Protein AF-A0A956D8N2-F1 (afdb_monomer)

Nearest PDB structures (foldseek):
  9d8p-assembly1_A  TM=5.958E-01  e=6.506E-07  Homo sapiens
  4m4v-assembly2_B  TM=3.404E-01  e=6.288E-04  Aspergillus fumigatus Af293
  4m4u-assembly2_B  TM=3.233E-01  e=6.288E-04  Aspergillus fumigatus Af293
  7p1f-assembly1_B  TM=3.398E-01  e=2.028E-03  Aspergillus terreus NIH2624
  7p1v-assembly1_A  TM=3.444E-01  e=6.542E-03  Trichophyton rubrum

Solvent-accessible surface area (backbone atoms only — not comparable to full-atom values): 22451 Å² total; per-residue (Å²): 132,82,58,98,85,55,99,57,75,76,80,72,50,89,75,73,80,66,63,46,52,45,42,78,38,75,40,90,88,65,32,30,42,35,42,36,3,29,55,50,75,45,84,42,83,51,52,95,84,40,58,32,82,46,22,29,42,30,37,33,29,29,56,26,30,36,34,36,74,93,77,49,39,74,28,66,30,64,89,19,43,85,59,43,21,17,31,40,40,63,48,67,34,78,87,48,35,31,43,38,37,30,1,14,42,29,28,38,37,27,36,25,77,40,54,68,95,48,94,43,52,45,79,47,77,44,45,29,46,97,87,68,44,78,37,40,28,36,33,26,37,48,36,35,58,79,35,70,90,73,85,83,64,81,83,79,76,78,75,75,84,48,53,19,33,48,35,41,88,85,78,68,45,72,52,75,31,61,44,97,54,35,20,24,34,33,18,51,30,53,34,65,86,46,42,54,26,33,43,39,36,21,1,68,72,31,23,38,35,40,44,32,37,23,66,77,34,90,95,52,56,35,50,59,85,51,91,80,48,48,47,86,54,52,14,34,25,21,27,38,40,41,26,38,52,78,96,54,26,31,35,41,37,34,25,11,35,72,76,57,73,41,76,58,58,36,31,34,34,37,35,77,41,97,90,41,81,76,38,46,64,42,38,44,58,40,79,88,71,53,40,38,72,71,74,77,78,94,83,63,102,62,91,58,24,75,58,33,13,51,20,26,17,49,28,48,37,82,88,14,47,28,38,43,41,35,33,50,37,66,60,76,65,62,95,88,56,78,87,65,56,90,57,59,62,99,61,80,59,74,81,89,81,65,69,84,59,57,35,38,37,38,33,62,82,23,44,88,36,51,75,45,79,62,99,62,85,74,50,26,31,69,24,46,38,42,61,42,99,86,72,30,32,46,36,40,49,29,41,43,92,67,36,74,90,62,77,45,76,74,42,75,45,124

Structure (mmCIF, N/CA/C/O backbone):
data_AF-A0A956D8N2-F1
#
_entry.id   AF-A0A956D8N2-F1
#
loop_
_atom_site.group_PDB
_atom_site.id
_atom_site.type_symbol
_atom_site.label_atom_id
_atom_site.label_alt_id
_atom_site.label_comp_id
_atom_site.label_asym_id
_atom_site.label_entity_id
_atom_site.label_seq_id
_atom_site.pdbx_PDB_ins_code
_atom_site.Cartn_x
_atom_site.Cartn_y
_atom_site.Cartn_z
_atom_site.occupancy
_atom_site.B_iso_or_equiv
_atom_site.auth_seq_id
_atom_site.auth_comp_id
_atom_site.auth_asym_id
_atom_site.auth_atom_id
_atom_site.pdbx_PDB_model_num
ATOM 1 N N . MET A 1 1 ? -14.072 -9.805 -5.131 1.00 55.97 1 MET A N 1
ATOM 2 C CA . MET A 1 1 ? -14.231 -10.577 -3.883 1.00 55.97 1 MET A CA 1
ATOM 3 C C . MET A 1 1 ? -14.311 -12.059 -4.215 1.00 55.97 1 MET A C 1
ATOM 5 O O . MET A 1 1 ? -15.005 -12.408 -5.163 1.00 55.97 1 MET A O 1
ATOM 9 N N . TYR A 1 2 ? -13.571 -12.895 -3.486 1.00 50.31 2 TYR A N 1
ATOM 10 C CA . TYR A 1 2 ? -13.580 -14.360 -3.587 1.00 50.31 2 TYR A CA 1
ATOM 11 C C . TYR A 1 2 ? -14.007 -14.926 -2.228 1.00 50.31 2 TYR A C 1
ATOM 13 O O . TYR A 1 2 ? -13.478 -14.490 -1.210 1.00 50.31 2 TYR A O 1
ATOM 21 N N . GLN A 1 3 ? -14.937 -15.882 -2.198 1.00 54.22 3 GLN A N 1
ATOM 22 C CA . GLN A 1 3 ? -15.299 -16.589 -0.969 1.00 54.22 3 GLN A CA 1
ATOM 23 C C . GLN A 1 3 ? -14.537 -17.916 -0.908 1.00 54.22 3 GLN A C 1
ATOM 25 O O . GLN A 1 3 ? -14.752 -18.805 -1.731 1.00 54.22 3 GLN A O 1
ATOM 30 N N . VAL A 1 4 ? -13.644 -18.061 0.074 1.00 52.09 4 VAL A N 1
ATOM 31 C CA . VAL A 1 4 ? -12.842 -19.278 0.281 1.00 52.09 4 VAL A CA 1
ATOM 32 C C . VAL A 1 4 ? -13.739 -20.376 0.869 1.00 52.09 4 VAL A C 1
ATOM 34 O O . VAL A 1 4 ? -13.854 -20.501 2.082 1.00 52.09 4 VAL A O 1
ATOM 37 N N . SER A 1 5 ? -14.474 -21.082 0.001 1.00 49.22 5 SER A N 1
ATOM 38 C CA . SER A 1 5 ? -15.268 -22.321 0.221 1.00 49.22 5 SER A CA 1
ATOM 39 C C . SER A 1 5 ? -16.447 -22.437 -0.755 1.00 49.22 5 SER A C 1
ATOM 41 O O . SER A 1 5 ? -17.006 -23.522 -0.904 1.00 49.22 5 SER A O 1
ATOM 43 N N . ALA A 1 6 ? -16.824 -21.350 -1.435 1.00 45.84 6 ALA A N 1
ATOM 44 C CA . ALA A 1 6 ? -17.881 -21.372 -2.436 1.00 45.84 6 ALA A CA 1
ATOM 45 C C . ALA A 1 6 ? -17.295 -21.726 -3.809 1.00 45.84 6 ALA A C 1
ATOM 47 O O . ALA A 1 6 ? -16.289 -21.160 -4.232 1.00 45.84 6 ALA A O 1
ATOM 48 N N . ALA A 1 7 ? -17.938 -22.655 -4.516 1.00 46.69 7 ALA A N 1
ATOM 49 C CA . ALA A 1 7 ? -17.607 -22.976 -5.905 1.00 46.69 7 ALA A CA 1
ATOM 50 C C . ALA A 1 7 ? -17.965 -21.838 -6.884 1.00 46.69 7 ALA A C 1
ATOM 52 O O . ALA A 1 7 ? -17.573 -21.902 -8.045 1.00 46.69 7 ALA A O 1
ATOM 53 N N . ASP A 1 8 ? -18.665 -20.802 -6.408 1.00 43.09 8 ASP A N 1
ATOM 54 C CA . ASP A 1 8 ? -19.197 -19.710 -7.215 1.00 43.09 8 ASP A CA 1
ATOM 55 C C . ASP A 1 8 ? -18.757 -18.333 -6.704 1.00 43.09 8 ASP A C 1
ATOM 57 O O . ASP A 1 8 ? -18.590 -18.080 -5.508 1.00 43.09 8 ASP A O 1
ATOM 61 N N . THR A 1 9 ? -18.603 -17.411 -7.651 1.00 52.66 9 THR A N 1
ATOM 62 C CA . THR A 1 9 ? -18.523 -15.973 -7.396 1.00 52.66 9 THR A CA 1
ATOM 63 C C . THR A 1 9 ? -19.858 -15.473 -6.843 1.00 52.66 9 THR A C 1
ATOM 65 O O . THR A 1 9 ? -20.887 -15.757 -7.451 1.00 52.66 9 THR A O 1
ATOM 68 N N . LEU A 1 10 ? -19.848 -14.701 -5.746 1.00 52.12 10 LEU A N 1
ATOM 69 C CA . LEU A 1 10 ? -21.051 -14.023 -5.240 1.00 52.12 10 LEU A CA 1
ATOM 70 C C . LEU A 1 10 ? -21.732 -13.226 -6.365 1.00 52.12 10 LEU A C 1
ATOM 72 O O . LEU A 1 10 ? -21.067 -12.450 -7.063 1.00 52.12 10 LEU A O 1
ATOM 76 N N . ASP A 1 11 ? -23.039 -13.446 -6.528 1.00 49.09 11 ASP A N 1
ATOM 77 C CA . ASP A 1 11 ? -23.886 -12.691 -7.448 1.00 49.09 11 ASP A CA 1
ATOM 78 C C . ASP A 1 11 ? -23.904 -11.225 -7.003 1.00 49.09 11 ASP A C 1
ATOM 80 O O . ASP A 1 11 ? -24.076 -10.913 -5.823 1.00 49.09 11 ASP A O 1
ATOM 84 N N . ARG A 1 12 ? -23.574 -10.332 -7.934 1.00 56.75 12 ARG A N 1
ATOM 85 C CA . ARG A 1 12 ? -23.118 -8.978 -7.620 1.00 56.75 12 ARG A CA 1
ATOM 86 C C . ARG A 1 12 ? -24.324 -8.049 -7.562 1.00 56.75 12 ARG A C 1
ATOM 88 O O . ARG A 1 12 ? -25.076 -7.961 -8.530 1.00 56.75 12 ARG A O 1
ATOM 95 N N . GLY A 1 13 ? -24.440 -7.271 -6.485 1.00 55.81 13 GLY A N 1
ATOM 96 C CA . GLY A 1 13 ? -25.137 -5.985 -6.549 1.00 55.81 13 GLY A CA 1
ATOM 97 C C . GLY A 1 13 ? -24.553 -5.086 -7.655 1.00 55.81 13 GLY A C 1
ATOM 98 O O . GLY A 1 13 ? -23.699 -5.501 -8.442 1.00 55.81 13 GLY A O 1
ATOM 99 N N . THR A 1 14 ? -24.994 -3.831 -7.740 1.00 58.59 14 THR A N 1
ATOM 100 C CA . THR A 1 14 ? -24.501 -2.880 -8.754 1.00 58.59 14 THR A CA 1
ATOM 101 C C . THR A 1 14 ? -22.963 -2.876 -8.826 1.00 58.59 14 THR A C 1
ATOM 103 O O . THR A 1 14 ? -22.315 -2.577 -7.821 1.00 58.59 14 THR A O 1
ATOM 106 N N . PRO A 1 15 ? -22.356 -3.242 -9.974 1.00 65.56 15 PRO A N 1
ATOM 107 C CA . PRO A 1 15 ? -20.908 -3.348 -10.091 1.00 65.56 15 PRO A CA 1
ATOM 108 C C . PRO A 1 15 ? -20.261 -1.970 -9.944 1.00 65.56 15 PRO A C 1
ATOM 110 O O . PRO A 1 15 ? -20.712 -1.004 -10.560 1.00 65.56 15 PRO A O 1
ATOM 113 N N . LEU A 1 16 ? -19.182 -1.892 -9.160 1.00 73.31 16 LEU A N 1
ATOM 114 C CA . LEU A 1 16 ? -18.352 -0.691 -9.092 1.00 73.31 16 LEU A CA 1
ATOM 115 C C . LEU A 1 16 ? -17.784 -0.346 -10.481 1.00 73.31 16 LEU A C 1
ATOM 117 O O . LEU A 1 16 ? -17.502 -1.262 -11.267 1.00 73.31 16 LEU A O 1
ATOM 121 N N . PRO A 1 17 ? -17.543 0.945 -10.776 1.00 73.06 17 PRO A N 1
ATOM 122 C CA . PRO A 1 17 ? -16.739 1.341 -11.925 1.00 73.06 17 PRO A CA 1
ATOM 123 C C . PRO A 1 17 ? -15.406 0.585 -11.932 1.00 73.06 17 PRO A C 1
ATOM 125 O O . PRO A 1 17 ? -14.784 0.397 -10.881 1.00 73.06 17 PRO A O 1
ATOM 128 N N . GLY A 1 18 ? -14.970 0.141 -13.114 1.00 79.50 18 GLY A N 1
ATOM 129 C CA . GLY A 1 18 ? -13.686 -0.540 -13.266 1.00 79.50 18 GLY A CA 1
ATOM 130 C C . GLY A 1 18 ? -12.550 0.352 -12.772 1.00 79.50 18 GLY A C 1
ATOM 131 O O . GLY A 1 18 ? -12.434 1.492 -13.212 1.00 79.50 18 GLY A O 1
ATOM 132 N N . ARG A 1 19 ? -11.729 -0.162 -11.851 1.00 87.62 19 ARG A N 1
ATOM 133 C CA . ARG A 1 19 ? -10.605 0.569 -11.257 1.00 87.62 19 ARG A CA 1
ATOM 134 C C . ARG A 1 19 ? -9.399 -0.323 -11.011 1.00 87.62 19 ARG A C 1
ATOM 136 O O . ARG A 1 19 ? -9.548 -1.510 -10.727 1.00 87.62 19 ARG A O 1
ATOM 143 N N . PHE A 1 20 ? -8.202 0.248 -11.063 1.00 84.75 20 PHE A N 1
ATOM 144 C CA . PHE A 1 20 ? -6.943 -0.433 -10.741 1.00 84.75 20 PHE A CA 1
ATOM 145 C C . PHE A 1 20 ? -6.050 0.469 -9.885 1.00 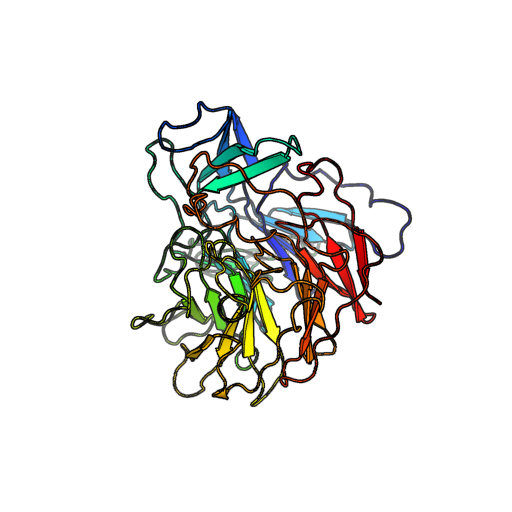84.75 20 PHE A C 1
ATOM 147 O O . PHE A 1 20 ? -6.257 1.679 -9.822 1.00 84.75 20 PHE A O 1
ATOM 154 N N . LEU A 1 21 ? -5.090 -0.140 -9.178 1.00 87.31 21 LEU A N 1
ATOM 155 C CA . LEU A 1 21 ? -4.265 0.536 -8.164 1.00 87.31 21 LEU A CA 1
ATOM 156 C C . LEU A 1 21 ? -5.100 1.292 -7.105 1.00 87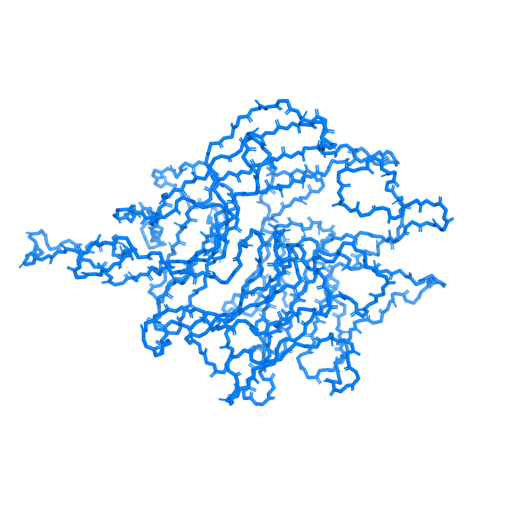.31 21 LEU A C 1
ATOM 158 O O . LEU A 1 21 ? -4.668 2.320 -6.587 1.00 87.31 21 LEU A O 1
ATOM 162 N N . HIS A 1 22 ? -6.297 0.779 -6.810 1.00 93.00 22 HIS A N 1
ATOM 163 C CA . HIS A 1 22 ? -7.079 1.123 -5.625 1.00 93.00 22 HIS A CA 1
ATOM 164 C C . HIS A 1 22 ? -6.580 0.299 -4.435 1.00 93.00 22 HIS A C 1
ATOM 166 O O . HIS A 1 22 ? -5.860 -0.690 -4.617 1.00 93.00 22 HIS A O 1
ATOM 172 N N . THR A 1 23 ? -7.006 0.663 -3.233 1.00 94.12 23 THR A N 1
ATOM 173 C CA . THR A 1 23 ? -6.786 -0.149 -2.033 1.00 94.12 23 THR A CA 1
ATOM 174 C C . THR A 1 23 ? -8.084 -0.801 -1.573 1.00 94.12 23 THR A C 1
ATOM 176 O O . THR A 1 23 ? -9.175 -0.306 -1.856 1.00 94.12 23 THR A O 1
ATOM 179 N N . ALA A 1 24 ? -7.958 -1.950 -0.910 1.00 92.81 24 ALA A N 1
ATOM 180 C CA . ALA A 1 24 ? -9.058 -2.661 -0.275 1.00 92.81 24 ALA A CA 1
ATOM 181 C C . ALA A 1 24 ? -8.612 -3.072 1.134 1.00 92.81 24 ALA A C 1
ATOM 183 O O . ALA A 1 24 ? -7.770 -3.960 1.277 1.00 92.81 24 ALA A O 1
ATOM 184 N N . THR A 1 25 ? -9.154 -2.418 2.157 1.00 94.12 25 THR A N 1
ATOM 185 C CA . THR A 1 25 ? -8.712 -2.552 3.549 1.00 94.12 25 THR A CA 1
ATOM 186 C C . THR A 1 25 ? -9.838 -3.127 4.393 1.00 94.12 25 THR A C 1
ATOM 188 O O . THR A 1 25 ? -10.928 -2.563 4.455 1.00 94.12 25 THR A O 1
ATOM 191 N N . ALA A 1 26 ? -9.591 -4.265 5.043 1.00 92.25 26 ALA A N 1
ATOM 192 C CA . ALA A 1 26 ? -10.542 -4.841 5.989 1.00 92.25 26 ALA A CA 1
ATOM 193 C C . ALA A 1 26 ? -10.725 -3.909 7.195 1.00 92.25 26 ALA A C 1
ATOM 195 O O . ALA A 1 26 ? -9.733 -3.401 7.717 1.00 92.25 26 ALA A O 1
ATOM 196 N N . LEU A 1 27 ? -11.968 -3.725 7.632 1.00 91.81 27 LEU A N 1
ATOM 197 C CA . LEU A 1 27 ? -12.359 -2.985 8.832 1.00 91.81 27 LEU A CA 1
ATOM 198 C C . LEU A 1 27 ? -12.622 -3.958 9.993 1.00 91.81 27 LEU A C 1
ATOM 200 O O . LEU A 1 27 ? -12.825 -5.157 9.777 1.00 91.81 27 LEU A O 1
ATOM 204 N N . ASP A 1 28 ? -12.629 -3.456 11.229 1.00 89.50 28 ASP A N 1
ATOM 205 C CA . ASP A 1 28 ? -12.755 -4.302 12.431 1.00 89.50 28 ASP A CA 1
ATOM 206 C C . ASP A 1 28 ? -14.122 -4.990 12.563 1.00 89.50 28 ASP A C 1
ATOM 208 O O . ASP A 1 28 ? -14.241 -6.042 13.190 1.00 89.50 28 ASP A O 1
ATOM 212 N N . ASP A 1 29 ? -15.153 -4.434 11.929 1.00 85.06 29 ASP A N 1
ATOM 213 C CA . ASP A 1 29 ? -16.500 -5.008 11.877 1.00 85.06 29 ASP A CA 1
ATOM 214 C C . ASP A 1 29 ? -16.686 -6.048 10.754 1.00 85.06 29 ASP A C 1
ATOM 216 O O . ASP A 1 29 ? -17.770 -6.609 10.593 1.00 85.06 29 ASP A O 1
ATOM 220 N N . GLY A 1 30 ? -15.627 -6.341 9.991 1.00 86.81 30 GLY A N 1
ATOM 221 C CA . GLY A 1 30 ? -15.639 -7.301 8.890 1.00 86.81 30 GLY A CA 1
ATOM 222 C C . GLY A 1 30 ? -16.050 -6.722 7.535 1.00 86.81 30 GLY A C 1
ATOM 223 O O . GLY A 1 30 ? -15.994 -7.454 6.544 1.00 86.81 30 GLY A O 1
ATOM 224 N N . ARG A 1 31 ? -16.412 -5.434 7.456 1.00 89.25 31 ARG A N 1
ATOM 225 C CA . ARG A 1 31 ? -16.583 -4.722 6.180 1.00 89.25 31 ARG A CA 1
ATOM 226 C C . ARG A 1 31 ? -15.224 -4.445 5.524 1.00 89.25 31 ARG A C 1
ATOM 228 O O . ARG A 1 31 ? -14.163 -4.677 6.107 1.00 89.25 31 ARG A O 1
ATOM 235 N N . VAL A 1 32 ? -15.238 -3.963 4.282 1.00 91.81 32 VAL A N 1
ATOM 236 C CA . VAL A 1 32 ? -14.020 -3.623 3.528 1.00 91.81 32 VAL A CA 1
ATOM 237 C C . VAL A 1 32 ? -14.138 -2.220 2.950 1.00 91.81 32 VAL A C 1
ATOM 239 O O . VAL A 1 32 ? -15.033 -1.963 2.151 1.00 91.81 32 VAL A O 1
ATOM 242 N N . LEU A 1 33 ? -13.209 -1.333 3.302 1.00 93.75 33 LEU A N 1
ATOM 243 C CA . LEU A 1 33 ? -13.049 -0.043 2.639 1.00 93.75 33 LEU A CA 1
ATOM 244 C C . LEU A 1 33 ? -12.360 -0.245 1.290 1.00 93.75 33 LEU A C 1
ATOM 246 O O . LEU A 1 33 ? -11.295 -0.852 1.222 1.00 93.75 33 LEU A O 1
ATOM 250 N N . ILE A 1 34 ? -12.940 0.301 0.230 1.00 94.38 34 ILE A N 1
ATOM 251 C CA . ILE A 1 34 ? -12.369 0.378 -1.111 1.00 94.38 34 ILE A CA 1
ATOM 252 C C . ILE A 1 34 ? -12.162 1.852 -1.420 1.00 94.38 34 ILE A C 1
ATOM 254 O O . ILE A 1 34 ? -13.141 2.588 -1.501 1.00 94.38 34 ILE A O 1
ATOM 258 N N . ALA A 1 35 ? -10.914 2.276 -1.604 1.00 94.75 35 ALA A N 1
ATOM 259 C CA . ALA A 1 35 ? -10.579 3.689 -1.750 1.00 94.75 35 ALA A CA 1
ATOM 260 C C . ALA A 1 35 ? -9.815 3.970 -3.051 1.00 94.75 35 ALA A C 1
ATOM 262 O O . ALA A 1 35 ? -8.857 3.268 -3.399 1.00 94.75 35 ALA A O 1
ATOM 263 N N . GLY A 1 36 ? -10.253 5.013 -3.762 1.00 95.69 36 GLY A N 1
ATOM 264 C CA . GLY A 1 36 ? -9.577 5.615 -4.906 1.00 95.69 36 GLY A CA 1
ATOM 265 C C . GLY A 1 36 ? -9.228 4.632 -6.025 1.00 95.69 36 GLY A C 1
ATOM 266 O O . GLY A 1 36 ? -9.992 3.724 -6.364 1.00 95.69 36 GLY A O 1
ATOM 267 N N . GLY A 1 37 ? -8.055 4.817 -6.624 1.00 94.12 37 GLY A N 1
ATOM 268 C CA . GLY A 1 37 ? -7.603 4.101 -7.815 1.00 94.12 37 GLY A CA 1
ATOM 269 C C . GLY A 1 37 ? -7.884 4.865 -9.106 1.00 94.12 37 GLY A C 1
ATOM 270 O O . GLY A 1 37 ? -8.532 5.907 -9.114 1.00 94.12 37 GLY A O 1
ATOM 271 N N . PHE A 1 38 ? -7.379 4.336 -10.214 1.00 91.19 38 PHE A N 1
ATOM 272 C CA . PHE A 1 38 ? -7.569 4.913 -11.542 1.00 91.19 38 PHE A CA 1
ATOM 273 C C . PHE A 1 38 ? -8.785 4.285 -12.227 1.00 91.19 38 PHE A C 1
ATOM 275 O O . PHE A 1 38 ? -8.849 3.059 -12.339 1.00 91.19 38 PHE A O 1
ATOM 282 N N . THR A 1 39 ? -9.736 5.107 -12.676 1.00 88.56 39 THR A N 1
ATOM 283 C CA . THR A 1 39 ? -11.028 4.658 -13.245 1.00 88.56 39 THR A CA 1
ATOM 284 C C . THR A 1 39 ? -11.190 5.001 -14.721 1.00 88.56 39 THR A C 1
ATOM 286 O O . THR A 1 39 ? -11.823 4.252 -15.465 1.00 88.56 39 THR A O 1
ATOM 289 N N . ALA A 1 40 ? -10.611 6.114 -15.168 1.00 87.25 40 ALA A N 1
ATOM 290 C CA . ALA A 1 40 ? -10.637 6.534 -16.560 1.00 87.25 40 ALA A CA 1
ATOM 291 C C . ALA A 1 40 ? -9.277 6.258 -17.194 1.00 87.25 40 ALA A C 1
ATOM 293 O O . ALA A 1 40 ? -8.255 6.694 -16.671 1.00 87.25 40 ALA A O 1
ATOM 294 N N . VAL A 1 41 ? -9.270 5.531 -18.312 1.00 87.75 41 VAL A N 1
ATOM 295 C CA . VAL A 1 41 ? -8.059 5.229 -19.083 1.00 87.75 41 VAL A CA 1
ATOM 296 C C . VAL A 1 41 ? -8.305 5.594 -20.537 1.00 87.75 41 VAL A C 1
ATOM 298 O O . VAL A 1 41 ? -9.294 5.155 -21.127 1.00 87.75 41 VAL A O 1
ATOM 301 N N . SER A 1 42 ? -7.406 6.376 -21.127 1.00 90.31 42 SER A N 1
ATOM 302 C CA . SER A 1 42 ? -7.483 6.773 -22.531 1.00 90.31 42 SER A CA 1
ATOM 303 C C . SER A 1 42 ? -6.155 6.520 -23.241 1.00 90.31 42 SER A C 1
ATOM 305 O O . SER A 1 42 ? -5.092 6.607 -22.636 1.00 90.31 42 SER A O 1
ATOM 307 N N . ALA A 1 43 ? -6.201 6.137 -24.518 1.00 91.38 43 ALA A N 1
ATOM 308 C CA . ALA A 1 43 ? -4.985 5.945 -25.303 1.00 91.38 43 ALA A CA 1
ATOM 309 C C . ALA A 1 43 ? -4.361 7.305 -25.642 1.00 91.38 43 ALA A C 1
ATOM 311 O O . ALA A 1 43 ? -5.062 8.211 -26.091 1.00 91.38 43 ALA A O 1
ATOM 312 N N . THR A 1 44 ? -3.046 7.417 -25.486 1.00 89.38 44 THR A N 1
ATOM 313 C CA . THR A 1 44 ? -2.285 8.643 -25.745 1.00 89.38 44 THR A CA 1
ATOM 314 C C . THR A 1 44 ? -0.978 8.304 -26.471 1.00 89.38 44 THR A C 1
ATOM 316 O O . THR A 1 44 ? -0.465 7.189 -26.312 1.00 89.38 44 THR A O 1
ATOM 319 N N . PRO A 1 45 ? -0.423 9.197 -27.312 1.00 89.44 45 PRO A N 1
ATOM 320 C CA . PRO A 1 45 ? 0.911 8.999 -27.863 1.00 89.44 45 PRO A CA 1
ATOM 321 C C . PRO A 1 45 ? 1.938 8.793 -26.748 1.00 89.44 45 PRO A C 1
ATOM 323 O O . PRO A 1 45 ? 1.885 9.460 -25.715 1.00 89.44 45 PRO A O 1
ATOM 326 N N . CYS A 1 46 ? 2.885 7.882 -26.964 1.00 84.75 46 CYS A N 1
ATOM 327 C CA . CYS A 1 46 ? 4.000 7.762 -26.041 1.00 84.75 46 CYS A CA 1
ATOM 328 C C . CYS A 1 46 ? 4.879 9.018 -26.121 1.00 84.75 46 CYS A C 1
ATOM 330 O O . CYS A 1 46 ? 5.251 9.417 -27.225 1.00 84.75 46 CYS A O 1
ATOM 332 N N . PRO A 1 47 ? 5.185 9.644 -24.979 1.00 83.00 47 PRO A N 1
ATOM 333 C CA . PRO A 1 47 ? 6.129 10.755 -24.892 1.00 83.00 47 PRO A CA 1
ATOM 334 C C . PRO A 1 47 ? 7.514 10.385 -25.407 1.00 83.00 47 PRO A C 1
ATOM 336 O O . PRO A 1 47 ? 7.935 9.238 -25.276 1.00 83.00 47 PRO A O 1
ATOM 339 N N . ASP A 1 48 ? 8.254 11.371 -25.909 1.00 80.44 48 ASP A N 1
ATOM 340 C CA . ASP A 1 48 ? 9.603 11.159 -26.450 1.00 80.44 48 ASP A CA 1
ATOM 341 C C . ASP A 1 48 ? 10.603 10.639 -25.397 1.00 80.44 48 ASP A C 1
ATOM 343 O O . ASP A 1 48 ? 11.571 9.961 -25.739 1.00 80.44 48 ASP A O 1
ATOM 347 N N . ASP A 1 49 ? 10.370 10.937 -24.116 1.00 75.31 49 ASP A N 1
ATOM 348 C CA . ASP A 1 49 ? 11.163 10.490 -22.965 1.00 75.31 49 ASP A CA 1
ATOM 349 C C . ASP A 1 49 ? 10.699 9.140 -22.383 1.00 75.31 49 ASP A C 1
ATOM 351 O O . ASP A 1 49 ? 11.312 8.618 -21.451 1.00 75.31 49 ASP A O 1
ATOM 355 N N . VAL A 1 50 ? 9.644 8.541 -22.946 1.00 71.69 50 VAL A N 1
ATOM 356 C CA . VAL A 1 50 ? 9.053 7.278 -22.494 1.00 71.69 50 VAL A CA 1
ATOM 357 C C . VAL A 1 50 ? 9.094 6.245 -23.617 1.00 71.69 50 VAL A C 1
ATOM 359 O O . VAL A 1 50 ? 8.352 6.309 -24.594 1.00 71.69 50 VAL A O 1
ATOM 362 N N . MET A 1 51 ? 9.910 5.206 -23.445 1.00 66.25 51 MET A N 1
ATOM 363 C CA . MET A 1 51 ? 10.017 4.094 -24.394 1.00 66.25 51 MET A CA 1
ATOM 364 C C . MET A 1 51 ? 8.853 3.097 -24.324 1.00 66.25 51 MET A C 1
ATOM 366 O O . MET A 1 51 ? 9.047 1.921 -24.028 1.00 66.25 51 MET A O 1
ATOM 370 N N . GLY A 1 52 ? 7.640 3.555 -24.628 1.00 66.94 52 GLY A N 1
ATOM 371 C CA . GLY A 1 52 ? 6.471 2.702 -24.842 1.00 66.94 52 GLY A CA 1
ATOM 372 C C . GLY A 1 52 ? 6.168 2.492 -26.327 1.00 66.94 52 GLY A C 1
ATOM 373 O O . GLY A 1 52 ? 6.385 3.379 -27.150 1.00 66.94 52 GLY A O 1
ATOM 374 N N . THR A 1 53 ? 5.622 1.329 -26.685 1.00 73.62 53 THR A N 1
ATOM 375 C CA . THR A 1 53 ? 5.004 1.114 -28.006 1.00 73.62 53 THR A CA 1
ATOM 376 C C . THR A 1 53 ? 3.525 1.486 -28.012 1.00 73.62 53 THR A C 1
ATOM 378 O O . THR A 1 53 ? 2.986 1.828 -29.062 1.00 73.62 53 THR A O 1
ATOM 381 N N . HIS A 1 54 ? 2.876 1.454 -26.844 1.00 84.19 54 HIS A N 1
ATOM 382 C CA . HIS A 1 54 ? 1.523 1.958 -26.618 1.00 84.19 54 HIS A CA 1
ATOM 383 C C . HIS A 1 54 ? 1.464 2.630 -25.255 1.00 84.19 54 HIS A C 1
ATOM 385 O O . HIS A 1 54 ? 1.932 2.050 -24.275 1.00 84.19 54 HIS A O 1
ATOM 391 N N . CYS A 1 55 ? 0.866 3.814 -25.188 1.00 84.75 55 CYS A N 1
ATOM 392 C CA . CYS A 1 55 ? 0.722 4.541 -23.941 1.00 84.75 55 CYS A CA 1
ATOM 393 C C . CYS A 1 55 ? -0.739 4.867 -23.657 1.00 84.75 55 CYS A C 1
ATOM 395 O O . CYS A 1 55 ? -1.560 5.043 -24.561 1.00 84.75 55 CYS A O 1
ATOM 397 N N . PHE A 1 56 ? -1.054 4.916 -22.372 1.00 88.25 56 PHE A N 1
ATOM 398 C CA . PHE A 1 56 ? -2.366 5.255 -21.866 1.00 88.25 56 PHE A CA 1
ATOM 399 C C . PHE A 1 56 ? -2.219 6.266 -20.746 1.00 88.25 56 PHE A C 1
ATOM 401 O O . PHE A 1 56 ? -1.335 6.137 -19.903 1.00 88.25 56 PHE A O 1
ATOM 408 N N . GLU A 1 57 ? -3.095 7.252 -20.730 1.00 90.50 57 GLU A N 1
ATOM 409 C CA . GLU A 1 57 ? -3.246 8.145 -19.598 1.00 90.50 57 GLU A CA 1
ATOM 410 C C . GLU A 1 57 ? -4.353 7.604 -18.696 1.00 90.50 57 GLU A C 1
ATOM 412 O O . GLU A 1 57 ? -5.402 7.168 -19.182 1.00 90.50 57 GLU A O 1
ATOM 417 N N . ALA A 1 58 ? -4.103 7.606 -17.393 1.00 91.25 58 ALA A N 1
ATOM 418 C CA . ALA A 1 58 ? -5.027 7.157 -16.376 1.00 91.25 58 ALA A CA 1
ATOM 419 C C . ALA A 1 58 ? -5.331 8.286 -15.389 1.00 91.25 58 ALA A C 1
ATOM 421 O O . ALA A 1 58 ? -4.411 8.884 -14.833 1.00 91.25 58 ALA A O 1
ATOM 422 N N . THR A 1 59 ? -6.613 8.537 -15.129 1.00 93.81 59 THR A N 1
ATOM 423 C CA . THR A 1 59 ? -7.075 9.557 -14.176 1.00 93.81 59 THR A CA 1
ATOM 424 C C . THR A 1 59 ? -7.574 8.898 -12.898 1.00 93.81 59 THR A C 1
ATOM 426 O O . THR A 1 59 ? -8.322 7.912 -12.939 1.00 93.81 59 THR A O 1
ATOM 429 N N . ALA A 1 60 ? -7.117 9.414 -11.759 1.00 95.50 60 ALA A N 1
ATOM 430 C CA . ALA A 1 60 ? -7.517 8.931 -10.451 1.00 95.50 60 ALA A CA 1
ATOM 431 C C . ALA A 1 60 ? -8.953 9.345 -10.113 1.00 95.50 60 ALA A C 1
ATOM 433 O O . ALA A 1 60 ? -9.464 10.352 -10.596 1.00 95.50 60 ALA A O 1
ATOM 434 N N . SER A 1 61 ? -9.574 8.559 -9.246 1.00 94.62 61 SER A N 1
ATOM 435 C CA . SER A 1 61 ? -10.891 8.792 -8.666 1.00 94.62 61 SER A CA 1
ATOM 436 C C . SER A 1 61 ? -10.744 9.071 -7.169 1.00 94.62 61 SER A C 1
ATOM 438 O O . SER A 1 61 ? -9.835 8.551 -6.515 1.00 94.62 61 SER A O 1
ATOM 440 N N . ASP A 1 62 ? -11.628 9.914 -6.655 1.00 94.19 62 ASP A N 1
ATOM 441 C CA . ASP A 1 62 ? -11.886 10.201 -5.242 1.00 94.19 62 ASP A CA 1
ATOM 442 C C . ASP A 1 62 ? -13.034 9.348 -4.678 1.00 94.19 62 ASP A C 1
ATOM 444 O O . ASP A 1 62 ? -13.400 9.488 -3.516 1.00 94.19 62 ASP A O 1
ATOM 448 N N . ASP A 1 63 ? -13.588 8.414 -5.454 1.00 91.69 63 ASP A N 1
ATOM 449 C CA . ASP A 1 63 ? -14.636 7.536 -4.947 1.00 91.69 63 ASP A CA 1
ATOM 450 C C . ASP A 1 63 ? -14.087 6.633 -3.834 1.00 91.69 63 ASP A C 1
ATOM 452 O O . ASP A 1 63 ? -13.033 5.994 -3.976 1.00 91.69 63 ASP A O 1
ATOM 456 N N . ALA A 1 64 ? -14.884 6.475 -2.782 1.00 91.25 64 ALA A N 1
ATOM 457 C CA . ALA A 1 64 ? -14.710 5.437 -1.782 1.00 91.25 64 ALA A CA 1
ATOM 458 C C . ALA A 1 64 ? -16.013 4.668 -1.561 1.00 91.25 64 ALA A C 1
ATOM 460 O O . ALA A 1 64 ? -17.115 5.205 -1.683 1.00 91.25 64 ALA A O 1
ATOM 461 N N . TYR A 1 65 ? -15.873 3.389 -1.224 1.00 90.44 65 TYR A N 1
ATOM 462 C CA . TYR A 1 65 ? -16.992 2.503 -0.943 1.00 90.44 65 TYR A CA 1
ATOM 463 C C . TYR A 1 65 ? -16.685 1.621 0.256 1.00 90.44 65 TYR A C 1
ATOM 465 O O . TYR A 1 65 ? -15.572 1.119 0.392 1.00 90.44 65 TYR A O 1
ATOM 473 N N . VAL A 1 66 ? -17.697 1.342 1.065 1.00 88.75 66 VAL A N 1
ATOM 474 C CA . VAL A 1 66 ? -17.665 0.263 2.043 1.00 88.75 66 VAL A CA 1
ATOM 475 C C . VAL A 1 66 ? -18.405 -0.933 1.463 1.00 88.75 66 VAL A C 1
ATOM 477 O O . VAL A 1 66 ? -19.590 -0.865 1.145 1.00 88.75 66 VAL A O 1
ATOM 480 N N . PHE A 1 67 ? -17.698 -2.041 1.295 1.00 86.56 67 PHE A N 1
ATOM 481 C CA . PHE A 1 67 ? -18.296 -3.318 0.942 1.00 86.56 67 PHE A CA 1
ATOM 482 C C . PHE A 1 67 ? -18.713 -4.061 2.209 1.00 86.56 67 PHE A C 1
ATOM 484 O O . PHE A 1 67 ? -17.877 -4.304 3.082 1.00 86.56 67 PHE A O 1
ATOM 491 N N . ASP A 1 68 ? -19.980 -4.461 2.275 1.00 82.44 68 ASP A N 1
ATOM 492 C CA . ASP A 1 68 ? -20.513 -5.334 3.317 1.00 82.44 68 ASP A CA 1
ATOM 493 C C . ASP A 1 68 ? -20.605 -6.782 2.797 1.00 82.44 68 ASP A C 1
ATOM 495 O O . ASP A 1 68 ? -21.453 -7.093 1.951 1.00 82.44 68 ASP A O 1
ATOM 499 N N . PRO A 1 69 ? -19.761 -7.708 3.294 1.00 80.19 69 PRO A N 1
ATOM 500 C CA . PRO A 1 69 ? -19.818 -9.108 2.894 1.00 80.19 69 PRO A CA 1
ATOM 501 C C . PRO A 1 69 ? -21.115 -9.828 3.282 1.00 80.19 69 PRO A C 1
ATOM 503 O O . PRO A 1 69 ? -21.437 -10.832 2.647 1.00 80.19 69 PRO A O 1
ATOM 506 N N . ALA A 1 70 ? -21.841 -9.368 4.308 1.00 81.75 70 ALA A N 1
ATOM 507 C CA . ALA A 1 70 ? -23.069 -10.015 4.771 1.00 81.75 70 ALA A CA 1
ATOM 508 C C . ALA A 1 70 ? -24.225 -9.818 3.782 1.00 81.75 70 ALA A C 1
ATOM 510 O O . ALA A 1 70 ? -25.029 -10.729 3.574 1.00 81.75 70 ALA A O 1
ATOM 511 N N . THR A 1 71 ? -24.283 -8.646 3.151 1.00 78.06 71 THR A N 1
ATOM 512 C CA . THR A 1 71 ? -25.297 -8.292 2.147 1.00 78.06 71 THR A CA 1
ATOM 513 C C . THR A 1 71 ? -24.777 -8.379 0.712 1.00 78.06 71 THR A C 1
ATOM 515 O O . THR A 1 71 ? -25.572 -8.377 -0.225 1.00 78.06 71 THR A O 1
ATOM 518 N N . ALA A 1 72 ? -23.458 -8.500 0.533 1.00 79.75 72 ALA A N 1
ATOM 519 C CA . ALA A 1 72 ? -22.767 -8.453 -0.755 1.00 79.75 72 ALA A CA 1
ATOM 520 C C . ALA A 1 72 ? -22.989 -7.135 -1.523 1.00 79.75 72 ALA A C 1
ATOM 522 O O . ALA A 1 72 ? -22.973 -7.112 -2.760 1.00 79.75 72 ALA A O 1
ATOM 523 N N . LEU A 1 73 ? -23.178 -6.035 -0.791 1.00 80.00 73 LEU A N 1
ATOM 524 C CA . LEU A 1 73 ? -23.435 -4.708 -1.339 1.00 80.00 73 LEU A CA 1
ATOM 525 C C . LEU A 1 73 ? -22.241 -3.771 -1.145 1.00 80.00 73 LEU A C 1
ATOM 527 O O . LEU A 1 73 ? -21.452 -3.907 -0.211 1.00 80.00 73 LEU A O 1
ATOM 531 N N . PHE A 1 74 ? -22.122 -2.813 -2.063 1.00 83.88 74 PHE A N 1
ATOM 532 C CA . PHE A 1 74 ? -21.204 -1.685 -1.953 1.00 83.88 74 PHE A CA 1
ATOM 533 C C . PHE A 1 74 ? -22.003 -0.444 -1.575 1.00 83.88 74 PHE A C 1
ATOM 535 O O . PHE A 1 74 ? -22.960 -0.092 -2.265 1.00 83.88 74 PHE A O 1
ATOM 542 N N . HIS A 1 75 ? -21.570 0.230 -0.522 1.00 83.88 75 HIS A N 1
ATOM 543 C CA . HIS A 1 75 ? -22.149 1.470 -0.034 1.00 83.88 75 HIS A CA 1
ATOM 544 C C . HIS A 1 75 ? -21.176 2.609 -0.340 1.00 83.88 75 HIS A C 1
ATOM 546 O O . HIS A 1 75 ? -20.015 2.510 0.058 1.00 83.88 75 HIS A O 1
ATOM 552 N N . PRO A 1 76 ? -21.574 3.650 -1.088 1.00 84.12 76 PRO A N 1
ATOM 553 C CA . PRO A 1 76 ? -20.704 4.798 -1.310 1.00 84.12 76 PRO A CA 1
ATOM 554 C C . PRO A 1 76 ? -20.433 5.507 0.019 1.00 84.12 76 PRO A C 1
ATOM 556 O O . PRO A 1 76 ? -21.354 5.730 0.799 1.00 84.12 76 PRO A O 1
ATOM 559 N N . VAL A 1 77 ? -19.176 5.871 0.258 1.00 84.69 77 VAL A N 1
ATOM 560 C CA . VAL A 1 77 ? -18.806 6.756 1.368 1.00 84.69 77 VAL A CA 1
ATOM 561 C C . VAL A 1 77 ? -19.182 8.176 0.962 1.00 84.69 77 VAL A C 1
ATOM 563 O O . VAL A 1 77 ? -18.786 8.637 -0.110 1.00 84.69 77 VAL A O 1
ATOM 566 N N . ALA A 1 78 ? -19.964 8.868 1.789 1.00 78.69 78 ALA A N 1
ATOM 567 C CA . ALA A 1 78 ? -20.346 10.250 1.519 1.00 78.69 78 ALA A CA 1
ATOM 568 C C . ALA A 1 78 ? -19.099 11.148 1.425 1.00 78.69 78 ALA A C 1
ATOM 570 O O . ALA A 1 78 ? -18.171 11.011 2.217 1.00 78.69 78 ALA A O 1
ATOM 571 N N . GLY A 1 79 ? -19.063 12.040 0.432 1.00 79.44 79 GLY A N 1
ATOM 572 C CA . GLY A 1 79 ? -17.911 12.912 0.158 1.00 79.44 79 GLY A CA 1
ATOM 573 C C . GLY A 1 79 ? -16.752 12.226 -0.573 1.00 79.44 79 GLY A C 1
ATOM 574 O O . GLY A 1 79 ? -16.113 12.865 -1.398 1.00 79.44 79 GLY A O 1
ATOM 575 N N . GLY A 1 80 ? -16.544 10.923 -0.362 1.00 87.06 80 GLY A N 1
ATOM 576 C CA . GLY A 1 80 ? -15.393 10.210 -0.916 1.00 87.06 80 GLY A CA 1
ATOM 577 C C . GLY A 1 80 ? -14.087 10.611 -0.227 1.00 87.06 80 GLY A C 1
ATOM 578 O O . GLY A 1 80 ? -14.097 11.089 0.904 1.00 87.06 80 GLY A O 1
ATOM 579 N N . LEU A 1 81 ? -12.962 10.370 -0.894 1.00 92.06 81 LEU A N 1
ATOM 580 C CA . LEU A 1 81 ? -11.660 10.883 -0.480 1.00 92.06 81 LEU A CA 1
ATOM 581 C C . LEU A 1 81 ? -11.607 12.399 -0.713 1.00 92.06 81 LEU A C 1
ATOM 583 O O . LEU A 1 81 ? -12.072 12.879 -1.742 1.00 92.06 81 LEU A O 1
ATOM 587 N N . ALA A 1 82 ? -10.920 13.133 0.158 1.00 90.06 82 ALA A N 1
ATOM 588 C CA . ALA A 1 82 ? -10.607 14.550 -0.047 1.00 90.06 82 ALA A CA 1
ATOM 589 C C . ALA A 1 82 ? -9.730 14.782 -1.292 1.00 90.06 82 ALA A C 1
ATOM 591 O O . ALA A 1 82 ? -9.673 15.864 -1.874 1.00 90.06 82 ALA A O 1
ATOM 592 N N . GLY A 1 83 ? -8.976 13.762 -1.706 1.00 89.81 83 GLY A N 1
ATOM 593 C CA . GLY A 1 83 ? -8.111 13.841 -2.867 1.00 89.81 83 GLY A CA 1
ATOM 594 C C . GLY A 1 83 ? -8.188 12.606 -3.743 1.00 89.81 83 GLY A C 1
ATOM 595 O O . GLY A 1 83 ? -7.770 11.530 -3.329 1.00 89.81 83 GLY A O 1
ATOM 596 N N . ALA A 1 84 ? -8.578 12.781 -5.009 1.00 94.75 84 ALA A N 1
ATOM 597 C CA . ALA A 1 84 ? -8.454 11.722 -6.007 1.00 94.75 84 ALA A CA 1
ATOM 598 C C . ALA A 1 84 ? -7.008 11.202 -6.075 1.00 94.75 84 ALA A C 1
ATOM 600 O O . ALA A 1 84 ? -6.064 11.976 -6.293 1.00 94.75 84 ALA A O 1
ATOM 601 N N . ARG A 1 85 ? -6.835 9.889 -5.887 1.00 96.94 85 ARG A N 1
ATOM 602 C CA . ARG A 1 85 ? -5.518 9.238 -5.846 1.00 96.94 85 ARG A CA 1
ATOM 603 C C . ARG A 1 85 ? -5.573 7.784 -6.308 1.00 96.94 85 ARG A C 1
ATOM 605 O O . ARG A 1 85 ? -6.418 7.004 -5.878 1.00 96.94 85 ARG A O 1
ATOM 612 N N . GLY A 1 86 ? -4.610 7.374 -7.125 1.00 95.19 86 GLY A N 1
ATOM 613 C CA . GLY A 1 86 ? -4.327 5.973 -7.448 1.00 95.19 86 GLY A CA 1
ATOM 614 C C . GLY A 1 86 ? -2.892 5.596 -7.081 1.00 95.19 86 GLY A C 1
ATOM 615 O O . GLY A 1 86 ? -2.021 6.457 -6.999 1.00 95.19 86 GLY A O 1
ATOM 616 N N . GLY A 1 87 ? -2.633 4.313 -6.818 1.00 92.38 87 GLY A N 1
ATOM 617 C CA . GLY A 1 87 ? -1.299 3.826 -6.429 1.00 92.38 87 GLY A CA 1
ATOM 618 C C . GLY A 1 87 ? -0.840 4.267 -5.035 1.00 92.38 87 GLY A C 1
ATOM 619 O O . GLY A 1 87 ? 0.357 4.213 -4.752 1.00 92.38 87 GLY A O 1
ATOM 620 N N . HIS A 1 88 ? -1.781 4.703 -4.199 1.00 96.94 88 HIS A N 1
ATOM 621 C CA . HIS A 1 88 ? -1.599 5.023 -2.786 1.00 96.94 88 HIS A CA 1
ATOM 622 C C . HIS A 1 88 ? -1.516 3.744 -1.932 1.00 96.94 88 HIS A C 1
ATOM 624 O O . HIS A 1 88 ? -1.747 2.632 -2.424 1.00 96.94 88 HIS A O 1
ATOM 630 N N . THR A 1 89 ? -1.202 3.905 -0.649 1.00 97.50 89 THR A N 1
ATOM 631 C CA . THR A 1 89 ? -1.321 2.848 0.367 1.00 97.50 89 THR A CA 1
ATOM 632 C C . THR A 1 89 ? -2.494 3.146 1.297 1.00 97.50 89 THR A C 1
ATOM 634 O O . THR A 1 89 ? -2.906 4.298 1.419 1.00 97.50 89 THR A O 1
ATOM 637 N N . ALA A 1 90 ? -3.068 2.108 1.910 1.00 97.50 90 ALA A N 1
ATOM 638 C CA . ALA A 1 90 ? -4.118 2.251 2.911 1.00 97.50 90 ALA A CA 1
ATOM 639 C C . ALA A 1 90 ? -3.871 1.265 4.052 1.00 97.50 90 ALA A C 1
ATOM 641 O O . ALA A 1 90 ? -3.937 0.051 3.848 1.00 97.50 90 ALA A O 1
ATOM 642 N N . THR A 1 91 ? -3.595 1.789 5.242 1.00 97.38 91 THR A N 1
ATOM 643 C CA . THR A 1 91 ? -3.198 0.999 6.412 1.00 97.38 91 THR A CA 1
ATOM 644 C C . THR A 1 91 ? -4.188 1.239 7.542 1.00 97.38 91 THR A C 1
ATOM 646 O O . THR A 1 91 ? -4.435 2.385 7.913 1.00 97.38 91 THR A O 1
ATOM 649 N N . ARG A 1 92 ? -4.770 0.163 8.087 1.00 97.06 92 ARG A N 1
ATOM 650 C CA . ARG A 1 92 ? -5.646 0.245 9.264 1.00 97.06 92 ARG A CA 1
ATOM 651 C C . ARG A 1 92 ? -4.802 0.382 10.533 1.00 97.06 92 ARG A C 1
ATOM 653 O O . ARG A 1 92 ? -3.904 -0.429 10.745 1.00 97.06 92 ARG A O 1
ATOM 660 N N . LEU A 1 93 ? -5.106 1.386 11.348 1.00 96.88 93 LEU A N 1
ATOM 661 C CA . LEU A 1 93 ? -4.538 1.615 12.675 1.00 96.88 93 LEU A CA 1
ATOM 662 C C . LEU A 1 93 ? -5.234 0.736 13.726 1.00 96.88 93 LEU A C 1
ATOM 664 O O . LEU A 1 93 ? -6.311 0.191 13.481 1.00 96.88 93 LEU A O 1
ATOM 668 N N . ALA A 1 94 ? -4.644 0.607 14.917 1.00 94.44 94 ALA A N 1
ATOM 669 C CA . ALA A 1 94 ? -5.214 -0.218 15.994 1.00 94.44 94 ALA A CA 1
ATOM 670 C C . ALA A 1 94 ? -6.581 0.247 16.516 1.00 94.44 94 ALA A C 1
ATOM 672 O O . ALA A 1 94 ? -7.309 -0.553 17.098 1.00 94.44 94 ALA A O 1
ATOM 673 N N . ASP A 1 95 ? -6.924 1.519 16.341 1.00 93.56 95 ASP A N 1
ATOM 674 C CA . ASP A 1 95 ? -8.223 2.072 16.732 1.00 93.56 95 ASP A CA 1
ATOM 675 C C . ASP A 1 95 ? -9.302 1.933 15.642 1.00 93.56 95 ASP A C 1
ATOM 677 O O . ASP A 1 95 ? -10.427 2.406 15.814 1.00 93.56 95 ASP A O 1
ATOM 681 N N . GLY A 1 96 ? -8.967 1.276 14.529 1.00 93.75 96 GLY A N 1
ATOM 682 C CA . GLY A 1 96 ? -9.866 0.996 13.416 1.00 93.75 96 GLY A CA 1
ATOM 683 C C . GLY A 1 96 ? -9.855 2.052 12.313 1.00 93.75 96 GLY A C 1
ATOM 684 O O . GLY A 1 96 ? -10.359 1.776 11.220 1.00 93.75 96 GLY A O 1
ATOM 685 N N . ARG A 1 97 ? -9.247 3.224 12.540 1.00 94.75 97 ARG A N 1
ATOM 686 C CA . ARG A 1 97 ? -9.059 4.244 11.498 1.00 94.75 97 ARG A CA 1
ATOM 687 C C . ARG A 1 97 ? -8.203 3.706 10.360 1.00 94.75 97 ARG A C 1
ATOM 689 O O . ARG A 1 97 ? -7.343 2.852 10.571 1.00 94.75 97 ARG A O 1
ATOM 696 N N . VAL A 1 98 ? -8.400 4.210 9.144 1.00 97.12 98 VAL A N 1
ATOM 697 C CA . VAL A 1 98 ? -7.569 3.831 7.989 1.00 97.12 98 VAL A CA 1
ATOM 698 C C . VAL A 1 98 ? -6.851 5.053 7.443 1.00 97.12 98 VAL A C 1
ATOM 700 O O . VAL A 1 98 ? -7.486 5.985 6.966 1.00 97.12 98 VAL A O 1
ATOM 703 N N . VAL A 1 99 ? -5.521 5.029 7.475 1.00 97.38 99 VAL A N 1
ATOM 704 C CA . VAL A 1 99 ? -4.681 6.066 6.867 1.00 97.38 99 VAL A CA 1
ATOM 705 C C . VAL A 1 99 ? -4.495 5.729 5.401 1.00 97.38 99 VAL A C 1
ATOM 707 O O . VAL A 1 99 ? -3.964 4.667 5.076 1.00 97.38 99 VAL A O 1
ATOM 710 N N . VAL A 1 100 ? -4.901 6.638 4.523 1.00 98.12 100 VAL A N 1
ATOM 711 C CA . VAL A 1 100 ? -4.702 6.555 3.080 1.00 98.12 100 VAL A CA 1
ATOM 712 C C . VAL A 1 100 ? -3.620 7.558 2.695 1.00 98.12 100 VAL A C 1
ATOM 714 O O . VAL A 1 100 ? -3.831 8.760 2.804 1.00 98.12 100 VAL A O 1
ATOM 717 N N . ALA A 1 101 ? -2.451 7.082 2.267 1.00 97.62 101 ALA A N 1
ATOM 718 C CA . ALA A 1 101 ? -1.270 7.923 2.073 1.00 97.62 101 ALA A CA 1
ATOM 719 C C . ALA A 1 101 ? -0.760 7.903 0.629 1.00 97.62 101 ALA A C 1
ATOM 721 O O . ALA A 1 101 ? -0.720 6.852 -0.019 1.00 97.62 101 ALA A O 1
ATOM 722 N N . GLY A 1 102 ? -0.326 9.067 0.138 1.00 97.56 102 GLY A N 1
ATOM 723 C CA . GLY A 1 102 ? 0.341 9.239 -1.151 1.00 97.56 102 GLY A CA 1
ATOM 724 C C . GLY A 1 102 ? -0.530 8.874 -2.357 1.00 97.56 102 GLY A C 1
ATOM 725 O O . GLY A 1 102 ? -1.730 9.139 -2.395 1.00 97.56 102 GLY A O 1
ATOM 726 N N . GLY A 1 103 ? 0.079 8.275 -3.375 1.00 96.56 103 GLY A N 1
ATOM 727 C CA . GLY A 1 103 ? -0.528 8.021 -4.680 1.00 96.56 103 GLY A CA 1
ATOM 728 C C . GLY A 1 103 ? -0.306 9.172 -5.657 1.00 96.56 103 GLY A C 1
ATOM 729 O O . GLY A 1 103 ? 0.570 10.004 -5.456 1.00 96.56 103 GLY A O 1
ATOM 730 N N . ALA A 1 104 ? -1.077 9.196 -6.737 1.00 95.69 104 ALA A N 1
ATOM 731 C CA . ALA A 1 104 ? -1.011 10.228 -7.766 1.00 95.69 104 ALA A CA 1
ATOM 732 C C . ALA A 1 104 ? -2.397 10.504 -8.359 1.00 95.69 104 ALA A C 1
ATOM 734 O O . ALA A 1 104 ? -3.253 9.614 -8.375 1.00 95.69 104 ALA A O 1
ATOM 735 N N . THR A 1 105 ? -2.617 11.725 -8.850 1.00 94.94 105 THR A N 1
ATOM 736 C CA . THR A 1 105 ? -3.875 12.131 -9.510 1.00 94.94 105 THR A CA 1
ATOM 737 C C . THR A 1 105 ? -3.966 11.638 -10.952 1.00 94.94 105 THR A C 1
ATOM 739 O O . THR A 1 105 ? -5.058 11.368 -11.451 1.00 94.94 105 THR A O 1
ATOM 742 N N . GLN A 1 106 ? -2.822 11.489 -11.616 1.00 93.81 106 GLN A N 1
ATOM 743 C CA . GLN A 1 106 ? -2.698 10.946 -12.964 1.00 93.81 106 GLN A CA 1
ATOM 744 C C . GLN A 1 106 ? -1.554 9.936 -13.013 1.00 93.81 106 GLN A C 1
ATOM 746 O O . GLN A 1 106 ? -0.623 9.973 -12.205 1.00 93.81 106 GLN A O 1
ATOM 751 N N . ALA A 1 107 ? -1.621 9.028 -13.978 1.00 89.88 107 ALA A N 1
ATOM 752 C CA . ALA A 1 107 ? -0.503 8.171 -14.318 1.00 89.88 107 ALA A CA 1
ATOM 753 C C . ALA A 1 107 ? -0.431 7.937 -15.825 1.00 89.88 107 ALA A C 1
ATOM 755 O O . ALA A 1 107 ? -1.449 7.724 -16.482 1.00 89.88 107 ALA A O 1
ATOM 756 N N . LEU A 1 108 ? 0.787 7.894 -16.361 1.00 86.31 108 LEU A N 1
ATOM 757 C CA . LEU A 1 108 ? 1.035 7.324 -17.676 1.00 86.31 108 LEU A CA 1
ATOM 758 C C . LEU A 1 108 ? 1.346 5.839 -17.517 1.00 86.31 108 LEU A C 1
ATOM 760 O O . LEU A 1 108 ? 2.235 5.453 -16.758 1.00 86.31 108 LEU A O 1
ATOM 764 N N . ILE A 1 109 ? 0.642 5.023 -18.288 1.00 84.31 109 ILE A N 1
ATOM 765 C CA . ILE A 1 109 ? 0.881 3.596 -18.435 1.00 84.31 109 ILE A CA 1
ATOM 766 C C . ILE A 1 109 ? 1.518 3.374 -19.798 1.00 84.31 109 ILE A C 1
ATOM 768 O O . ILE A 1 109 ? 0.879 3.605 -20.821 1.00 84.31 109 ILE A O 1
ATOM 772 N N . ALA A 1 110 ? 2.756 2.903 -19.826 1.00 78.44 110 ALA A N 1
ATOM 773 C CA . ALA A 1 110 ? 3.458 2.556 -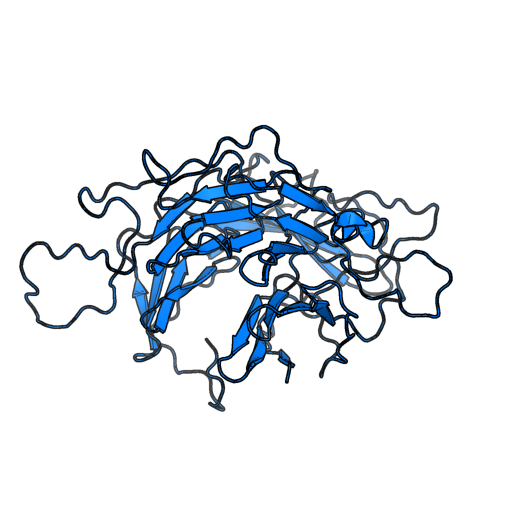21.050 1.00 78.44 110 ALA A CA 1
ATOM 774 C C . ALA A 1 110 ? 3.587 1.038 -21.169 1.00 78.44 110 ALA A C 1
ATOM 776 O O . ALA A 1 110 ? 4.053 0.369 -20.247 1.00 78.44 110 ALA A O 1
ATOM 777 N N . VAL A 1 111 ? 3.197 0.497 -22.320 1.00 74.94 111 VAL A N 1
ATOM 778 C CA . VAL A 1 111 ? 3.503 -0.877 -22.714 1.00 74.94 111 VAL A CA 1
ATOM 779 C C . VAL A 1 111 ? 4.852 -0.864 -23.410 1.00 74.94 111 VAL A C 1
ATOM 781 O O . VAL A 1 111 ? 4.999 -0.255 -24.469 1.00 74.94 111 VAL A O 1
ATOM 784 N N . VAL A 1 112 ? 5.826 -1.541 -22.822 1.00 69.19 112 VAL A N 1
ATOM 785 C CA . VAL A 1 112 ? 7.185 -1.656 -23.344 1.00 69.19 112 VAL A CA 1
ATOM 786 C C . VAL A 1 112 ? 7.340 -3.046 -23.944 1.00 69.19 112 VAL A C 1
ATOM 788 O O . VAL A 1 112 ? 7.140 -4.052 -23.262 1.00 69.19 112 VAL A O 1
ATOM 791 N N . ASP A 1 113 ? 7.666 -3.119 -25.234 1.00 64.44 113 ASP A N 1
ATOM 792 C CA . ASP A 1 113 ? 8.017 -4.392 -25.862 1.00 64.44 113 ASP A CA 1
ATOM 793 C C . ASP A 1 113 ? 9.455 -4.746 -25.472 1.00 64.44 113 ASP A C 1
ATOM 795 O O . ASP A 1 113 ? 10.422 -4.086 -25.859 1.00 64.44 113 ASP A O 1
ATOM 799 N N . VAL A 1 114 ? 9.585 -5.815 -24.698 1.00 54.59 114 VAL A N 1
ATOM 800 C CA . VAL A 1 114 ? 10.859 -6.368 -24.274 1.00 54.59 114 VAL A CA 1
ATOM 801 C C . VAL A 1 114 ? 11.236 -7.442 -25.293 1.00 54.59 114 VAL A C 1
ATOM 803 O O . VAL A 1 114 ? 10.550 -8.453 -25.426 1.00 54.59 114 VAL A O 1
ATOM 806 N N . GLY A 1 115 ? 12.271 -7.192 -26.094 1.00 45.47 115 GLY A N 1
ATOM 807 C CA . GLY A 1 115 ? 12.634 -8.039 -27.236 1.00 45.47 115 GLY A CA 1
ATOM 808 C C . GLY A 1 115 ? 12.878 -9.535 -26.935 1.00 45.47 115 GLY A C 1
ATOM 809 O O . GLY A 1 115 ? 13.056 -9.957 -25.799 1.00 45.47 115 GLY A O 1
ATOM 810 N N . SER A 1 116 ? 12.916 -10.317 -28.025 1.00 46.41 116 SER A N 1
ATOM 811 C CA . SER A 1 116 ? 13.191 -11.768 -28.143 1.00 46.41 116 SER A CA 1
ATOM 812 C C . SER A 1 116 ? 14.299 -12.309 -27.217 1.00 46.41 116 SER A C 1
ATOM 814 O O . SER A 1 116 ? 15.318 -11.635 -27.063 1.00 46.41 116 SER A O 1
ATOM 816 N N . PRO A 1 117 ? 14.196 -13.567 -26.721 1.00 39.94 117 PRO A N 1
ATOM 817 C CA . PRO A 1 117 ? 13.460 -14.713 -27.302 1.00 39.94 117 PRO A CA 1
ATOM 818 C C . PRO A 1 117 ? 12.026 -14.936 -26.820 1.00 39.94 117 PRO A C 1
ATOM 820 O O . PRO A 1 117 ? 11.344 -15.819 -27.336 1.00 39.94 117 PRO A O 1
ATOM 823 N N . VAL A 1 118 ? 11.520 -14.109 -25.914 1.00 45.12 118 VAL A N 1
ATOM 824 C CA . VAL A 1 118 ? 10.092 -14.056 -25.592 1.00 45.12 118 VAL A CA 1
ATOM 825 C C . VAL A 1 118 ? 9.546 -12.717 -26.061 1.00 45.12 118 VAL A C 1
ATOM 827 O O . VAL A 1 118 ? 10.154 -11.689 -25.805 1.00 45.12 118 VAL A O 1
ATOM 830 N N . SER A 1 119 ? 8.410 -12.710 -26.763 1.00 50.62 119 SER A N 1
ATOM 831 C CA . SER A 1 119 ? 7.637 -11.491 -27.052 1.00 50.62 119 SER A CA 1
ATOM 832 C C . SER A 1 119 ? 6.998 -10.962 -25.760 1.00 50.62 119 SER A C 1
ATOM 834 O O . SER A 1 119 ? 5.776 -10.939 -25.625 1.00 50.62 119 SER A O 1
ATOM 836 N N . ALA A 1 120 ? 7.824 -10.658 -24.761 1.00 51.03 120 ALA A N 1
ATOM 837 C CA . ALA A 1 120 ? 7.385 -10.214 -23.456 1.00 51.03 120 ALA A CA 1
ATOM 838 C C . ALA A 1 120 ? 7.036 -8.727 -23.525 1.00 51.03 120 ALA A C 1
ATOM 840 O O . ALA A 1 120 ? 7.727 -7.930 -24.154 1.00 51.03 120 ALA A O 1
ATOM 841 N N . ARG A 1 121 ? 5.933 -8.364 -22.878 1.00 54.38 121 ARG A N 1
ATOM 842 C CA . ARG A 1 121 ? 5.514 -6.977 -22.709 1.00 54.38 121 ARG A CA 1
ATOM 843 C C . ARG A 1 121 ? 5.584 -6.633 -21.242 1.00 54.38 121 ARG A C 1
ATOM 845 O O . ARG A 1 121 ? 5.062 -7.381 -20.414 1.00 54.38 121 ARG A O 1
ATOM 852 N N . GLU A 1 122 ? 6.218 -5.514 -20.948 1.00 63.00 122 GLU A N 1
ATOM 853 C CA . GLU A 1 122 ? 6.241 -4.922 -19.622 1.00 63.00 122 GLU A CA 1
ATOM 854 C C . GLU A 1 122 ? 5.300 -3.726 -19.577 1.00 63.00 122 GLU A C 1
ATOM 856 O O . GLU A 1 122 ? 5.037 -3.078 -20.591 1.00 63.00 122 GLU A O 1
ATOM 861 N N . ILE A 1 123 ? 4.760 -3.463 -18.392 1.00 67.50 123 ILE A N 1
ATOM 862 C CA . ILE A 1 123 ? 3.925 -2.300 -18.146 1.00 67.50 123 ILE A CA 1
ATOM 863 C C . ILE A 1 123 ? 4.619 -1.437 -17.125 1.00 67.50 123 ILE A C 1
ATOM 865 O O . ILE A 1 123 ? 4.869 -1.865 -16.000 1.00 67.50 123 ILE A O 1
ATOM 869 N N . VAL A 1 124 ? 4.888 -0.209 -17.537 1.00 71.44 124 VAL A N 1
ATOM 870 C CA . VAL A 1 124 ? 5.477 0.809 -16.689 1.00 71.44 124 VAL A CA 1
ATOM 871 C C . VAL A 1 124 ? 4.394 1.810 -16.342 1.00 71.44 124 VAL A C 1
ATOM 873 O O . VAL A 1 124 ? 3.662 2.262 -17.220 1.00 71.44 124 VAL A O 1
ATOM 876 N N . VAL A 1 125 ? 4.285 2.139 -15.060 1.00 79.44 125 VAL A N 1
ATOM 877 C CA . VAL A 1 125 ? 3.333 3.128 -14.560 1.00 79.44 125 VAL A CA 1
ATOM 878 C C . VAL A 1 125 ? 4.126 4.243 -13.904 1.00 79.44 125 VAL A C 1
ATOM 880 O O . VAL A 1 125 ? 4.853 3.989 -12.945 1.00 79.44 125 VAL A O 1
ATOM 883 N N . VAL A 1 126 ? 3.987 5.464 -14.411 1.00 83.31 126 VAL A N 1
ATOM 884 C CA . VAL A 1 126 ? 4.654 6.648 -13.858 1.00 83.31 126 VAL A CA 1
ATOM 885 C C . VAL A 1 126 ? 3.646 7.727 -13.488 1.00 83.31 126 VAL A C 1
ATOM 887 O O . VAL A 1 126 ? 2.702 7.954 -14.249 1.00 83.31 126 VAL A O 1
ATOM 890 N N . PRO A 1 127 ? 3.831 8.396 -12.340 1.00 87.25 127 PRO A N 1
ATOM 891 C CA . PRO A 1 127 ? 2.924 9.426 -11.858 1.00 87.25 127 PRO A CA 1
ATOM 892 C C . PRO A 1 127 ? 3.228 10.731 -12.585 1.00 87.25 127 PRO A C 1
ATOM 894 O O . PRO A 1 127 ? 4.014 11.542 -12.110 1.00 87.25 127 PRO A O 1
ATOM 897 N N . ARG A 1 128 ? 2.651 10.931 -13.769 1.00 84.00 128 ARG A N 1
ATOM 898 C CA . ARG A 1 128 ? 2.918 12.141 -14.548 1.00 84.00 128 ARG A CA 1
ATOM 899 C C . 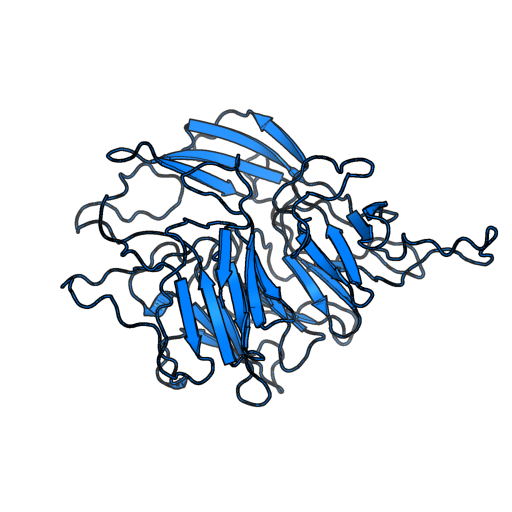ARG A 1 128 ? 1.665 12.775 -15.129 1.00 84.00 128 ARG A C 1
ATOM 901 O O . ARG A 1 128 ? 0.734 12.059 -15.500 1.00 84.00 128 ARG A O 1
ATOM 908 N N . SER A 1 129 ? 1.691 14.099 -15.244 1.00 80.62 129 SER A N 1
ATOM 909 C CA . SER A 1 129 ? 0.696 14.874 -15.985 1.00 80.62 129 SER A CA 1
ATOM 910 C C . SER A 1 129 ? 0.955 14.840 -17.495 1.00 80.62 129 SER A C 1
ATOM 912 O O . SER A 1 129 ? 2.009 14.396 -17.966 1.00 80.62 129 SER A O 1
ATOM 914 N N . ASP A 1 130 ? 0.023 15.396 -18.269 1.00 72.25 130 ASP A N 1
ATOM 915 C CA . ASP A 1 130 ? 0.195 15.638 -19.709 1.00 72.25 130 ASP A CA 1
ATOM 916 C C . ASP A 1 130 ? 1.371 16.567 -20.033 1.00 72.25 130 ASP A C 1
ATOM 918 O O . ASP A 1 130 ? 1.961 16.474 -21.109 1.00 72.25 130 ASP A O 1
ATOM 922 N N . ALA A 1 131 ? 1.739 17.439 -19.090 1.00 74.00 131 ALA A N 1
ATOM 923 C CA . ALA A 1 131 ? 2.902 18.314 -19.196 1.00 74.00 131 ALA A CA 1
ATOM 924 C C . ALA A 1 131 ? 4.225 17.599 -18.854 1.00 74.00 131 ALA A C 1
ATOM 926 O O . ALA A 1 131 ? 5.290 18.200 -18.983 1.00 74.00 131 ALA A O 1
ATOM 927 N N . GLY A 1 132 ? 4.172 16.326 -18.441 1.00 75.44 132 GLY A N 1
ATOM 928 C CA . GLY A 1 132 ? 5.340 15.540 -18.0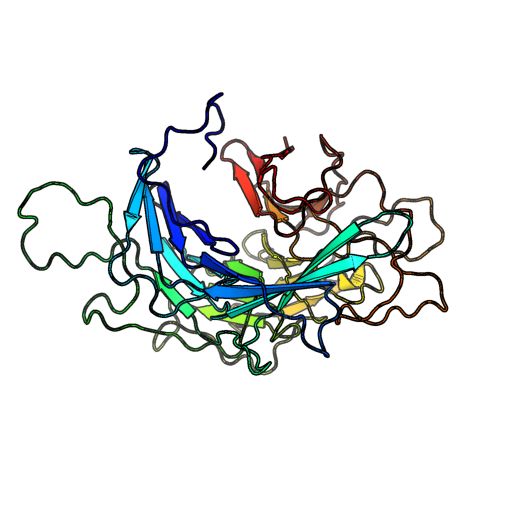38 1.00 75.44 132 GLY A CA 1
ATOM 929 C C . GLY A 1 132 ? 5.833 15.831 -16.618 1.00 75.44 132 GLY A C 1
ATOM 930 O O . GLY A 1 132 ? 6.940 15.432 -16.272 1.00 75.44 132 GLY A O 1
ATOM 931 N N . GLU A 1 133 ? 5.037 16.520 -15.800 1.00 82.81 133 GLU A N 1
ATOM 932 C CA . GLU A 1 133 ? 5.374 16.841 -14.408 1.00 82.81 133 GLU A CA 1
ATOM 933 C C . GLU A 1 133 ? 5.024 15.673 -13.481 1.00 82.81 133 GLU A C 1
ATOM 935 O O . GLU A 1 133 ? 4.026 14.994 -13.721 1.00 82.81 133 GLU A O 1
ATOM 940 N N . ASP A 1 134 ? 5.802 15.460 -12.416 1.00 83.88 134 ASP A N 1
ATOM 941 C CA . ASP A 1 134 ? 5.459 14.496 -11.363 1.00 83.88 134 ASP A CA 1
ATOM 942 C C . ASP A 1 134 ? 4.205 14.963 -10.609 1.00 83.88 134 ASP A C 1
ATOM 944 O O . ASP A 1 134 ? 4.161 16.076 -10.085 1.00 83.88 134 ASP A O 1
ATOM 948 N N . VAL A 1 135 ? 3.184 14.109 -10.565 1.00 89.25 135 VAL A N 1
ATOM 949 C CA . VAL A 1 135 ? 1.889 14.378 -9.911 1.00 89.25 135 VAL A CA 1
ATOM 950 C C . VAL A 1 135 ? 1.669 13.521 -8.665 1.00 89.25 135 VAL A C 1
ATOM 952 O O . VAL A 1 135 ? 0.532 13.240 -8.266 1.00 89.25 135 VAL A O 1
ATOM 955 N N . SER A 1 136 ? 2.757 13.064 -8.054 1.00 92.50 136 SER A N 1
ATOM 956 C CA . SER A 1 136 ? 2.702 12.316 -6.806 1.00 92.50 136 SER A CA 1
ATOM 957 C C . SER A 1 136 ? 2.226 13.184 -5.650 1.00 92.50 136 SER A C 1
ATOM 959 O O . SER A 1 136 ? 2.665 14.314 -5.449 1.00 92.50 136 SER A O 1
ATOM 961 N N . ARG A 1 137 ? 1.320 12.617 -4.859 1.00 95.44 137 ARG A N 1
ATOM 962 C CA . ARG A 1 137 ? 0.734 13.231 -3.672 1.00 95.44 137 ARG A CA 1
ATOM 963 C C . ARG A 1 137 ? 1.724 13.161 -2.515 1.00 95.44 137 ARG A C 1
ATOM 965 O O . ARG A 1 137 ? 2.217 12.078 -2.191 1.00 95.44 137 ARG A O 1
ATOM 972 N N . ALA A 1 138 ? 1.957 14.307 -1.885 1.00 95.56 138 ALA A N 1
ATOM 973 C CA . ALA A 1 138 ? 2.695 14.457 -0.630 1.00 95.56 138 ALA A CA 1
ATOM 974 C C . ALA A 1 138 ? 1.714 14.713 0.523 1.00 95.56 138 ALA A C 1
ATOM 976 O O . ALA A 1 138 ? 1.889 15.619 1.333 1.00 95.56 138 ALA A O 1
ATOM 977 N N . ASP A 1 139 ? 0.623 13.954 0.540 1.00 96.31 139 ASP A N 1
ATOM 978 C CA . ASP A 1 139 ? -0.445 14.081 1.519 1.00 96.31 139 ASP A CA 1
ATOM 979 C C . ASP A 1 139 ? -1.059 12.710 1.833 1.00 96.31 139 ASP A C 1
ATOM 981 O O . ASP A 1 139 ? -0.971 11.757 1.047 1.00 96.31 139 ASP A O 1
ATOM 985 N N . ALA A 1 140 ? -1.663 12.629 3.009 1.00 96.12 140 ALA A N 1
ATOM 986 C CA . ALA A 1 140 ? -2.472 11.527 3.484 1.00 96.12 140 ALA A CA 1
ATOM 987 C C . ALA A 1 140 ? -3.826 12.040 3.981 1.00 96.12 140 ALA A C 1
ATOM 989 O O . ALA A 1 140 ? -4.023 13.231 4.200 1.00 96.12 140 ALA A O 1
ATOM 990 N N . GLU A 1 141 ? -4.755 11.126 4.185 1.00 94.94 141 GLU A N 1
ATOM 991 C CA . GLU A 1 141 ? -6.061 11.384 4.781 1.00 94.94 141 GLU A CA 1
ATOM 992 C C . GLU A 1 141 ? -6.477 10.183 5.628 1.00 94.94 141 GLU A C 1
ATOM 994 O O . GLU A 1 141 ? -5.973 9.072 5.438 1.00 94.94 141 GLU A O 1
ATOM 999 N N . ILE A 1 142 ? -7.372 10.403 6.588 1.00 94.06 142 ILE A N 1
ATOM 1000 C CA . ILE A 1 142 ? -7.842 9.357 7.495 1.00 94.06 142 ILE A CA 1
ATOM 1001 C C . ILE A 1 142 ? -9.315 9.084 7.221 1.00 94.06 142 ILE A C 1
ATOM 1003 O O . ILE A 1 142 ? -10.136 9.998 7.218 1.00 94.06 142 ILE A O 1
ATOM 1007 N N . PHE A 1 143 ? -9.632 7.811 7.018 1.00 93.06 143 PHE A N 1
ATOM 1008 C CA . PHE A 1 143 ? -10.990 7.302 7.059 1.00 93.06 143 PHE A CA 1
ATOM 1009 C C . PHE A 1 143 ? -11.350 6.906 8.489 1.00 93.06 143 PHE A C 1
ATOM 1011 O O . PHE A 1 143 ? -10.702 6.047 9.097 1.00 93.06 143 PHE A O 1
ATOM 1018 N N . GLU A 1 144 ? -12.426 7.494 8.987 1.00 90.19 144 GLU A N 1
ATOM 1019 C CA . GLU A 1 144 ? -13.036 7.183 10.270 1.00 90.19 144 GLU A CA 1
ATOM 1020 C C . GLU A 1 144 ? -14.191 6.199 10.033 1.00 90.19 144 GLU A C 1
ATOM 1022 O O . GLU A 1 144 ? -15.242 6.623 9.555 1.00 90.19 144 GLU A O 1
ATOM 1027 N N . PRO A 1 145 ? -14.075 4.898 10.360 1.00 86.62 145 PRO A N 1
ATOM 1028 C CA . PRO A 1 145 ? -15.094 3.890 10.018 1.00 86.62 145 PRO A CA 1
ATOM 1029 C C . PRO A 1 145 ? -16.433 4.077 10.742 1.00 86.62 145 PRO A C 1
ATOM 1031 O O . PRO A 1 145 ? -17.447 3.499 10.341 1.00 86.62 145 PRO A O 1
ATOM 1034 N N . ASN A 1 146 ? -16.423 4.864 11.819 1.00 78.81 146 ASN A N 1
ATOM 1035 C CA . ASN A 1 146 ? -17.580 5.156 12.657 1.00 78.81 146 ASN A CA 1
ATOM 1036 C C . ASN A 1 146 ? -18.093 6.592 12.493 1.00 78.81 146 ASN A C 1
ATOM 1038 O O . ASN A 1 146 ? -19.048 6.958 13.177 1.00 78.81 146 ASN A O 1
ATOM 1042 N N . ALA A 1 147 ? -17.484 7.406 11.624 1.00 76.19 147 ALA A N 1
ATOM 1043 C CA . ALA A 1 147 ? -18.046 8.712 11.307 1.00 76.19 147 ALA A CA 1
ATOM 1044 C C . ALA A 1 147 ? -19.407 8.517 10.619 1.00 76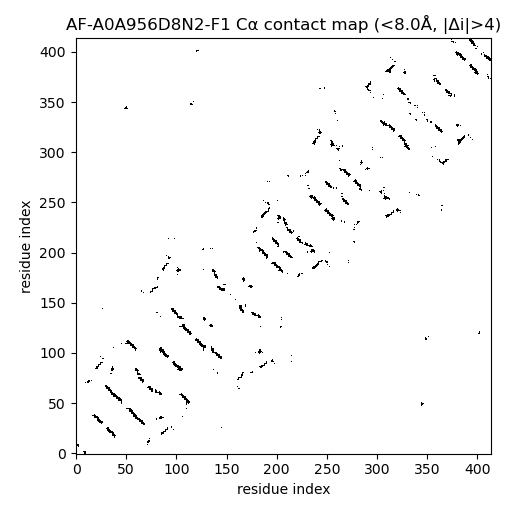.19 147 ALA A C 1
ATOM 1046 O O . ALA A 1 147 ? -19.509 7.776 9.644 1.00 76.19 147 ALA A O 1
ATOM 1047 N N . ASN A 1 148 ? -20.463 9.139 11.149 1.00 62.97 148 ASN A N 1
ATOM 1048 C CA . ASN A 1 148 ? -21.758 9.205 10.475 1.00 62.97 148 ASN A CA 1
ATOM 1049 C C . ASN A 1 148 ? -22.457 10.550 10.781 1.00 62.97 148 ASN A C 1
ATOM 1051 O O . ASN A 1 148 ? -22.594 10.881 11.961 1.00 62.97 148 ASN A O 1
ATOM 1055 N N . PRO A 1 149 ? -22.912 11.304 9.758 1.00 50.75 149 PRO A N 1
ATOM 1056 C CA . PRO A 1 149 ? -23.461 12.662 9.853 1.00 50.75 149 PRO A CA 1
ATOM 1057 C C . PRO A 1 149 ? -24.966 12.727 10.177 1.00 50.75 149 PRO A C 1
ATOM 1059 O O . PRO A 1 149 ? -25.628 13.714 9.852 1.00 50.75 149 PRO A O 1
ATOM 1062 N N . GLU A 1 150 ? -25.537 11.708 10.821 1.00 52.28 150 GLU A N 1
ATOM 1063 C CA . GLU A 1 150 ? -26.919 11.795 11.301 1.00 52.28 150 GLU A CA 1
ATOM 1064 C C . GLU A 1 150 ? -26.982 12.617 12.593 1.00 52.28 150 GLU A C 1
ATOM 1066 O O . GLU A 1 150 ? -27.123 12.097 13.703 1.00 52.28 150 GLU A O 1
ATOM 1071 N N . GLU A 1 151 ? -26.858 13.939 12.464 1.00 47.72 151 GLU A N 1
ATOM 1072 C CA . GLU A 1 151 ? -27.234 14.853 13.535 1.00 47.72 151 GLU A CA 1
ATOM 1073 C C . GLU A 1 151 ? -28.749 14.752 13.788 1.00 47.72 151 GLU A C 1
ATOM 1075 O O . GLU A 1 151 ? -29.562 15.449 13.184 1.00 47.72 151 GLU A O 1
ATOM 1080 N N . GLY A 1 152 ? -29.138 13.905 14.740 1.00 47.03 152 GLY A N 1
ATOM 1081 C CA . GLY A 1 152 ? -30.314 14.154 15.571 1.00 47.03 152 GLY A CA 1
ATOM 1082 C C . GLY A 1 152 ? -31.458 13.148 15.507 1.00 47.03 152 GLY A C 1
ATOM 1083 O O . GLY A 1 152 ? -32.083 12.958 16.546 1.00 47.03 152 GLY A O 1
ATOM 1084 N N . GLU A 1 153 ? -31.732 12.466 14.397 1.00 45.72 153 GLU A N 1
ATOM 1085 C CA . GLU A 1 153 ? -32.753 11.410 14.361 1.00 45.72 153 GLU A CA 1
ATOM 1086 C C . GLU A 1 153 ? -32.428 10.363 13.284 1.00 45.72 153 GLU A C 1
ATOM 1088 O O . GLU A 1 153 ? -32.445 10.669 12.098 1.00 45.72 153 GLU A O 1
ATOM 1093 N N . ASP A 1 154 ? -32.222 9.121 13.724 1.00 52.81 154 ASP A N 1
ATOM 1094 C CA . ASP A 1 154 ? -32.355 7.896 12.921 1.00 52.81 154 ASP A CA 1
ATOM 1095 C C . ASP A 1 154 ? -33.851 7.735 12.568 1.00 52.81 154 ASP A C 1
ATOM 1097 O O . ASP A 1 154 ? -34.612 7.040 13.255 1.00 52.81 154 ASP A O 1
ATOM 1101 N N . ILE A 1 155 ? -34.320 8.542 11.605 1.00 42.41 155 ILE A N 1
ATOM 1102 C CA . ILE A 1 155 ? -35.749 8.753 11.298 1.00 42.41 155 ILE A CA 1
ATOM 1103 C C . ILE A 1 155 ? -36.409 7.480 10.749 1.00 42.41 155 ILE A C 1
ATOM 1105 O O . ILE A 1 155 ? -37.624 7.309 10.904 1.00 42.41 155 ILE A O 1
ATOM 1109 N N . ASP A 1 156 ? -35.651 6.568 10.146 1.00 47.94 156 ASP A N 1
ATOM 1110 C CA . ASP A 1 156 ? -36.181 5.339 9.555 1.00 47.94 156 ASP A CA 1
ATOM 1111 C C . ASP A 1 156 ? -35.784 4.045 10.285 1.00 47.94 156 ASP A C 1
ATOM 1113 O O . ASP A 1 156 ? -36.390 3.002 10.007 1.00 47.94 156 ASP A O 1
ATOM 1117 N N . ARG A 1 157 ? -34.910 4.108 11.306 1.00 44.84 157 ARG A N 1
ATOM 1118 C CA . ARG A 1 157 ? -34.494 2.957 12.127 1.00 44.84 157 ARG A CA 1
ATOM 1119 C C . ARG A 1 157 ? -33.829 1.842 11.314 1.00 44.84 157 ARG A C 1
ATOM 1121 O O . ARG A 1 157 ? -33.938 0.669 11.694 1.00 44.84 157 ARG A O 1
ATOM 1128 N N . ASP A 1 158 ? -33.178 2.168 10.200 1.00 52.50 158 ASP A N 1
ATOM 1129 C CA . ASP A 1 158 ? -32.681 1.167 9.254 1.00 52.50 158 ASP A CA 1
ATOM 1130 C C . ASP A 1 158 ? -31.252 0.662 9.533 1.00 52.50 158 ASP A C 1
ATOM 1132 O O . ASP A 1 158 ? -30.879 -0.412 9.054 1.00 52.50 158 ASP A O 1
ATOM 1136 N N . GLY A 1 159 ? -30.490 1.345 10.396 1.00 52.97 159 GLY A N 1
ATOM 1137 C CA . GLY A 1 159 ? -29.151 0.908 10.786 1.00 52.97 159 GLY A CA 1
ATOM 1138 C C . GLY A 1 159 ? -28.136 0.980 9.642 1.00 52.97 159 GLY A C 1
ATOM 1139 O O . GLY A 1 159 ? -27.432 -0.002 9.409 1.00 52.97 159 GLY A O 1
ATOM 1140 N N . ASP A 1 160 ? -28.058 2.136 8.978 1.00 54.41 160 ASP A N 1
ATOM 1141 C CA . ASP A 1 160 ? -27.237 2.416 7.795 1.00 54.41 160 ASP A CA 1
ATOM 1142 C C . ASP A 1 160 ? -25.869 1.676 7.749 1.00 54.41 160 ASP A C 1
ATOM 1144 O O . ASP A 1 160 ? -24.975 1.937 8.568 1.00 54.41 160 ASP A O 1
ATOM 1148 N N . PRO A 1 161 ? -25.670 0.741 6.799 1.00 52.03 161 PRO A N 1
ATOM 1149 C CA . PRO A 1 161 ? -24.397 0.056 6.552 1.00 52.03 161 PRO A CA 1
ATOM 1150 C C . PRO A 1 161 ? -23.316 0.944 5.897 1.00 52.03 161 PRO A C 1
ATOM 1152 O O . PRO A 1 161 ? -22.160 0.512 5.808 1.00 52.03 161 PRO A O 1
ATOM 1155 N N . ALA A 1 162 ? -23.642 2.175 5.479 1.00 55.59 162 ALA A N 1
ATOM 1156 C CA . ALA A 1 162 ? -22.732 3.147 4.862 1.00 55.59 162 ALA A CA 1
ATOM 1157 C C . ALA A 1 162 ? -21.917 3.992 5.864 1.00 55.59 162 ALA A C 1
ATOM 1159 O O . ALA A 1 162 ? -21.373 5.029 5.495 1.00 55.59 162 ALA A O 1
ATOM 1160 N N . ARG A 1 163 ? -21.785 3.544 7.122 1.00 71.44 163 ARG A N 1
ATOM 1161 C CA . ARG A 1 163 ? -20.964 4.229 8.136 1.00 71.44 163 ARG A CA 1
ATOM 1162 C C . ARG A 1 163 ? -19.524 4.414 7.678 1.00 71.44 163 ARG A C 1
ATOM 1164 O O . ARG A 1 163 ? -18.890 3.454 7.225 1.00 71.44 163 ARG A O 1
ATOM 1171 N N . GLY A 1 164 ? -19.024 5.609 7.941 1.00 79.88 164 GLY A N 1
ATOM 1172 C CA . GLY A 1 164 ? -17.645 6.025 7.819 1.00 79.88 164 GLY A CA 1
ATOM 1173 C C . GLY A 1 164 ? -17.489 7.245 6.920 1.00 79.88 164 GLY A C 1
ATOM 1174 O O . GLY A 1 164 ? -18.339 7.529 6.079 1.00 79.88 164 GLY A O 1
ATOM 1175 N N . GLY A 1 165 ? -16.395 7.976 7.089 1.00 86.44 165 GLY A N 1
ATOM 1176 C CA . GLY A 1 165 ? -16.153 9.207 6.343 1.00 86.44 165 GLY A CA 1
ATOM 1177 C C . GLY A 1 165 ? -14.689 9.617 6.348 1.00 86.44 165 GLY A C 1
ATOM 1178 O O . GLY A 1 165 ? -13.920 9.194 7.212 1.00 86.44 165 GLY A O 1
ATOM 1179 N N . PHE A 1 166 ? -14.323 10.430 5.362 1.00 87.19 166 PHE A N 1
ATOM 1180 C CA . PHE A 1 166 ? -13.056 11.154 5.327 1.00 87.19 166 PHE A CA 1
ATOM 1181 C C . PHE A 1 166 ? -13.298 12.602 5.769 1.00 87.19 166 PHE A C 1
ATOM 1183 O O . PHE A 1 166 ? -14.351 13.168 5.478 1.00 87.19 166 PHE A O 1
ATOM 1190 N N . GLY A 1 167 ? -12.321 13.200 6.448 1.00 77.00 167 GLY A N 1
ATOM 1191 C CA . GLY A 1 167 ? -12.392 14.589 6.912 1.00 77.00 167 GLY A CA 1
ATOM 1192 C C . GLY A 1 167 ? -12.739 14.739 8.392 1.00 77.00 167 GLY A C 1
ATOM 1193 O O . GLY A 1 167 ? -12.814 13.763 9.140 1.00 77.00 167 GLY A O 1
ATOM 1194 N N . ASP A 1 168 ? -12.891 15.989 8.827 1.00 65.44 168 ASP A N 1
ATOM 1195 C CA . ASP A 1 168 ? -13.225 16.303 10.215 1.00 65.44 168 ASP A CA 1
ATOM 1196 C C . ASP A 1 168 ? -14.681 15.884 10.507 1.00 65.44 168 ASP A C 1
ATOM 1198 O O . ASP A 1 168 ? -15.605 16.378 9.855 1.00 65.44 168 ASP A O 1
ATOM 1202 N N . PRO A 1 169 ? -14.930 14.995 11.484 1.00 54.34 169 PRO A N 1
ATOM 1203 C CA . PRO A 1 169 ? -16.273 14.487 11.758 1.00 54.34 169 PRO A CA 1
ATOM 1204 C C . PRO A 1 169 ? -17.213 15.532 12.384 1.00 54.34 169 PRO A C 1
ATOM 1206 O O . PRO A 1 169 ? -18.412 15.283 12.484 1.00 54.34 169 PRO A O 1
ATOM 1209 N N . VAL A 1 170 ? -16.688 16.674 12.836 1.00 55.59 170 VAL A N 1
ATOM 1210 C CA . VAL A 1 170 ? -17.432 17.782 13.450 1.00 55.59 170 VAL A CA 1
ATOM 1211 C C . VAL A 1 170 ? -17.710 18.891 12.436 1.00 55.59 170 VAL A C 1
ATOM 1213 O O . VAL A 1 170 ? -18.797 19.465 12.458 1.00 55.59 170 VAL A O 1
ATOM 1216 N N . THR A 1 171 ? -16.753 19.224 11.566 1.00 62.81 171 THR A N 1
ATOM 1217 C CA . THR A 1 171 ? -16.913 20.325 10.598 1.00 62.81 171 THR A CA 1
ATOM 1218 C C . THR A 1 171 ? -17.287 19.862 9.192 1.00 62.81 171 THR A C 1
ATOM 1220 O O . THR A 1 171 ? -17.852 20.650 8.435 1.00 62.81 171 THR A O 1
ATOM 1223 N N . GLY A 1 172 ? -17.014 18.600 8.847 1.00 60.56 172 GLY A N 1
ATOM 1224 C CA . GLY A 1 172 ? -17.172 18.060 7.495 1.00 60.56 172 GLY A CA 1
ATOM 1225 C C . GLY A 1 172 ? -16.125 18.573 6.501 1.00 60.56 172 GLY A C 1
ATOM 1226 O O . GLY A 1 172 ? -16.269 18.338 5.302 1.00 60.56 172 GLY A O 1
ATOM 1227 N N . ASP A 1 173 ? -15.098 19.288 6.973 1.00 71.56 173 ASP A N 1
ATOM 1228 C CA . ASP A 1 173 ? -14.033 19.803 6.118 1.00 71.56 173 ASP A CA 1
ATOM 1229 C C . ASP A 1 173 ? -13.081 18.677 5.693 1.00 71.56 173 ASP A C 1
ATOM 1231 O O . ASP A 1 173 ? -12.731 17.786 6.473 1.00 71.56 173 ASP A O 1
ATOM 1235 N N . GLU A 1 174 ? -12.607 18.756 4.452 1.00 73.75 174 GLU A N 1
ATOM 1236 C CA . GLU A 1 174 ? -11.544 17.896 3.938 1.00 73.75 174 GLU A CA 1
ATOM 1237 C C . GLU A 1 174 ? -10.230 18.157 4.692 1.00 73.75 174 GLU A C 1
ATOM 1239 O O . GLU A 1 174 ? -9.695 19.270 4.679 1.00 73.75 174 GLU A O 1
ATOM 1244 N N . VAL A 1 175 ? -9.674 17.120 5.327 1.00 83.44 175 VAL A N 1
ATOM 1245 C CA . VAL A 1 175 ? -8.408 17.209 6.071 1.00 83.44 175 VAL A CA 1
ATOM 1246 C C . VAL A 1 175 ? -7.336 16.397 5.353 1.00 83.44 175 VAL A C 1
ATOM 1248 O O . VAL A 1 175 ? -7.190 15.194 5.567 1.00 83.44 175 VAL A O 1
ATOM 1251 N N . LEU A 1 176 ? -6.564 17.078 4.504 1.00 92.25 176 LEU A N 1
ATOM 1252 C CA . LEU A 1 176 ? -5.323 16.536 3.956 1.00 92.25 176 LEU A CA 1
ATOM 1253 C C . LEU A 1 176 ? -4.176 16.784 4.936 1.00 92.25 176 LEU A C 1
ATOM 1255 O O . LEU A 1 176 ? -3.898 17.916 5.336 1.00 92.25 176 LEU A O 1
ATOM 1259 N N . ILE A 1 177 ? -3.495 15.708 5.299 1.00 94.19 177 ILE A N 1
ATOM 1260 C CA . ILE A 1 177 ? -2.371 15.688 6.224 1.00 94.19 177 ILE A CA 1
ATOM 1261 C C . ILE A 1 177 ? -1.081 15.674 5.400 1.00 94.19 177 ILE A C 1
ATOM 1263 O O . ILE A 1 177 ? -0.849 14.705 4.677 1.00 94.19 177 ILE A O 1
ATOM 1267 N N . PRO A 1 178 ? -0.228 16.709 5.477 1.00 95.06 178 PRO A N 1
ATOM 1268 C CA . PRO A 1 178 ? 1.005 16.752 4.699 1.00 95.06 178 PRO A CA 1
ATOM 1269 C C . PRO A 1 178 ? 1.952 15.594 5.035 1.00 95.06 178 PRO A C 1
ATOM 1271 O O . PRO A 1 178 ? 2.153 15.265 6.206 1.00 95.06 178 PRO A O 1
ATOM 1274 N N . LEU A 1 179 ? 2.565 15.029 3.999 1.00 94.94 179 LEU A N 1
ATOM 1275 C CA . LEU A 1 179 ? 3.738 14.160 4.075 1.00 94.94 179 LEU A CA 1
ATOM 1276 C C . LEU A 1 179 ? 4.993 14.984 3.759 1.00 94.94 179 LEU A C 1
ATOM 1278 O O . LEU A 1 179 ? 4.906 16.056 3.156 1.00 94.94 179 LEU A O 1
ATOM 1282 N N . ASN A 1 180 ? 6.167 14.485 4.140 1.00 93.69 180 ASN A N 1
ATOM 1283 C CA . ASN A 1 180 ? 7.430 15.138 3.793 1.00 93.69 180 ASN A CA 1
ATOM 1284 C C . ASN A 1 180 ? 7.733 15.014 2.294 1.00 93.69 180 ASN A C 1
ATOM 1286 O O . ASN A 1 180 ? 8.326 15.916 1.705 1.00 93.69 180 ASN A O 1
ATOM 1290 N N . ASP A 1 181 ? 7.320 13.897 1.694 1.00 91.62 181 ASP A N 1
ATOM 1291 C CA . ASP A 1 181 ? 7.655 13.509 0.331 1.00 91.62 181 ASP A CA 1
ATOM 1292 C C . ASP A 1 181 ? 6.414 13.097 -0.474 1.00 91.62 181 ASP A C 1
ATOM 1294 O O . ASP A 1 181 ? 5.474 12.487 0.041 1.00 91.62 181 ASP A O 1
ATOM 1298 N N . GLY A 1 182 ? 6.442 13.368 -1.782 1.00 92.81 182 GLY A N 1
ATOM 1299 C CA . GLY A 1 182 ? 5.472 12.816 -2.724 1.00 92.81 182 GLY A CA 1
ATOM 1300 C C . GLY A 1 182 ? 5.725 11.327 -2.949 1.00 92.81 182 GLY A C 1
ATOM 1301 O O . GLY A 1 182 ? 6.829 10.936 -3.323 1.00 92.81 182 GLY A O 1
ATOM 1302 N N . ARG A 1 183 ? 4.721 10.466 -2.743 1.00 92.94 183 ARG A N 1
ATOM 1303 C CA . ARG A 1 183 ? 4.930 9.008 -2.790 1.00 92.94 183 ARG A CA 1
ATOM 1304 C C . ARG A 1 183 ? 3.908 8.269 -3.638 1.00 92.94 183 ARG A C 1
ATOM 1306 O O . ARG A 1 183 ? 2.825 7.936 -3.170 1.00 92.94 183 ARG A O 1
ATOM 1313 N N . PHE A 1 184 ? 4.293 7.859 -4.840 1.00 93.06 184 PHE A N 1
ATOM 1314 C CA . PHE A 1 184 ? 3.499 6.967 -5.689 1.00 93.06 184 PHE A CA 1
ATOM 1315 C C . PHE A 1 184 ? 4.065 5.542 -5.710 1.00 93.06 184 PHE A C 1
ATOM 1317 O O . PHE A 1 184 ? 5.272 5.361 -5.874 1.00 93.06 184 PHE A O 1
ATOM 1324 N N . LEU A 1 185 ? 3.200 4.528 -5.559 1.00 90.81 185 LEU A N 1
ATOM 1325 C CA . LEU A 1 185 ? 3.594 3.114 -5.451 1.00 90.81 185 LEU A CA 1
ATOM 1326 C C . LEU A 1 185 ? 4.678 2.902 -4.381 1.00 90.81 185 LEU A C 1
ATOM 1328 O O . LEU A 1 185 ? 5.683 2.253 -4.630 1.00 90.81 185 LEU A O 1
ATOM 1332 N N . HIS A 1 186 ? 4.514 3.493 -3.204 1.00 94.88 186 HIS A N 1
ATOM 1333 C CA . HIS A 1 186 ? 5.382 3.226 -2.058 1.00 94.88 186 HIS A CA 1
ATOM 1334 C C . HIS A 1 186 ? 4.864 2.021 -1.263 1.00 94.88 186 HIS A C 1
ATOM 1336 O O . HIS A 1 186 ? 3.740 1.558 -1.479 1.00 94.88 186 HIS A O 1
ATOM 1342 N N . ALA A 1 187 ? 5.681 1.515 -0.342 1.00 95.75 187 ALA A N 1
ATOM 1343 C CA . ALA A 1 187 ? 5.260 0.508 0.621 1.00 95.75 187 ALA A CA 1
ATOM 1344 C C . ALA A 1 187 ? 4.760 1.168 1.906 1.00 95.75 187 ALA A C 1
ATOM 1346 O O . ALA A 1 187 ? 5.272 2.215 2.301 1.00 95.75 187 ALA A O 1
ATOM 1347 N N . ALA A 1 188 ? 3.812 0.517 2.577 1.00 97.44 188 ALA A N 1
ATOM 1348 C CA . ALA A 1 188 ? 3.412 0.885 3.923 1.00 97.44 188 ALA A CA 1
ATOM 1349 C C . ALA A 1 188 ? 3.250 -0.353 4.803 1.00 97.44 188 ALA A C 1
ATOM 1351 O O . ALA A 1 188 ? 2.815 -1.398 4.319 1.00 97.44 188 ALA A O 1
ATOM 1352 N N . ALA A 1 189 ? 3.591 -0.227 6.081 1.00 97.19 189 ALA A N 1
ATOM 1353 C CA . ALA A 1 189 ? 3.318 -1.242 7.090 1.00 97.19 189 ALA A CA 1
ATOM 1354 C C . ALA A 1 189 ? 3.093 -0.580 8.452 1.00 97.19 189 ALA A C 1
ATOM 1356 O O . ALA A 1 189 ? 3.702 0.445 8.760 1.00 97.19 189 ALA A O 1
ATOM 1357 N N . ILE A 1 190 ? 2.195 -1.167 9.241 1.00 95.94 190 ILE A N 1
ATOM 1358 C CA . ILE A 1 190 ? 1.936 -0.739 10.615 1.00 95.94 190 ILE A CA 1
ATOM 1359 C C . ILE A 1 190 ? 3.188 -0.970 11.466 1.00 95.94 190 ILE A C 1
ATOM 1361 O O . ILE A 1 190 ? 3.859 -1.988 11.298 1.00 95.94 190 ILE A O 1
ATOM 1365 N N . ASP A 1 191 ? 3.504 -0.044 12.363 1.00 94.94 191 ASP A N 1
ATOM 1366 C CA . ASP A 1 191 ? 4.554 -0.246 13.355 1.00 94.94 191 ASP A CA 1
ATOM 1367 C C . ASP A 1 191 ? 4.098 -1.308 14.381 1.00 94.94 191 ASP A C 1
ATOM 1369 O O . ASP A 1 191 ? 3.094 -1.107 15.075 1.00 94.94 191 ASP A O 1
ATOM 1373 N N . PRO A 1 192 ? 4.802 -2.453 14.482 1.00 91.69 192 PRO A N 1
ATOM 1374 C CA . PRO A 1 192 ? 4.434 -3.526 15.401 1.00 91.69 192 PRO A CA 1
ATOM 1375 C C . PRO A 1 192 ? 4.578 -3.170 16.891 1.00 91.69 192 PRO A C 1
ATOM 1377 O O . PRO A 1 192 ? 4.029 -3.896 17.723 1.00 91.69 192 PRO A O 1
ATOM 1380 N N . THR A 1 193 ? 5.293 -2.100 17.264 1.00 93.25 193 THR A N 1
ATOM 1381 C CA . THR A 1 193 ? 5.409 -1.663 18.672 1.00 93.25 193 THR A CA 1
ATOM 1382 C C . THR A 1 193 ? 4.456 -0.526 19.021 1.00 93.25 193 THR A C 1
ATOM 1384 O O . THR A 1 193 ? 4.036 -0.418 20.175 1.00 93.25 193 THR A O 1
ATOM 1387 N N . ASN A 1 194 ? 4.060 0.281 18.036 1.00 93.88 194 ASN A N 1
ATOM 1388 C CA . ASN A 1 194 ? 3.079 1.344 18.199 1.00 93.88 194 ASN A CA 1
ATOM 1389 C C . ASN A 1 194 ? 2.092 1.372 17.018 1.00 93.88 194 ASN A C 1
ATOM 1391 O O . ASN A 1 194 ? 2.325 2.062 16.030 1.00 93.88 194 ASN A O 1
ATOM 1395 N N . PRO A 1 195 ? 0.932 0.709 17.125 1.00 93.25 195 PRO A N 1
ATOM 1396 C CA . PRO A 1 195 ? 0.003 0.571 16.009 1.00 93.25 195 PRO A CA 1
ATOM 1397 C C . PRO A 1 195 ? -0.859 1.822 15.734 1.00 93.25 195 PRO A C 1
ATOM 1399 O O . PRO A 1 195 ? -1.854 1.738 15.014 1.00 93.25 195 PRO A O 1
ATOM 1402 N N . ALA A 1 196 ? -0.501 2.982 16.294 1.00 95.25 196 ALA A N 1
ATOM 1403 C CA . ALA A 1 196 ? -0.927 4.285 15.778 1.00 95.25 196 ALA A CA 1
ATOM 1404 C C . ALA A 1 196 ? -0.006 4.783 14.645 1.00 95.25 196 ALA A C 1
ATOM 1406 O O . ALA A 1 196 ? -0.345 5.738 13.940 1.00 95.25 196 ALA A O 1
ATOM 1407 N N . ARG A 1 197 ? 1.156 4.141 14.460 1.00 96.19 197 ARG A N 1
ATOM 1408 C CA . ARG A 1 197 ? 2.187 4.534 13.502 1.00 96.19 197 ARG A CA 1
ATOM 1409 C C . ARG A 1 197 ? 2.235 3.636 12.279 1.00 96.19 197 ARG A C 1
ATOM 1411 O O . ARG A 1 197 ? 2.035 2.426 12.354 1.00 96.19 197 ARG A O 1
ATOM 1418 N N . VAL A 1 198 ? 2.559 4.244 11.145 1.00 97.69 198 VAL A N 1
ATOM 1419 C CA . VAL A 1 198 ? 2.721 3.581 9.852 1.00 97.69 198 VAL A CA 1
ATOM 1420 C C . VAL A 1 198 ? 4.030 4.043 9.231 1.00 97.69 198 VAL A C 1
ATOM 1422 O O . VAL A 1 198 ? 4.234 5.237 9.010 1.00 97.69 198 VAL A O 1
ATOM 1425 N N . LEU A 1 199 ? 4.899 3.093 8.896 1.00 97.62 199 LEU A N 1
ATOM 1426 C CA . LEU A 1 199 ? 6.056 3.363 8.053 1.00 97.62 199 LEU A CA 1
ATOM 1427 C C . LEU A 1 199 ? 5.590 3.533 6.608 1.00 97.62 199 LEU A C 1
ATOM 1429 O O . LEU A 1 199 ? 4.905 2.656 6.087 1.00 97.62 199 LEU A O 1
ATOM 1433 N N . LEU A 1 200 ? 6.012 4.607 5.948 1.00 97.38 200 LEU A N 1
ATOM 1434 C CA . LEU A 1 200 ? 5.845 4.845 4.515 1.00 97.38 200 LEU A CA 1
ATOM 1435 C C . LEU A 1 200 ? 7.232 4.843 3.868 1.00 97.38 200 LEU A C 1
ATOM 1437 O O . LEU A 1 200 ? 8.077 5.653 4.238 1.00 97.38 200 LEU A O 1
ATOM 1441 N N . ALA A 1 201 ? 7.499 3.942 2.921 1.00 95.94 201 ALA A N 1
ATOM 1442 C CA . ALA A 1 201 ? 8.856 3.716 2.418 1.00 95.94 201 ALA A CA 1
ATOM 1443 C C . ALA A 1 201 ? 8.944 3.628 0.891 1.00 95.94 201 ALA A C 1
ATOM 1445 O O . ALA A 1 201 ? 8.207 2.878 0.241 1.00 95.94 201 ALA A O 1
ATOM 1446 N N . GLY A 1 202 ? 9.912 4.354 0.331 1.00 93.06 202 GLY A N 1
ATOM 1447 C CA . GLY A 1 202 ? 10.218 4.361 -1.093 1.00 93.06 202 GLY A CA 1
ATOM 1448 C C . GLY A 1 202 ? 9.093 4.951 -1.941 1.00 93.06 202 GLY A C 1
ATOM 1449 O O . GLY A 1 202 ? 8.325 5.809 -1.497 1.00 93.06 202 GLY A O 1
ATOM 1450 N N . GLY A 1 203 ? 8.998 4.457 -3.173 1.00 88.75 203 GLY A N 1
ATOM 1451 C CA . GLY A 1 203 ? 8.061 4.922 -4.193 1.00 88.75 203 GLY A CA 1
ATOM 1452 C C . GLY A 1 203 ? 8.785 5.409 -5.443 1.00 88.75 203 GLY A C 1
ATOM 1453 O O . GLY A 1 203 ? 9.996 5.596 -5.437 1.00 88.75 203 GLY A O 1
ATOM 1454 N N . VAL A 1 204 ? 8.046 5.597 -6.535 1.00 83.44 204 VAL A N 1
ATOM 1455 C CA . VAL A 1 204 ? 8.614 6.076 -7.810 1.00 83.44 204 VAL A CA 1
ATOM 1456 C C . VAL A 1 204 ? 9.259 7.457 -7.642 1.00 83.44 204 VAL A C 1
ATOM 1458 O O . VAL A 1 204 ? 10.347 7.685 -8.160 1.00 83.44 204 VAL A O 1
ATOM 1461 N N . SER A 1 205 ? 8.609 8.345 -6.890 1.00 83.62 205 SER A N 1
ATOM 1462 C CA . SER A 1 205 ? 9.014 9.751 -6.747 1.00 83.62 205 SER A CA 1
ATOM 1463 C C . SER A 1 205 ? 10.008 10.012 -5.621 1.00 83.62 205 SER A C 1
ATOM 1465 O O . SER A 1 205 ? 10.874 10.870 -5.762 1.00 83.62 205 SER A O 1
ATOM 1467 N N . SER A 1 206 ? 9.954 9.214 -4.551 1.00 89.56 206 SER A N 1
ATOM 1468 C CA . SER A 1 206 ? 10.885 9.302 -3.418 1.00 89.56 206 SER A CA 1
ATOM 1469 C C . SER A 1 206 ? 11.464 7.927 -3.076 1.00 89.56 206 SER A C 1
ATOM 1471 O O . SER A 1 206 ? 11.206 7.384 -2.000 1.00 89.56 206 SER A O 1
ATOM 1473 N N . PRO A 1 207 ? 12.251 7.322 -3.988 1.00 89.00 207 PRO A N 1
ATOM 1474 C CA . PRO A 1 207 ? 12.694 5.939 -3.847 1.00 89.00 207 PRO A CA 1
ATOM 1475 C C . PRO A 1 207 ? 13.651 5.725 -2.678 1.00 89.00 207 PRO A C 1
ATOM 1477 O O . PRO A 1 207 ? 13.751 4.611 -2.183 1.00 89.00 207 PRO A O 1
ATOM 1480 N N . THR A 1 208 ? 14.383 6.747 -2.244 1.00 91.81 208 THR A N 1
ATOM 1481 C CA . THR A 1 208 ? 15.449 6.611 -1.238 1.00 91.81 208 THR A CA 1
ATOM 1482 C C . THR A 1 208 ? 15.022 7.007 0.165 1.00 91.81 208 THR A C 1
ATOM 1484 O O . THR A 1 208 ? 15.827 6.879 1.080 1.00 91.81 208 THR A O 1
ATOM 1487 N N . THR A 1 209 ? 13.811 7.524 0.358 1.00 94.25 209 THR A N 1
ATOM 1488 C CA . THR A 1 209 ? 13.367 8.029 1.662 1.00 94.25 209 THR A CA 1
ATOM 1489 C C . THR A 1 209 ? 12.299 7.128 2.256 1.00 94.25 209 THR A C 1
ATOM 1491 O O . THR A 1 209 ? 11.556 6.440 1.545 1.00 94.25 209 THR A O 1
ATOM 1494 N N . TYR A 1 210 ? 12.199 7.166 3.574 1.00 95.94 210 TYR A N 1
ATOM 1495 C CA . TYR A 1 210 ? 11.043 6.684 4.310 1.00 95.94 210 TYR A CA 1
ATOM 1496 C C . TYR A 1 210 ? 10.583 7.782 5.266 1.00 95.94 210 TYR A C 1
ATOM 1498 O O . TYR A 1 210 ? 11.312 8.739 5.489 1.00 95.94 210 TYR A O 1
ATOM 1506 N N . GLU A 1 211 ? 9.384 7.660 5.810 1.00 96.00 211 GLU A N 1
ATOM 1507 C CA . GLU A 1 211 ? 8.896 8.502 6.899 1.00 96.00 211 GLU A CA 1
ATOM 1508 C C . GLU A 1 211 ? 7.892 7.722 7.747 1.00 96.00 211 GLU A C 1
ATOM 1510 O O . GLU A 1 211 ? 7.337 6.716 7.297 1.00 96.00 211 GLU A O 1
ATOM 1515 N N . VAL A 1 212 ? 7.660 8.178 8.976 1.00 96.62 212 VAL A N 1
ATOM 1516 C CA . VAL A 1 212 ? 6.704 7.552 9.894 1.00 96.62 212 VAL A CA 1
ATOM 1517 C C . VAL A 1 212 ? 5.527 8.493 10.092 1.00 96.62 212 VAL A C 1
ATOM 1519 O O . VAL A 1 212 ? 5.680 9.599 10.616 1.00 96.62 212 VAL A O 1
ATOM 1522 N N . PHE A 1 213 ? 4.355 8.048 9.647 1.00 96.94 213 PHE A N 1
ATOM 1523 C CA . PHE A 1 213 ? 3.077 8.672 9.956 1.00 96.94 213 PHE A CA 1
ATOM 1524 C C . PHE A 1 213 ? 2.621 8.217 11.339 1.00 96.94 213 PHE A C 1
ATOM 1526 O O . PHE A 1 213 ? 2.698 7.029 11.634 1.00 96.94 213 PHE A O 1
ATOM 1533 N N . ASP A 1 214 ? 2.112 9.129 12.160 1.00 96.12 214 ASP A N 1
ATOM 1534 C CA . ASP A 1 214 ? 1.521 8.826 13.461 1.00 96.12 214 ASP A CA 1
ATOM 1535 C C . ASP A 1 214 ? 0.123 9.456 13.549 1.00 96.12 214 ASP A C 1
ATOM 1537 O O . ASP A 1 214 ? -0.043 10.678 13.455 1.00 96.12 214 ASP A O 1
ATOM 1541 N N . GLY A 1 215 ? -0.890 8.596 13.688 1.00 94.00 215 GLY A N 1
ATOM 1542 C CA . GLY A 1 215 ? -2.297 8.981 13.803 1.00 94.00 215 GLY A CA 1
ATOM 1543 C C . GLY A 1 215 ? -2.647 9.685 15.116 1.00 94.00 215 GLY A C 1
ATOM 1544 O O . GLY A 1 215 ? -3.676 10.356 15.179 1.00 94.00 215 GLY A O 1
ATOM 1545 N N . ASP A 1 216 ? -1.780 9.577 16.124 1.00 93.25 216 ASP A N 1
ATOM 1546 C CA . ASP A 1 216 ? -1.926 10.148 17.466 1.00 93.25 216 ASP A CA 1
ATOM 1547 C C . ASP A 1 216 ? -0.790 11.129 17.799 1.00 93.25 216 ASP A C 1
ATOM 1549 O O . ASP A 1 216 ? -0.548 11.477 18.963 1.00 93.25 216 ASP A O 1
ATOM 1553 N N . LYS A 1 217 ? -0.087 11.614 16.769 1.00 93.75 217 LYS A N 1
ATOM 1554 C CA . LYS A 1 217 ? 1.016 12.558 16.924 1.00 93.75 217 LYS A CA 1
ATOM 1555 C C . LYS A 1 217 ? 0.575 13.787 17.745 1.00 93.75 217 LYS A C 1
ATOM 1557 O O . LYS A 1 217 ? -0.458 14.399 17.451 1.00 93.75 217 LYS A O 1
ATOM 1562 N N . PRO A 1 218 ? 1.364 14.228 18.748 1.00 89.38 218 PRO A N 1
ATOM 1563 C CA . PRO A 1 218 ? 1.063 15.449 19.488 1.00 89.38 218 PRO A CA 1
ATOM 1564 C C . PRO A 1 218 ? 0.944 16.663 18.559 1.00 89.38 218 PRO A C 1
ATOM 1566 O O . PRO A 1 218 ? 1.871 16.977 17.813 1.00 89.38 218 PRO A O 1
ATOM 1569 N N . GLY A 1 219 ? -0.188 17.366 18.635 1.00 89.19 219 GLY A N 1
ATOM 1570 C CA . GLY A 1 219 ? -0.511 18.480 17.734 1.00 89.19 219 GLY A CA 1
ATOM 1571 C C . GLY A 1 219 ? -1.376 18.096 16.529 1.00 89.19 219 GLY A C 1
ATOM 1572 O O . GLY A 1 219 ? -1.743 18.985 15.767 1.00 89.19 219 GLY A O 1
ATOM 1573 N N . GLY A 1 220 ? -1.744 16.820 16.402 1.00 90.44 220 GLY A N 1
ATOM 1574 C CA . GLY A 1 220 ? -2.627 16.294 15.364 1.00 90.44 220 GLY A CA 1
ATOM 1575 C C . GLY A 1 220 ? -1.919 15.261 14.483 1.00 90.44 220 GLY A C 1
ATOM 1576 O O . GLY A 1 220 ? -0.687 15.296 14.401 1.00 90.44 220 GLY A O 1
ATOM 1577 N N . PRO A 1 221 ? -2.678 14.365 13.822 1.00 93.81 221 PRO A N 1
ATOM 1578 C CA . PRO A 1 221 ? -2.122 13.320 12.971 1.00 93.81 221 PRO A CA 1
ATOM 1579 C C . PRO A 1 221 ? -1.141 13.867 11.932 1.00 93.81 221 PRO A C 1
ATOM 1581 O O . PRO A 1 221 ? -1.367 14.929 11.347 1.00 93.81 221 PRO A O 1
ATOM 1584 N N . GLY A 1 222 ? -0.067 13.128 11.669 1.00 94.88 222 GLY A N 1
ATOM 1585 C CA . GLY A 1 222 ? 0.882 13.487 10.621 1.00 94.88 222 GLY A CA 1
ATOM 1586 C C . GLY A 1 222 ? 2.225 12.804 10.748 1.00 94.88 222 GLY A C 1
ATOM 1587 O O . GLY A 1 222 ? 2.423 11.913 11.567 1.00 94.88 222 GLY A O 1
ATOM 1588 N N . VAL A 1 223 ? 3.166 13.237 9.918 1.00 94.69 223 VAL A N 1
ATOM 1589 C CA . VAL A 1 223 ? 4.507 12.650 9.849 1.00 94.69 223 VAL A CA 1
ATOM 1590 C C . VAL A 1 223 ? 5.499 13.408 10.712 1.00 94.69 223 VAL A C 1
ATOM 1592 O O . VAL A 1 223 ? 5.370 14.620 10.915 1.00 94.69 223 VAL A O 1
ATOM 1595 N N . TYR A 1 224 ? 6.494 12.714 11.250 1.00 90.19 224 TYR A N 1
ATOM 1596 C CA . TYR A 1 224 ? 7.647 13.360 11.880 1.00 90.19 224 TYR A CA 1
ATOM 1597 C C . TYR A 1 224 ? 8.545 14.022 10.823 1.00 90.19 224 TYR A C 1
ATOM 1599 O O . TYR A 1 224 ? 8.500 13.639 9.655 1.00 90.19 224 TYR A O 1
ATOM 1607 N N . ASP A 1 225 ? 9.331 15.032 11.216 1.00 82.19 225 ASP A N 1
ATOM 1608 C CA . ASP A 1 225 ? 10.387 15.561 10.339 1.00 82.19 225 ASP A CA 1
ATOM 1609 C C . ASP A 1 225 ? 11.318 14.405 9.993 1.00 82.19 225 ASP A C 1
ATOM 1611 O O . ASP A 1 225 ? 11.801 13.725 10.893 1.00 82.19 225 ASP A O 1
ATOM 1615 N N . ASN A 1 226 ? 11.533 14.167 8.705 1.00 78.44 226 ASN A N 1
ATOM 1616 C CA . ASN A 1 226 ? 12.318 13.037 8.251 1.00 78.44 226 ASN A CA 1
ATOM 1617 C C . ASN A 1 226 ? 13.811 13.173 8.620 1.00 78.44 226 ASN A C 1
ATOM 1619 O O . ASN A 1 226 ? 14.524 12.180 8.657 1.00 78.44 226 ASN A O 1
ATOM 1623 N N . GLY A 1 227 ? 14.341 14.381 8.871 1.00 72.00 227 GLY A N 1
ATOM 1624 C CA . GLY A 1 227 ? 15.721 14.562 9.361 1.00 72.00 227 GLY A CA 1
ATOM 1625 C C . GLY A 1 227 ? 16.833 13.988 8.459 1.00 72.00 227 GLY A C 1
ATOM 1626 O O . GLY A 1 227 ? 17.980 13.871 8.891 1.00 72.00 227 GLY A O 1
ATOM 1627 N N . GLY A 1 228 ? 16.513 13.630 7.209 1.00 79.31 228 GLY A N 1
ATOM 1628 C CA . GLY A 1 228 ? 17.405 12.922 6.287 1.00 79.31 228 GLY A CA 1
ATOM 1629 C C . GLY A 1 228 ? 17.360 11.391 6.383 1.00 79.31 228 GLY A C 1
ATOM 1630 O O . GLY A 1 228 ? 18.288 10.744 5.893 1.00 79.31 228 GLY A O 1
ATOM 1631 N N . ALA A 1 229 ? 16.327 10.800 6.992 1.00 87.12 229 ALA A N 1
ATOM 1632 C CA . ALA A 1 229 ? 16.195 9.354 7.068 1.00 87.12 229 ALA A CA 1
ATOM 1633 C C . ALA A 1 229 ? 16.003 8.743 5.673 1.00 87.12 229 ALA A C 1
ATOM 1635 O O . ALA A 1 229 ? 15.204 9.187 4.838 1.00 87.12 229 ALA A O 1
ATOM 1636 N N . THR A 1 230 ? 16.819 7.730 5.399 1.00 93.62 230 THR A N 1
ATOM 1637 C CA . THR A 1 230 ? 16.959 7.131 4.075 1.00 93.62 230 THR A CA 1
ATOM 1638 C C . THR A 1 230 ? 16.964 5.617 4.160 1.00 93.62 230 THR A C 1
ATOM 1640 O O . THR A 1 230 ? 17.379 5.018 5.150 1.00 93.62 230 THR A O 1
ATOM 1643 N N . LEU A 1 231 ? 16.476 5.001 3.092 1.00 92.62 231 LEU A N 1
ATOM 1644 C CA . LEU A 1 231 ? 16.641 3.582 2.826 1.00 92.62 231 LEU A CA 1
ATOM 1645 C C . LEU A 1 231 ? 18.099 3.301 2.442 1.00 92.62 231 LEU A C 1
ATOM 1647 O O . LEU A 1 231 ? 18.794 4.189 1.942 1.00 92.62 231 LEU A O 1
ATOM 1651 N N . SER A 1 232 ? 18.564 2.060 2.619 1.00 89.38 232 SER A N 1
ATOM 1652 C CA . SER A 1 232 ? 19.952 1.712 2.262 1.00 89.38 232 SER A CA 1
ATOM 1653 C C . SER A 1 232 ? 20.200 1.793 0.749 1.00 89.38 232 SER A C 1
ATOM 1655 O O . SER A 1 232 ? 21.332 1.965 0.292 1.00 89.38 232 SER A O 1
ATOM 1657 N N . VAL A 1 233 ? 19.121 1.694 -0.031 1.00 85.50 233 VAL A N 1
ATOM 1658 C CA . VAL A 1 233 ? 19.091 1.775 -1.488 1.00 85.50 233 VAL A CA 1
ATOM 1659 C C . VAL A 1 233 ? 17.744 2.340 -1.942 1.00 85.50 233 VAL A C 1
ATOM 1661 O O . VAL A 1 233 ? 16.735 2.215 -1.251 1.00 85.50 233 VAL A O 1
ATOM 1664 N N . GLY A 1 234 ? 17.710 2.961 -3.122 1.00 85.81 234 GLY A N 1
ATOM 1665 C CA . GLY A 1 234 ? 16.462 3.417 -3.729 1.00 85.81 234 GLY A CA 1
ATOM 1666 C C . GLY A 1 234 ? 15.530 2.253 -4.083 1.00 85.81 234 GLY A C 1
ATOM 1667 O O . GLY A 1 234 ? 15.933 1.332 -4.796 1.00 85.81 234 GLY A O 1
ATOM 1668 N N . ARG A 1 235 ? 14.280 2.319 -3.615 1.00 87.62 235 ARG A N 1
ATOM 1669 C CA . ARG A 1 235 ? 13.226 1.327 -3.834 1.00 87.62 235 ARG A CA 1
ATOM 1670 C C . ARG A 1 235 ? 12.000 1.948 -4.509 1.00 87.62 235 ARG A C 1
ATOM 1672 O O . ARG A 1 235 ? 11.255 2.713 -3.900 1.00 87.62 235 ARG A O 1
ATOM 1679 N N . ILE A 1 236 ? 11.754 1.563 -5.755 1.00 83.25 236 ILE A N 1
ATOM 1680 C CA . ILE A 1 236 ? 10.565 1.892 -6.545 1.00 83.25 236 ILE A CA 1
ATOM 1681 C C . ILE A 1 236 ? 9.571 0.735 -6.485 1.00 83.25 236 ILE A C 1
ATOM 1683 O O . ILE A 1 236 ? 9.902 -0.381 -6.869 1.00 83.25 236 ILE A O 1
ATOM 1687 N N . ALA A 1 237 ? 8.336 0.993 -6.047 1.00 83.44 237 ALA A N 1
ATOM 1688 C CA . ALA A 1 237 ? 7.348 -0.063 -5.829 1.00 83.44 237 ALA A CA 1
ATOM 1689 C C . ALA A 1 237 ? 7.838 -1.203 -4.912 1.00 83.44 237 ALA A C 1
ATOM 1691 O O . ALA A 1 237 ? 7.704 -2.369 -5.283 1.00 83.44 237 ALA A O 1
ATOM 1692 N N . PRO A 1 238 ? 8.404 -0.912 -3.721 1.00 89.75 238 PRO A N 1
ATOM 1693 C CA . PRO A 1 238 ? 8.649 -1.949 -2.727 1.00 89.75 238 PRO A CA 1
ATOM 1694 C C . PRO A 1 238 ? 7.334 -2.478 -2.143 1.00 89.75 238 PRO A C 1
ATOM 1696 O O . PRO A 1 238 ? 6.262 -1.899 -2.337 1.00 89.75 238 PRO A O 1
ATOM 1699 N N . SER A 1 239 ? 7.441 -3.543 -1.354 1.00 90.94 239 SER A N 1
ATOM 1700 C CA . SER A 1 239 ? 6.380 -3.973 -0.440 1.00 90.94 239 SER A CA 1
ATOM 1701 C C . SER A 1 239 ? 6.936 -4.129 0.965 1.00 90.94 239 SER A C 1
ATOM 1703 O O . SER A 1 239 ? 8.087 -4.531 1.122 1.00 90.94 239 SER A O 1
ATOM 1705 N N . ALA A 1 240 ? 6.128 -3.826 1.978 1.00 94.31 240 ALA A N 1
ATOM 1706 C CA . ALA A 1 240 ? 6.546 -3.893 3.370 1.00 94.31 240 ALA A CA 1
ATOM 1707 C C . ALA A 1 240 ? 5.630 -4.793 4.198 1.00 94.31 240 ALA A C 1
ATOM 1709 O O . ALA A 1 240 ? 4.444 -4.926 3.899 1.00 94.31 240 ALA A O 1
ATOM 1710 N N . VAL A 1 241 ? 6.195 -5.412 5.232 1.00 93.75 241 VAL A N 1
ATOM 1711 C CA . VAL A 1 241 ? 5.467 -6.259 6.179 1.00 93.75 241 VAL A CA 1
ATOM 1712 C C . VAL A 1 241 ? 6.075 -6.131 7.574 1.00 93.75 241 VAL A C 1
ATOM 1714 O O . VAL A 1 241 ? 7.296 -6.151 7.728 1.00 93.75 241 VAL A O 1
ATOM 1717 N N . ALA A 1 242 ? 5.220 -5.981 8.582 1.00 94.06 242 ALA A N 1
ATOM 1718 C CA . ALA A 1 242 ? 5.617 -5.991 9.985 1.00 94.06 242 ALA A CA 1
ATOM 1719 C C . ALA A 1 242 ? 5.774 -7.435 10.476 1.00 94.06 242 ALA A C 1
ATOM 1721 O O . ALA A 1 242 ? 4.911 -8.268 10.206 1.00 94.06 242 ALA A O 1
ATOM 1722 N N . LEU A 1 243 ? 6.863 -7.717 11.188 1.00 90.69 243 LEU A N 1
ATOM 1723 C CA . LEU A 1 243 ? 7.190 -9.024 11.753 1.00 90.69 243 LEU A CA 1
ATOM 1724 C C . LEU A 1 243 ? 7.595 -8.896 13.226 1.00 90.69 243 LEU A C 1
ATOM 1726 O O . LEU A 1 243 ? 8.162 -7.887 13.655 1.00 90.69 243 LEU A O 1
ATOM 1730 N N . GLY A 1 244 ? 7.375 -9.975 13.975 1.00 86.94 244 GLY A N 1
ATOM 1731 C CA . GLY A 1 244 ? 7.749 -10.109 15.377 1.00 86.94 244 GLY A CA 1
ATOM 1732 C C . GLY A 1 244 ? 6.987 -9.219 16.349 1.00 86.94 244 GLY A C 1
ATOM 1733 O O . GLY A 1 244 ? 6.031 -8.525 16.018 1.00 86.94 244 GLY A O 1
ATOM 1734 N N . SER A 1 245 ? 7.451 -9.259 17.596 1.00 84.50 245 SER A N 1
ATOM 1735 C CA . SER A 1 245 ? 6.899 -8.506 18.718 1.00 84.50 245 SER A CA 1
ATOM 1736 C C . SER A 1 245 ? 7.992 -8.147 19.729 1.00 84.50 245 SER A C 1
ATOM 1738 O O . SER A 1 245 ? 9.096 -8.708 19.712 1.00 84.50 245 SER A O 1
ATOM 1740 N N . GLY A 1 246 ? 7.695 -7.187 20.611 1.00 83.31 246 GLY A N 1
ATOM 1741 C CA . GLY A 1 246 ? 8.630 -6.711 21.631 1.00 83.31 246 GLY A CA 1
ATOM 1742 C C . GLY A 1 246 ? 9.961 -6.254 21.027 1.00 83.31 246 GLY A C 1
ATOM 1743 O O . GLY A 1 246 ? 9.987 -5.533 20.039 1.00 83.31 246 GLY A O 1
ATOM 1744 N N . SER A 1 247 ? 11.082 -6.720 21.581 1.00 81.12 247 SER A N 1
ATOM 1745 C CA . SER A 1 247 ? 12.428 -6.339 21.123 1.00 81.12 247 SER A CA 1
ATOM 1746 C C . SER A 1 247 ? 12.828 -6.891 19.745 1.00 81.12 247 SER A C 1
ATOM 1748 O O . SER A 1 247 ? 13.889 -6.543 19.239 1.00 81.12 247 SER A O 1
ATOM 1750 N N . ASN A 1 248 ? 12.029 -7.789 19.158 1.00 81.31 248 ASN A N 1
ATOM 1751 C CA . ASN A 1 248 ? 12.253 -8.359 17.824 1.00 81.31 248 ASN A CA 1
ATOM 1752 C C . ASN A 1 248 ? 11.272 -7.806 16.781 1.00 81.31 248 ASN A C 1
ATOM 1754 O O . ASN A 1 248 ? 11.209 -8.329 15.668 1.00 81.31 248 ASN A O 1
ATOM 1758 N N . ALA A 1 249 ? 10.478 -6.806 17.155 1.00 89.44 249 ALA A N 1
ATOM 1759 C CA . ALA A 1 249 ? 9.530 -6.134 16.287 1.00 89.44 249 ALA A CA 1
ATOM 1760 C C . ALA A 1 249 ? 10.283 -5.329 15.215 1.00 89.44 249 ALA A C 1
ATOM 1762 O O . ALA A 1 249 ? 11.204 -4.579 15.532 1.00 89.44 249 ALA A O 1
ATOM 1763 N N . ARG A 1 250 ? 9.948 -5.535 13.940 1.00 91.88 250 ARG A N 1
ATOM 1764 C CA . ARG A 1 250 ? 10.604 -4.872 12.797 1.00 91.88 250 ARG A CA 1
ATOM 1765 C C . ARG A 1 250 ? 9.669 -4.823 11.601 1.00 91.88 250 ARG A C 1
ATOM 1767 O O . ARG A 1 250 ? 8.764 -5.644 11.475 1.00 91.88 250 ARG A O 1
ATOM 1774 N N . ILE A 1 251 ? 9.933 -3.901 10.685 1.00 94.88 251 ILE A N 1
ATOM 1775 C CA . ILE A 1 251 ? 9.287 -3.868 9.375 1.00 94.88 251 ILE A CA 1
ATOM 1776 C C . ILE A 1 251 ? 10.318 -4.232 8.316 1.00 94.88 251 ILE A C 1
ATOM 1778 O O . ILE A 1 251 ? 11.372 -3.611 8.210 1.00 94.88 251 ILE A O 1
ATOM 1782 N N . TRP A 1 252 ? 9.995 -5.225 7.501 1.00 93.00 252 TRP A N 1
ATOM 1783 C CA . TRP A 1 252 ? 10.804 -5.619 6.359 1.00 93.00 252 TRP A CA 1
ATOM 1784 C C . TRP A 1 252 ? 10.290 -4.954 5.095 1.00 93.00 252 TRP A C 1
ATOM 1786 O O . TRP A 1 252 ? 9.093 -5.001 4.827 1.00 93.00 252 TRP A O 1
ATOM 1796 N N . ILE A 1 253 ? 11.191 -4.378 4.304 1.00 93.12 253 ILE A N 1
ATOM 1797 C CA . ILE A 1 253 ? 10.895 -3.653 3.067 1.00 93.12 253 ILE A CA 1
ATOM 1798 C C . ILE A 1 253 ? 11.572 -4.398 1.920 1.00 93.12 253 ILE A C 1
ATOM 1800 O O . ILE A 1 253 ? 12.783 -4.304 1.734 1.00 93.12 253 ILE A O 1
ATOM 1804 N N . PHE A 1 254 ? 10.796 -5.152 1.151 1.00 87.62 254 PHE A N 1
ATOM 1805 C CA . PHE A 1 254 ? 11.289 -6.036 0.102 1.00 87.62 254 PHE A CA 1
ATOM 1806 C C . PHE A 1 254 ? 11.195 -5.405 -1.284 1.00 87.62 254 PHE A C 1
ATOM 1808 O O . PHE A 1 254 ? 10.185 -4.799 -1.655 1.00 87.62 254 PHE A O 1
ATOM 1815 N N . GLY A 1 255 ? 12.222 -5.657 -2.095 1.00 81.38 255 GLY A N 1
ATOM 1816 C CA . GLY A 1 255 ? 12.200 -5.357 -3.519 1.00 81.38 255 GLY A CA 1
ATOM 1817 C C . GLY A 1 255 ? 12.285 -3.869 -3.851 1.00 81.38 255 GLY A C 1
ATOM 1818 O O . GLY A 1 255 ? 12.782 -3.052 -3.075 1.00 81.38 255 GLY A O 1
ATOM 1819 N N . GLY A 1 256 ? 11.845 -3.551 -5.062 1.00 76.88 256 GLY A N 1
ATOM 1820 C CA . GLY A 1 256 ? 11.833 -2.223 -5.659 1.00 76.88 256 GLY A CA 1
ATOM 1821 C C . GLY A 1 256 ? 13.193 -1.693 -6.106 1.00 76.88 256 GLY A C 1
ATOM 1822 O O . GLY A 1 256 ? 13.294 -0.553 -6.543 1.00 76.88 256 GLY A O 1
ATOM 1823 N N . VAL A 1 257 ? 14.254 -2.487 -6.011 1.00 70.69 257 VAL A N 1
ATOM 1824 C CA . VAL A 1 257 ? 15.596 -2.036 -6.384 1.00 70.69 257 VAL A CA 1
ATOM 1825 C C . VAL A 1 257 ? 15.815 -2.216 -7.877 1.00 70.69 257 VAL A C 1
ATOM 1827 O O . VAL A 1 257 ? 15.616 -3.301 -8.422 1.00 70.69 257 VAL A O 1
ATOM 1830 N N . LEU A 1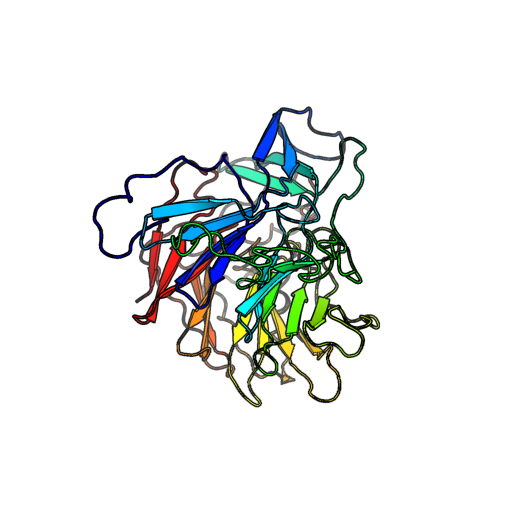 258 ? 16.230 -1.129 -8.521 1.00 55.72 258 LEU A N 1
ATOM 1831 C CA . LEU A 1 258 ? 16.404 -1.055 -9.969 1.00 55.72 258 LEU A CA 1
ATOM 1832 C C . LEU A 1 258 ? 17.658 -1.779 -10.465 1.00 55.72 258 LEU A C 1
ATOM 1834 O O . LEU A 1 258 ? 17.623 -2.429 -11.503 1.00 55.72 258 LEU A O 1
ATOM 1838 N N . ASP A 1 259 ? 18.737 -1.697 -9.688 1.00 54.59 259 ASP A N 1
ATOM 1839 C CA . ASP A 1 259 ? 20.029 -2.308 -9.985 1.00 54.59 259 ASP A CA 1
ATOM 1840 C C . ASP A 1 259 ? 20.405 -3.252 -8.847 1.00 54.59 259 ASP A C 1
ATOM 1842 O O . ASP A 1 259 ? 21.256 -2.949 -8.007 1.00 54.59 259 ASP A O 1
ATOM 1846 N N . VAL A 1 260 ? 19.744 -4.410 -8.778 1.00 53.69 260 VAL A N 1
ATOM 1847 C CA . VAL A 1 260 ? 20.144 -5.412 -7.790 1.00 53.69 260 VAL A CA 1
ATOM 1848 C C . VAL A 1 260 ? 21.514 -5.931 -8.208 1.00 53.69 260 VAL A C 1
ATOM 1850 O O . VAL A 1 260 ? 21.689 -6.571 -9.246 1.00 53.69 260 VAL A O 1
ATOM 1853 N N . ALA A 1 261 ? 22.523 -5.577 -7.421 1.00 48.47 261 ALA A N 1
ATOM 1854 C CA . ALA A 1 261 ? 23.898 -5.981 -7.658 1.00 48.47 261 ALA A CA 1
ATOM 1855 C C . ALA A 1 261 ? 24.255 -7.268 -6.906 1.00 48.47 261 ALA A C 1
ATOM 1857 O O . ALA A 1 261 ? 25.075 -8.054 -7.380 1.00 48.47 261 ALA A O 1
ATOM 1858 N N . SER A 1 262 ? 23.621 -7.468 -5.752 1.00 59.38 262 SER A N 1
ATOM 1859 C CA . SER A 1 262 ? 23.834 -8.582 -4.834 1.00 59.38 262 SER A CA 1
ATOM 1860 C C . SER A 1 262 ? 22.597 -8.801 -3.959 1.00 59.38 262 SER A C 1
ATOM 1862 O O . SER A 1 262 ? 21.692 -7.958 -3.905 1.00 59.38 262 SER A O 1
ATOM 1864 N N . ASN A 1 263 ? 22.596 -9.912 -3.216 1.00 58.84 263 ASN A N 1
ATOM 1865 C CA . ASN A 1 263 ? 21.565 -10.201 -2.218 1.00 58.84 263 ASN A CA 1
ATOM 1866 C C . ASN A 1 263 ? 21.457 -9.122 -1.118 1.00 58.84 263 ASN A C 1
ATOM 1868 O O . ASN A 1 263 ? 20.408 -9.006 -0.492 1.00 58.84 263 ASN A O 1
ATOM 1872 N N . ASP A 1 264 ? 22.482 -8.282 -0.942 1.00 62.00 264 ASP A N 1
ATOM 1873 C CA . ASP A 1 264 ? 22.530 -7.220 0.079 1.00 62.00 264 ASP A CA 1
ATOM 1874 C C . ASP A 1 264 ? 21.553 -6.070 -0.164 1.00 62.00 264 ASP A C 1
ATOM 1876 O O . ASP A 1 264 ? 21.284 -5.262 0.720 1.00 62.00 264 ASP A O 1
ATOM 1880 N N . THR A 1 265 ? 21.008 -5.987 -1.375 1.00 72.00 265 THR A N 1
ATOM 1881 C CA . THR A 1 265 ? 20.079 -4.921 -1.774 1.00 72.00 265 THR A CA 1
ATOM 1882 C C . THR A 1 265 ? 18.625 -5.400 -1.819 1.00 72.00 265 THR A C 1
ATOM 1884 O O . THR A 1 265 ? 17.717 -4.633 -2.125 1.00 72.00 265 THR A O 1
ATOM 1887 N N . LEU A 1 266 ? 18.357 -6.663 -1.470 1.00 73.56 266 LEU A N 1
ATOM 1888 C CA . LEU A 1 266 ? 17.0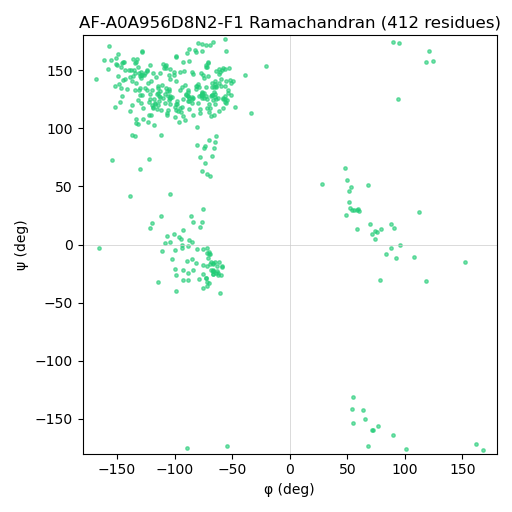33 -7.270 -1.643 1.00 73.56 266 LEU A CA 1
ATOM 1889 C C . LEU A 1 266 ? 15.981 -6.753 -0.670 1.00 73.56 266 LEU A C 1
ATOM 1891 O O . LEU A 1 266 ? 14.811 -6.647 -1.046 1.00 73.56 266 LEU A O 1
ATOM 1895 N N . ALA A 1 267 ? 16.389 -6.397 0.545 1.00 84.12 267 ALA A N 1
ATOM 1896 C CA . ALA A 1 267 ? 15.491 -5.818 1.524 1.00 84.12 267 ALA A CA 1
ATOM 1897 C C . ALA A 1 267 ? 16.208 -4.873 2.481 1.00 84.12 267 ALA A C 1
ATOM 1899 O O . ALA A 1 267 ? 17.410 -4.999 2.713 1.00 84.12 267 ALA A O 1
ATOM 1900 N N . ASP A 1 268 ? 15.426 -3.957 3.030 1.00 90.38 268 ASP A N 1
ATOM 1901 C CA . ASP A 1 268 ? 15.782 -3.165 4.196 1.00 90.38 268 ASP A CA 1
ATOM 1902 C C . ASP A 1 268 ? 14.955 -3.630 5.386 1.00 90.38 268 ASP A C 1
ATOM 1904 O O . ASP A 1 268 ? 13.842 -4.139 5.225 1.00 90.38 268 ASP A O 1
ATOM 1908 N N . VAL A 1 269 ? 15.498 -3.432 6.579 1.00 92.12 269 VAL A N 1
ATOM 1909 C CA . VAL A 1 269 ? 14.800 -3.662 7.838 1.00 92.12 269 VAL A CA 1
ATOM 1910 C C . VAL A 1 269 ? 14.732 -2.346 8.580 1.00 92.12 269 VAL A C 1
ATOM 1912 O O . VAL A 1 269 ? 15.757 -1.766 8.937 1.00 92.12 269 VAL A O 1
ATOM 1915 N N . TRP A 1 270 ? 13.508 -1.889 8.800 1.00 95.12 270 TRP A N 1
ATOM 1916 C CA . TRP A 1 270 ? 13.213 -0.796 9.700 1.00 95.12 270 TRP A CA 1
ATOM 1917 C C . TRP A 1 270 ? 12.998 -1.347 11.110 1.00 95.12 270 TRP A C 1
ATOM 1919 O O . TRP A 1 270 ? 12.217 -2.283 11.312 1.00 95.12 270 TRP A O 1
ATOM 1929 N N . THR A 1 271 ? 13.710 -0.778 12.074 1.00 93.06 271 THR A N 1
ATOM 1930 C CA . THR A 1 271 ? 13.641 -1.138 13.489 1.00 93.06 271 THR A CA 1
ATOM 1931 C C . THR A 1 271 ? 13.049 0.040 14.266 1.00 93.06 271 THR A C 1
ATOM 1933 O O . THR A 1 271 ? 13.607 1.139 14.173 1.00 93.06 271 THR A O 1
ATOM 1936 N N . PRO A 1 272 ? 11.949 -0.166 15.011 1.00 92.19 272 PRO A N 1
ATOM 1937 C CA . PRO A 1 272 ? 11.362 0.867 15.854 1.00 92.19 272 PRO A CA 1
ATOM 1938 C C . PRO A 1 272 ? 12.322 1.271 16.976 1.00 92.19 272 PRO A C 1
ATOM 1940 O O . PRO A 1 272 ? 13.102 0.453 17.469 1.00 92.19 272 PRO A O 1
ATOM 1943 N N . ASP A 1 273 ? 12.228 2.531 17.389 1.00 89.75 273 ASP A N 1
ATOM 1944 C CA . ASP A 1 273 ? 12.947 3.090 18.530 1.00 89.75 273 ASP A CA 1
ATOM 1945 C C . ASP A 1 273 ? 11.943 3.854 19.412 1.00 89.75 273 ASP A C 1
ATOM 1947 O O . ASP A 1 273 ? 11.096 4.606 18.920 1.00 89.75 273 ASP A O 1
ATOM 1951 N N . ASP A 1 274 ? 11.993 3.610 20.721 1.00 83.75 274 ASP A N 1
ATOM 1952 C CA . ASP A 1 274 ? 11.093 4.241 21.689 1.00 83.75 274 ASP A CA 1
ATOM 1953 C C . ASP A 1 274 ? 11.448 5.725 21.909 1.00 83.75 274 ASP A C 1
ATOM 1955 O O . ASP A 1 274 ? 10.564 6.533 22.211 1.00 83.75 274 ASP A O 1
ATOM 1959 N N . ASP A 1 275 ? 12.724 6.089 21.742 1.00 88.50 275 ASP A N 1
ATOM 1960 C CA . ASP A 1 275 ? 13.237 7.448 21.944 1.00 88.50 275 ASP A CA 1
ATOM 1961 C C . ASP A 1 275 ? 13.233 8.277 20.646 1.00 88.50 275 ASP A C 1
ATOM 1963 O O . ASP A 1 275 ? 13.204 9.512 20.701 1.00 88.50 275 ASP A O 1
ATOM 1967 N N . ASP A 1 276 ? 13.224 7.615 19.483 1.00 91.31 276 ASP A N 1
ATOM 1968 C CA . ASP A 1 276 ? 13.134 8.243 18.163 1.00 91.31 276 ASP A CA 1
ATOM 1969 C C . ASP A 1 276 ? 11.989 7.636 17.333 1.00 91.31 276 ASP A C 1
ATOM 1971 O O . ASP A 1 276 ? 12.102 6.518 16.826 1.00 91.31 276 ASP A O 1
ATOM 1975 N N . PRO A 1 277 ? 10.883 8.368 17.112 1.00 89.50 277 PRO A N 1
ATOM 1976 C CA . PRO A 1 277 ? 9.749 7.842 16.364 1.00 89.50 277 PRO A CA 1
ATOM 1977 C C . PRO A 1 277 ? 10.054 7.534 14.892 1.00 89.50 277 PRO A C 1
ATOM 1979 O O . PRO A 1 277 ? 9.255 6.846 14.258 1.00 89.50 277 PRO A O 1
ATOM 1982 N N . LEU A 1 278 ? 11.170 8.021 14.333 1.00 92.06 278 LEU A N 1
ATOM 1983 C CA . LEU A 1 278 ? 11.616 7.630 12.995 1.00 92.06 278 LEU A CA 1
ATOM 1984 C C . LEU A 1 278 ? 12.223 6.226 12.964 1.00 92.06 278 LEU A C 1
ATOM 1986 O O . LEU A 1 278 ? 12.349 5.661 11.877 1.00 92.06 278 LEU A O 1
ATOM 1990 N N . GLY A 1 279 ? 12.611 5.664 14.109 1.00 93.25 279 GLY A N 1
ATOM 1991 C CA . GLY A 1 279 ? 13.359 4.416 14.173 1.00 93.25 279 GLY A CA 1
ATOM 1992 C C . GLY A 1 279 ? 14.648 4.466 13.347 1.00 93.25 279 GLY A C 1
ATOM 1993 O O . GLY A 1 279 ? 15.220 5.523 13.080 1.00 93.25 279 GLY A O 1
ATOM 1994 N N . SER A 1 280 ? 15.106 3.303 12.894 1.00 92.94 280 SER A N 1
ATOM 1995 C CA . SER A 1 280 ? 16.309 3.192 12.063 1.00 92.94 280 SER A CA 1
ATOM 1996 C C . SER A 1 280 ? 16.134 2.181 10.941 1.00 92.94 280 SER A C 1
ATOM 1998 O O . SER A 1 280 ? 15.413 1.198 11.088 1.00 92.94 280 SER A O 1
ATOM 2000 N N . VAL A 1 281 ? 16.816 2.405 9.817 1.00 93.62 281 VAL A N 1
ATOM 2001 C CA . VAL A 1 281 ? 16.869 1.458 8.699 1.00 93.62 281 VAL A CA 1
ATOM 2002 C C . VAL A 1 281 ? 18.282 0.929 8.527 1.00 93.62 281 VAL A C 1
ATOM 2004 O O . VAL A 1 281 ? 19.246 1.692 8.514 1.00 93.62 281 VAL A O 1
ATOM 2007 N N . ALA A 1 282 ? 18.390 -0.378 8.316 1.00 90.25 282 ALA A N 1
ATOM 2008 C CA . ALA A 1 282 ? 19.610 -1.021 7.854 1.00 90.25 282 ALA A CA 1
ATOM 2009 C C . ALA A 1 282 ? 19.304 -1.999 6.715 1.00 90.25 282 ALA A C 1
ATOM 2011 O O . ALA A 1 282 ? 18.176 -2.479 6.568 1.00 90.25 282 ALA A O 1
ATOM 2012 N N . SER A 1 283 ? 20.320 -2.298 5.901 1.00 86.50 283 SER A N 1
ATOM 2013 C CA . SER A 1 283 ? 20.216 -3.384 4.924 1.00 86.50 283 SER A CA 1
ATOM 2014 C C . SER A 1 283 ? 19.941 -4.689 5.661 1.00 86.50 283 SER A C 1
ATOM 2016 O O . SER A 1 283 ? 20.495 -4.957 6.726 1.00 86.50 283 SER A O 1
ATOM 2018 N N . ALA A 1 284 ? 19.106 -5.536 5.078 1.00 80.12 284 ALA A N 1
ATOM 2019 C CA . ALA A 1 284 ? 18.753 -6.800 5.693 1.00 80.12 284 ALA A CA 1
ATOM 2020 C C . ALA A 1 284 ? 19.911 -7.826 5.714 1.00 80.12 284 ALA A C 1
ATOM 2022 O O . ALA A 1 284 ? 19.776 -8.878 6.335 1.00 80.12 284 ALA A O 1
ATOM 2023 N N . THR A 1 285 ? 21.052 -7.531 5.077 1.00 75.44 285 THR A N 1
ATOM 2024 C CA . THR A 1 285 ? 22.301 -8.299 5.228 1.00 75.44 285 THR A CA 1
ATOM 2025 C C . THR A 1 285 ? 23.312 -7.640 6.167 1.00 75.44 285 THR A C 1
ATOM 2027 O O . THR A 1 285 ? 24.447 -8.112 6.276 1.00 75.44 285 THR A O 1
ATOM 2030 N N . ASP A 1 286 ? 22.919 -6.578 6.879 1.00 78.38 286 ASP A N 1
ATOM 2031 C CA . ASP A 1 286 ? 23.751 -5.974 7.912 1.00 78.38 286 ASP A CA 1
ATOM 2032 C C . ASP A 1 286 ? 24.143 -7.044 8.954 1.00 78.38 286 ASP A C 1
ATOM 2034 O O . ASP A 1 286 ? 23.270 -7.673 9.570 1.00 78.38 286 ASP A O 1
ATOM 2038 N N . PRO A 1 287 ? 25.453 -7.278 9.176 1.00 72.44 287 PRO A N 1
ATOM 2039 C CA . PRO A 1 287 ? 25.926 -8.340 10.058 1.00 72.44 287 PRO A CA 1
ATOM 2040 C C . PRO A 1 287 ? 25.496 -8.139 11.516 1.00 72.44 287 PRO A C 1
ATOM 2042 O O . PRO A 1 287 ? 25.528 -9.090 12.295 1.00 72.44 287 PRO A O 1
ATOM 2045 N N . THR A 1 288 ? 25.098 -6.924 11.901 1.00 74.50 288 THR A N 1
ATOM 2046 C CA . THR A 1 288 ? 24.606 -6.623 13.248 1.00 74.50 288 THR A CA 1
ATOM 2047 C C . THR A 1 288 ? 23.184 -7.127 13.483 1.00 74.50 288 THR A C 1
ATOM 2049 O O . THR A 1 288 ? 22.845 -7.451 14.620 1.00 74.50 288 THR A O 1
ATOM 2052 N N . LEU A 1 289 ? 22.379 -7.283 12.427 1.00 68.56 289 LEU A N 1
ATOM 2053 C CA . LEU A 1 289 ? 21.003 -7.769 12.532 1.00 68.56 289 LEU A CA 1
ATOM 2054 C C . LEU A 1 289 ? 20.918 -9.300 12.634 1.00 68.56 289 LEU A C 1
ATOM 2056 O O . LEU A 1 289 ? 19.891 -9.830 13.050 1.00 68.56 289 LEU A O 1
ATOM 2060 N N . SER A 1 290 ? 22.000 -10.019 12.303 1.00 61.38 290 SER A N 1
ATOM 2061 C CA . SER A 1 290 ? 22.056 -11.493 12.284 1.00 61.38 290 SER A CA 1
ATOM 2062 C C . SER A 1 290 ? 20.964 -12.148 11.424 1.00 61.38 290 SER A C 1
ATOM 2064 O O . SER A 1 290 ? 20.544 -13.261 11.717 1.00 61.38 290 SER A O 1
ATOM 2066 N N . LEU A 1 291 ? 20.496 -11.473 10.371 1.00 63.59 291 LEU A N 1
ATOM 2067 C CA . LEU A 1 291 ? 19.407 -11.941 9.514 1.00 63.59 291 LEU A CA 1
ATOM 2068 C C . LEU A 1 291 ? 19.938 -12.762 8.330 1.00 63.59 291 LEU A C 1
ATOM 2070 O O . LEU A 1 291 ? 20.931 -12.395 7.703 1.00 63.59 291 LEU A O 1
ATOM 2074 N N . ALA A 1 292 ? 19.283 -13.881 8.012 1.00 58.78 292 ALA A N 1
ATOM 2075 C CA . ALA A 1 292 ? 19.666 -14.745 6.898 1.00 58.78 292 ALA A CA 1
ATOM 2076 C C . ALA A 1 292 ? 18.691 -14.590 5.722 1.00 58.78 292 ALA A C 1
ATOM 2078 O O . ALA A 1 292 ? 17.485 -14.751 5.885 1.00 58.78 292 ALA A O 1
ATOM 2079 N N . PHE A 1 293 ? 19.216 -14.336 4.521 1.00 62.78 293 PHE A N 1
ATOM 2080 C CA . PHE A 1 293 ? 18.492 -14.537 3.259 1.00 62.78 293 PHE A CA 1
ATOM 2081 C C . PHE A 1 293 ? 18.771 -15.933 2.696 1.00 62.78 293 PHE A C 1
ATOM 2083 O O . PHE A 1 293 ? 19.816 -16.514 3.005 1.00 62.78 293 PHE A O 1
ATOM 2090 N N . PRO A 1 294 ? 17.880 -16.487 1.848 1.00 56.53 294 PRO A N 1
ATOM 2091 C CA . PRO A 1 294 ? 18.174 -17.722 1.132 1.00 56.53 294 PRO A CA 1
ATOM 2092 C C . PRO A 1 294 ? 19.495 -17.602 0.372 1.00 56.53 294 PRO A C 1
ATOM 2094 O O . PRO A 1 294 ? 19.720 -16.640 -0.367 1.00 56.53 294 PRO A O 1
ATOM 2097 N N . ALA A 1 295 ? 20.370 -18.593 0.549 1.00 53.25 295 ALA A N 1
ATOM 2098 C CA . ALA A 1 295 ? 21.554 -18.715 -0.286 1.00 53.25 295 ALA A CA 1
ATOM 2099 C C . ALA A 1 295 ? 21.127 -18.905 -1.759 1.00 53.25 295 ALA A C 1
ATOM 2101 O O . ALA A 1 295 ? 20.105 -19.555 -2.005 1.00 53.25 295 ALA A O 1
ATOM 2102 N N . PRO A 1 296 ? 21.899 -18.385 -2.734 1.00 51.38 296 PRO A N 1
ATOM 2103 C CA . PRO A 1 296 ? 21.647 -18.631 -4.154 1.00 51.38 296 PRO A CA 1
ATOM 2104 C C . PRO A 1 296 ? 21.537 -20.129 -4.459 1.00 51.38 296 PRO A C 1
ATOM 2106 O O . PRO A 1 296 ? 22.159 -20.957 -3.781 1.00 51.38 296 PRO A O 1
ATOM 2109 N N . VAL A 1 297 ? 20.786 -20.503 -5.499 1.00 50.59 297 VAL A N 1
ATOM 2110 C CA . VAL A 1 297 ? 20.654 -21.914 -5.887 1.00 50.59 297 VAL A CA 1
ATOM 2111 C C . VAL A 1 297 ? 22.032 -22.472 -6.267 1.00 50.59 297 VAL A C 1
ATOM 2113 O O . VAL A 1 297 ? 22.652 -22.053 -7.243 1.00 50.59 297 VAL A O 1
ATOM 2116 N N . ALA A 1 298 ? 22.527 -23.440 -5.490 1.00 46.31 298 ALA A N 1
ATOM 2117 C CA . ALA A 1 298 ? 23.856 -24.030 -5.647 1.00 46.31 298 ALA A CA 1
ATOM 2118 C C . ALA A 1 298 ? 24.002 -24.816 -6.970 1.00 46.31 298 ALA A C 1
ATOM 2120 O O . ALA A 1 298 ? 23.850 -26.035 -6.996 1.00 46.31 298 ALA A O 1
ATOM 2121 N N . ALA A 1 299 ? 24.287 -24.114 -8.072 1.00 44.75 299 ALA A N 1
ATOM 2122 C CA . ALA A 1 299 ? 24.779 -24.666 -9.342 1.00 44.75 299 ALA A CA 1
ATOM 2123 C C . ALA A 1 299 ? 25.341 -23.612 -10.326 1.00 44.75 299 ALA A C 1
ATOM 2125 O O . ALA A 1 299 ? 25.825 -23.991 -11.394 1.00 44.75 299 ALA A O 1
ATOM 2126 N N . THR A 1 300 ? 25.300 -22.311 -10.019 1.00 43.53 300 THR A N 1
ATOM 2127 C CA . THR A 1 300 ? 25.818 -21.258 -10.910 1.00 43.53 300 THR A CA 1
ATOM 2128 C C . THR A 1 300 ? 26.956 -20.493 -10.242 1.00 43.53 300 THR A C 1
ATOM 2130 O O . THR A 1 300 ? 26.809 -19.964 -9.149 1.00 43.53 300 THR A O 1
ATOM 2133 N N . THR A 1 301 ? 28.111 -20.426 -10.902 1.00 40.38 301 THR A N 1
ATOM 2134 C CA . THR A 1 301 ? 29.296 -19.650 -10.484 1.00 40.38 301 THR A CA 1
ATOM 2135 C C . THR A 1 301 ? 29.154 -18.142 -10.742 1.00 40.38 301 THR A C 1
ATOM 2137 O O . THR A 1 301 ? 30.158 -17.444 -10.842 1.00 40.38 301 THR A O 1
ATOM 2140 N N . GLU A 1 302 ? 27.934 -17.640 -10.911 1.00 42.41 302 GLU A N 1
ATOM 2141 C CA . GLU A 1 302 ? 27.647 -16.242 -11.230 1.00 42.41 302 GLU A CA 1
ATOM 2142 C C . GLU A 1 302 ? 26.883 -15.596 -10.065 1.00 42.41 302 GLU A C 1
ATOM 2144 O O . GLU A 1 302 ? 25.888 -16.143 -9.587 1.00 42.41 302 GLU A O 1
ATOM 2149 N N . GLU A 1 303 ? 27.366 -14.435 -9.606 1.00 43.00 303 GLU A N 1
ATOM 2150 C CA . GLU A 1 303 ? 26.662 -13.542 -8.678 1.00 43.00 303 GLU A CA 1
ATOM 2151 C C . GLU A 1 303 ? 25.397 -12.998 -9.362 1.00 43.00 303 GLU A C 1
ATOM 2153 O O . GLU A 1 303 ? 25.424 -11.955 -10.024 1.00 43.00 303 GLU A O 1
ATOM 2158 N N . HIS A 1 304 ? 24.286 -13.726 -9.254 1.00 41.81 304 HIS A N 1
ATOM 2159 C CA . HIS A 1 304 ? 22.998 -13.293 -9.783 1.00 41.81 304 HIS A CA 1
ATOM 2160 C C . HIS A 1 304 ? 22.050 -12.874 -8.660 1.00 41.81 304 HIS A C 1
ATOM 2162 O O . HIS A 1 304 ? 21.876 -13.622 -7.698 1.00 41.81 304 HIS A O 1
ATOM 2168 N N . PRO A 1 305 ? 21.357 -11.736 -8.805 1.00 45.72 305 PRO A N 1
ATOM 2169 C CA . PRO A 1 305 ? 20.215 -11.428 -7.974 1.00 45.72 305 PRO A CA 1
ATOM 2170 C C . PRO A 1 305 ? 19.016 -12.186 -8.535 1.00 45.72 305 PRO A C 1
ATOM 2172 O O . PRO A 1 305 ? 18.428 -11.804 -9.542 1.00 45.72 305 PRO A O 1
ATOM 2175 N N . GLU A 1 306 ? 18.680 -13.303 -7.903 1.00 45.28 306 GLU A N 1
ATOM 2176 C CA . GLU A 1 306 ? 17.531 -14.140 -8.270 1.00 45.28 306 GLU A CA 1
ATOM 2177 C C . GLU A 1 306 ? 16.176 -13.484 -7.900 1.00 45.28 306 GLU A C 1
ATOM 2179 O O . GLU A 1 306 ? 15.123 -14.034 -8.220 1.00 45.28 306 GLU A O 1
ATOM 2184 N N . TYR A 1 307 ? 16.196 -12.306 -7.252 1.00 48.69 307 TYR A N 1
ATOM 2185 C CA . TYR A 1 307 ? 15.051 -11.707 -6.555 1.00 48.69 307 TYR A CA 1
ATOM 2186 C C . TYR A 1 307 ? 14.900 -10.184 -6.758 1.00 48.69 307 TYR A C 1
ATOM 2188 O O . TYR A 1 307 ? 14.590 -9.472 -5.802 1.00 48.69 307 TYR A O 1
ATOM 2196 N N . ALA A 1 308 ? 15.093 -9.628 -7.960 1.00 51.34 308 ALA A N 1
ATOM 2197 C CA . ALA A 1 308 ? 14.575 -8.268 -8.173 1.00 51.34 308 ALA A CA 1
ATOM 2198 C C . ALA A 1 308 ? 13.041 -8.354 -8.149 1.00 51.34 308 ALA A C 1
ATOM 2200 O O . ALA A 1 308 ? 12.471 -9.235 -8.770 1.00 51.34 308 ALA A O 1
ATOM 2201 N N . LEU A 1 309 ? 12.350 -7.533 -7.365 1.00 57.69 309 LEU A N 1
ATOM 2202 C CA . LEU A 1 309 ? 10.908 -7.675 -7.150 1.00 57.69 309 LEU A CA 1
ATOM 2203 C C . LEU A 1 309 ? 10.266 -6.303 -7.304 1.00 57.69 309 LEU A C 1
ATOM 2205 O O . LEU A 1 309 ? 10.392 -5.480 -6.405 1.00 57.69 309 LEU A O 1
ATOM 2209 N N . ILE A 1 310 ? 9.582 -6.036 -8.415 1.00 64.88 310 ILE A N 1
ATOM 2210 C CA . ILE A 1 310 ? 8.728 -4.844 -8.517 1.00 64.88 310 ILE A CA 1
ATOM 2211 C C . ILE A 1 310 ? 7.379 -5.206 -7.891 1.00 64.88 310 ILE A C 1
ATOM 2213 O O . ILE A 1 310 ? 6.642 -6.044 -8.415 1.00 64.88 310 ILE A O 1
ATOM 2217 N N . ARG A 1 311 ? 7.087 -4.596 -6.740 1.00 75.19 311 ARG A N 1
ATOM 2218 C CA . ARG A 1 311 ? 5.912 -4.818 -5.885 1.00 75.19 311 ARG A CA 1
ATOM 2219 C C . ARG A 1 311 ? 5.637 -6.304 -5.619 1.00 75.19 311 ARG A C 1
ATOM 2221 O O . ARG A 1 311 ? 4.622 -6.827 -6.098 1.00 75.19 311 ARG A O 1
ATOM 2228 N N . PRO A 1 312 ? 6.533 -7.006 -4.894 1.00 78.75 312 PRO A N 1
ATOM 2229 C CA . PRO A 1 312 ? 6.267 -8.383 -4.495 1.00 78.75 312 PRO A CA 1
ATOM 2230 C C . PRO A 1 312 ? 5.016 -8.454 -3.625 1.00 78.75 312 PRO A C 1
ATOM 2232 O O . PRO A 1 312 ? 4.740 -7.545 -2.848 1.00 78.75 312 PRO A O 1
ATOM 2235 N N . ALA A 1 313 ? 4.273 -9.547 -3.699 1.00 80.88 313 ALA A N 1
ATOM 2236 C CA . ALA A 1 313 ? 3.282 -9.819 -2.673 1.00 80.88 313 ALA A CA 1
ATOM 2237 C C . ALA A 1 313 ? 4.015 -10.324 -1.422 1.00 80.88 313 ALA A C 1
ATOM 2239 O O . ALA A 1 313 ? 4.859 -11.221 -1.510 1.00 80.88 313 ALA A O 1
ATOM 2240 N N . VAL A 1 314 ? 3.707 -9.728 -0.273 1.00 86.56 314 VAL A N 1
ATOM 2241 C CA . VAL A 1 314 ? 4.297 -10.082 1.021 1.00 86.56 314 VAL A CA 1
ATOM 2242 C C . VAL A 1 314 ? 3.194 -10.314 2.043 1.00 86.56 314 VAL A C 1
ATOM 2244 O O . VAL A 1 314 ? 2.174 -9.628 2.003 1.00 86.56 314 VAL A O 1
ATOM 2247 N N . ALA A 1 315 ? 3.385 -11.285 2.930 1.00 87.12 315 ALA A N 1
ATOM 2248 C CA . ALA A 1 315 ? 2.482 -11.563 4.044 1.00 87.12 315 ALA A CA 1
ATOM 2249 C C . ALA A 1 315 ? 3.286 -12.037 5.260 1.00 87.12 315 ALA A C 1
ATOM 2251 O O . ALA A 1 315 ? 4.265 -12.765 5.097 1.00 87.12 315 ALA A O 1
ATOM 2252 N N . ALA A 1 316 ? 2.877 -11.616 6.456 1.00 88.81 316 ALA A N 1
ATOM 2253 C CA . ALA A 1 316 ? 3.365 -12.189 7.706 1.00 88.81 316 ALA A CA 1
ATOM 2254 C C . ALA A 1 316 ? 2.701 -13.557 7.913 1.00 88.81 316 ALA A C 1
ATOM 2256 O O . ALA A 1 316 ? 1.557 -13.722 7.500 1.00 88.81 316 ALA A O 1
ATOM 2257 N N . LEU A 1 317 ? 3.428 -14.505 8.506 1.00 84.44 317 LEU A N 1
ATOM 2258 C CA . LEU A 1 317 ? 2.966 -15.846 8.870 1.00 84.44 317 LEU A CA 1
ATOM 2259 C C . LEU A 1 317 ? 3.367 -16.175 10.296 1.00 84.44 317 LEU A C 1
ATOM 2261 O O . LEU A 1 317 ? 4.348 -15.613 10.795 1.00 84.44 317 LEU A O 1
ATOM 2265 N N . ASP A 1 318 ? 2.665 -17.146 10.881 1.00 81.12 318 ASP A N 1
ATOM 2266 C CA . ASP A 1 318 ? 2.961 -17.704 12.203 1.00 81.12 318 ASP A CA 1
ATOM 2267 C C . ASP A 1 318 ? 3.132 -16.581 13.239 1.00 81.12 318 ASP A C 1
ATOM 2269 O O . ASP A 1 318 ? 4.187 -16.429 13.851 1.00 81.12 318 ASP A O 1
ATOM 2273 N N . ASP A 1 319 ? 2.118 -15.717 13.357 1.00 81.25 319 ASP A N 1
ATOM 2274 C CA . ASP A 1 319 ? 2.117 -14.557 14.262 1.00 81.25 319 ASP A CA 1
ATOM 2275 C C . ASP A 1 319 ? 3.304 -13.586 14.052 1.00 81.25 319 ASP A C 1
ATOM 2277 O O . ASP A 1 319 ? 3.747 -12.888 14.967 1.00 81.25 319 ASP A O 1
ATOM 2281 N N . GLY A 1 320 ? 3.811 -13.507 12.817 1.00 84.25 320 GLY A N 1
ATOM 2282 C CA . GLY A 1 320 ? 4.901 -12.609 12.435 1.00 84.25 320 GLY A CA 1
ATOM 2283 C C . GLY A 1 320 ? 6.298 -13.209 12.583 1.00 84.25 320 GLY A C 1
ATOM 2284 O O . GLY A 1 320 ? 7.279 -12.464 12.515 1.00 84.25 320 GLY A O 1
ATOM 2285 N N . ASP A 1 321 ? 6.423 -14.525 12.750 1.00 83.19 321 ASP A N 1
ATOM 2286 C CA . ASP A 1 321 ? 7.718 -15.209 12.761 1.00 83.19 321 ASP A CA 1
ATOM 2287 C C . ASP A 1 321 ? 8.351 -15.292 11.364 1.00 83.19 321 ASP A C 1
ATOM 2289 O O . ASP A 1 321 ? 9.585 -15.280 11.241 1.00 83.19 321 ASP A O 1
ATOM 2293 N N . TYR A 1 322 ? 7.534 -15.330 10.304 1.00 83.56 322 TYR A N 1
ATOM 2294 C CA . TYR A 1 322 ? 8.011 -15.387 8.922 1.00 83.56 322 TYR A CA 1
ATOM 2295 C C . TYR A 1 322 ? 7.356 -14.331 8.036 1.00 83.56 322 TYR A C 1
ATOM 2297 O O . TYR A 1 322 ? 6.167 -14.054 8.146 1.00 83.56 322 TYR A O 1
ATOM 2305 N N . ALA A 1 323 ? 8.113 -13.810 7.074 1.00 85.81 323 ALA A N 1
ATOM 2306 C CA . ALA A 1 323 ? 7.561 -13.150 5.899 1.00 85.81 323 ALA A CA 1
ATOM 2307 C C . ALA A 1 323 ? 7.533 -14.131 4.729 1.00 85.81 323 ALA A C 1
ATOM 2309 O O . ALA A 1 323 ? 8.587 -14.594 4.294 1.00 85.81 323 ALA A O 1
ATOM 2310 N N . LEU A 1 324 ? 6.355 -14.405 4.171 1.00 83.50 324 LEU A N 1
ATOM 2311 C CA . LEU A 1 324 ? 6.240 -14.963 2.829 1.00 83.50 324 LEU A CA 1
ATOM 2312 C C . LEU A 1 324 ? 6.506 -13.856 1.815 1.00 83.50 324 LEU A C 1
ATOM 2314 O O . LEU A 1 324 ? 5.839 -12.823 1.844 1.00 83.50 324 LEU A O 1
ATOM 2318 N N . VAL A 1 325 ? 7.417 -14.097 0.878 1.00 80.31 325 VAL A N 1
ATOM 2319 C CA . VAL A 1 325 ? 7.697 -13.179 -0.226 1.00 80.31 325 VAL A CA 1
ATOM 2320 C C . VAL A 1 325 ? 7.472 -13.908 -1.540 1.00 80.31 325 VAL A C 1
ATOM 2322 O O . VAL A 1 325 ? 8.087 -14.940 -1.809 1.00 80.31 325 VAL A O 1
ATOM 2325 N N . THR A 1 326 ? 6.586 -13.366 -2.374 1.00 75.12 326 THR A N 1
ATOM 2326 C CA . THR A 1 326 ? 6.304 -13.884 -3.713 1.00 75.12 326 THR A CA 1
ATOM 2327 C C . THR A 1 326 ? 6.370 -12.765 -4.741 1.00 75.12 326 THR A C 1
ATOM 2329 O O . THR A 1 326 ? 5.719 -11.731 -4.619 1.00 75.12 326 THR A O 1
ATOM 2332 N N . GLY A 1 327 ? 7.131 -12.971 -5.805 1.00 65.75 327 GLY A N 1
ATOM 2333 C CA . GLY A 1 327 ? 7.136 -12.062 -6.943 1.00 65.75 327 GLY A CA 1
ATOM 2334 C C . GLY A 1 327 ? 8.285 -12.334 -7.899 1.00 65.75 327 GLY A C 1
ATOM 2335 O O . GLY A 1 327 ? 9.021 -13.303 -7.722 1.00 65.75 327 GLY A O 1
ATOM 2336 N N . TRP A 1 328 ? 8.424 -11.519 -8.947 1.00 59.44 328 TRP A N 1
ATOM 2337 C CA . TRP A 1 328 ? 9.409 -11.774 -10.002 1.00 59.44 328 TRP A CA 1
ATOM 2338 C C . TRP A 1 328 ? 10.191 -10.543 -10.480 1.00 59.44 328 TRP A C 1
ATOM 2340 O O . TRP A 1 328 ? 9.589 -9.497 -10.714 1.00 59.44 328 TRP A O 1
ATOM 2350 N N . TYR A 1 329 ? 11.489 -10.759 -10.739 1.00 52.69 329 TYR A N 1
ATOM 2351 C CA . TYR A 1 329 ? 12.315 -10.228 -11.835 1.00 52.69 329 TYR A CA 1
ATOM 2352 C C . TYR A 1 329 ? 13.666 -10.980 -11.900 1.00 52.69 329 TYR A C 1
ATOM 2354 O O . TYR A 1 329 ? 14.210 -11.400 -10.879 1.00 52.69 329 TYR A O 1
ATOM 2362 N N . GLY A 1 330 ? 14.144 -11.219 -13.130 1.00 42.06 330 GLY A N 1
ATOM 2363 C CA . GLY A 1 330 ? 15.265 -12.107 -13.491 1.00 42.06 330 GLY A CA 1
ATOM 2364 C C . GLY A 1 330 ? 16.674 -11.471 -13.500 1.00 42.06 330 GLY A C 1
ATOM 2365 O O . GLY A 1 330 ? 16.824 -10.319 -13.109 1.00 42.06 330 GLY A O 1
ATOM 2366 N N . PRO A 1 331 ? 17.712 -12.229 -13.923 1.00 37.38 331 PRO A N 1
ATOM 2367 C CA . PRO A 1 331 ? 19.118 -11.976 -13.578 1.00 37.38 331 PRO A CA 1
ATOM 2368 C C . PRO A 1 331 ? 19.789 -10.818 -14.344 1.00 37.38 331 PRO A C 1
ATOM 2370 O O . PRO A 1 331 ? 19.317 -10.377 -15.390 1.00 37.38 331 PRO A O 1
ATOM 2373 N N . ARG A 1 332 ? 20.966 -10.399 -13.838 1.00 39.00 332 ARG A N 1
ATOM 2374 C CA . ARG A 1 332 ? 21.949 -9.510 -14.496 1.00 39.00 332 ARG A CA 1
ATOM 2375 C C . ARG A 1 332 ? 22.280 -9.951 -15.930 1.00 39.00 332 ARG A C 1
ATOM 2377 O O . ARG A 1 332 ? 22.515 -11.135 -16.172 1.00 39.00 332 ARG A O 1
ATOM 2384 N N . CYS A 1 333 ? 22.421 -8.986 -16.842 1.00 40.25 333 CYS A N 1
ATOM 2385 C CA . CYS A 1 333 ? 22.995 -9.220 -18.169 1.00 40.25 333 CYS A CA 1
ATOM 2386 C C . CYS A 1 333 ? 24.523 -9.470 -18.093 1.00 40.25 333 CYS A C 1
ATOM 2388 O O . CYS A 1 333 ? 25.177 -8.945 -17.184 1.00 40.25 333 CYS A O 1
ATOM 2390 N N . PRO A 1 334 ? 25.126 -10.215 -19.045 1.00 39.81 334 PRO A N 1
ATOM 2391 C CA . PRO A 1 334 ? 26.579 -10.363 -19.152 1.00 39.81 334 PRO A CA 1
ATOM 2392 C C . PRO A 1 334 ? 27.303 -9.016 -19.283 1.00 39.81 334 PRO A C 1
ATOM 2394 O O . PRO A 1 334 ? 26.776 -8.056 -19.852 1.00 39.81 334 PRO A O 1
ATOM 2397 N N . SER A 1 335 ? 28.550 -8.960 -18.811 1.00 38.59 335 SER A N 1
ATOM 2398 C CA . SER A 1 335 ? 29.394 -7.765 -18.887 1.00 38.59 335 SER A CA 1
ATOM 2399 C C . SER A 1 335 ? 29.545 -7.262 -20.332 1.00 38.59 335 SER A C 1
ATOM 2401 O O . SER A 1 335 ? 29.984 -7.985 -21.225 1.00 38.59 335 SER A O 1
ATOM 2403 N N . GLY A 1 336 ? 29.167 -6.001 -20.566 1.00 39.12 336 GLY A N 1
ATOM 2404 C CA . GLY A 1 336 ? 29.186 -5.362 -21.889 1.00 39.12 336 GLY A CA 1
ATOM 2405 C C . GLY A 1 336 ? 27.805 -5.134 -22.513 1.00 39.12 336 GLY A C 1
ATOM 2406 O O . GLY A 1 336 ? 27.711 -4.376 -23.476 1.00 39.12 336 GLY A O 1
ATOM 2407 N N . MET A 1 337 ? 26.737 -5.706 -21.948 1.00 39.41 337 MET A N 1
ATOM 2408 C CA . MET A 1 337 ? 25.379 -5.184 -22.127 1.00 39.41 337 MET A CA 1
ATOM 2409 C C . MET A 1 337 ? 25.132 -4.136 -21.041 1.00 39.41 337 MET A C 1
ATOM 2411 O O . MET A 1 337 ? 25.459 -4.354 -19.874 1.00 39.41 337 MET A O 1
ATOM 2415 N N . THR A 1 338 ? 24.627 -2.963 -21.413 1.00 33.03 338 THR A N 1
ATOM 2416 C CA . THR A 1 338 ? 24.311 -1.917 -20.440 1.00 33.03 338 THR A CA 1
ATOM 2417 C C . THR A 1 338 ? 23.178 -2.400 -19.539 1.00 33.03 338 THR A C 1
ATOM 2419 O O . THR A 1 338 ? 22.039 -2.479 -19.989 1.00 33.03 338 THR A O 1
ATOM 2422 N N . ASN A 1 339 ? 23.476 -2.648 -18.261 1.00 38.97 339 ASN A N 1
ATOM 2423 C CA . ASN A 1 339 ? 22.498 -2.537 -17.174 1.00 38.97 339 ASN A CA 1
ATOM 2424 C C . ASN A 1 339 ? 22.218 -1.039 -16.966 1.00 38.97 339 ASN A C 1
ATOM 2426 O O . ASN A 1 339 ? 22.599 -0.454 -15.958 1.00 38.97 339 ASN A O 1
ATOM 2430 N N . ALA A 1 340 ? 21.705 -0.373 -18.000 1.00 29.12 340 ALA A N 1
ATOM 2431 C CA . ALA A 1 340 ? 21.116 0.935 -17.807 1.00 29.12 340 ALA A CA 1
ATOM 2432 C C . ALA A 1 340 ? 19.774 0.671 -17.126 1.00 29.12 340 ALA A C 1
ATOM 2434 O O . ALA A 1 340 ? 19.020 -0.173 -17.606 1.00 29.12 340 ALA A O 1
ATOM 2435 N N . ALA A 1 341 ? 19.565 1.331 -15.988 1.00 29.19 341 ALA A N 1
ATOM 2436 C CA . ALA A 1 341 ? 18.340 1.427 -15.203 1.00 29.19 341 ALA A CA 1
ATOM 2437 C C . ALA A 1 341 ? 17.040 1.100 -15.968 1.00 29.19 341 ALA A C 1
ATOM 2439 O O . ALA A 1 341 ? 16.923 1.446 -17.145 1.00 29.19 341 ALA A O 1
ATOM 2440 N N . PRO A 1 342 ? 15.960 0.643 -15.310 1.00 33.81 342 PRO A N 1
ATOM 2441 C CA . PRO A 1 342 ? 14.631 0.850 -15.850 1.00 33.81 342 PRO A CA 1
ATOM 2442 C C . PRO A 1 342 ? 14.262 2.332 -15.656 1.00 33.81 342 PRO A C 1
ATOM 2444 O O . PRO A 1 342 ? 13.406 2.704 -14.866 1.00 33.81 342 PRO A O 1
ATOM 2447 N N . VAL A 1 343 ? 14.923 3.207 -16.401 1.00 32.06 343 VAL A N 1
ATOM 2448 C CA . VAL A 1 343 ? 14.187 4.196 -17.169 1.00 32.06 343 VAL A CA 1
ATOM 2449 C C . VAL A 1 343 ? 14.074 3.547 -18.528 1.00 32.06 343 VAL A C 1
ATOM 2451 O O . VAL A 1 343 ? 15.109 3.279 -19.126 1.00 32.06 343 VAL A O 1
ATOM 2454 N N . PHE A 1 344 ? 12.856 3.256 -18.984 1.00 40.62 344 PHE A N 1
ATOM 2455 C CA . PHE A 1 344 ? 12.420 3.613 -20.334 1.00 40.62 344 PHE A CA 1
ATOM 2456 C C . PHE A 1 344 ? 13.526 3.706 -21.413 1.00 40.62 344 PHE A C 1
ATOM 2458 O O . PHE A 1 344 ? 13.640 4.724 -22.085 1.00 40.62 344 PHE A O 1
ATOM 2465 N N . SER A 1 345 ? 14.371 2.683 -21.579 1.00 30.88 345 SER A N 1
ATOM 2466 C CA . SER A 1 345 ? 15.537 2.759 -22.464 1.00 30.88 345 SER A CA 1
ATOM 2467 C C . SER A 1 345 ? 15.981 1.387 -22.976 1.00 30.88 345 SER A C 1
ATOM 2469 O O . SER A 1 345 ? 16.994 0.834 -22.577 1.00 30.88 345 SER A O 1
ATOM 2471 N N . GLY A 1 346 ? 15.191 0.826 -23.893 1.00 35.31 346 GLY A N 1
ATOM 2472 C CA . GLY A 1 346 ? 15.691 0.198 -25.126 1.00 35.31 346 GLY A CA 1
ATOM 2473 C C . GLY A 1 346 ? 16.836 -0.818 -25.098 1.00 35.31 346 GLY A C 1
ATOM 2474 O O . GLY A 1 346 ? 17.492 -0.962 -26.130 1.00 35.31 346 GLY A O 1
ATOM 2475 N N . ALA A 1 347 ? 17.088 -1.536 -24.006 1.00 32.34 347 ALA A N 1
ATOM 2476 C CA . ALA A 1 347 ? 18.101 -2.585 -23.970 1.00 32.34 347 ALA A CA 1
ATOM 2477 C C . ALA A 1 347 ? 17.467 -3.978 -23.844 1.00 32.34 347 ALA A C 1
ATOM 2479 O O . ALA A 1 347 ? 16.515 -4.208 -23.103 1.00 32.34 347 ALA A O 1
ATOM 2480 N N . SER A 1 348 ? 18.006 -4.915 -24.622 1.00 37.09 348 SER A N 1
ATOM 2481 C CA . SER A 1 348 ? 17.617 -6.324 -24.680 1.00 37.09 348 SER A CA 1
ATOM 2482 C C . SER A 1 348 ? 17.730 -7.006 -23.313 1.00 37.09 348 SER A C 1
ATOM 2484 O O . SER A 1 348 ? 18.838 -7.147 -22.796 1.00 37.09 348 SER A O 1
ATOM 2486 N N . ILE A 1 349 ? 16.606 -7.480 -22.767 1.00 40.12 349 ILE A N 1
ATOM 2487 C CA . ILE A 1 349 ? 16.584 -8.309 -21.556 1.00 40.12 349 ILE A CA 1
ATOM 2488 C C . ILE A 1 349 ? 17.104 -9.708 -21.902 1.00 40.12 349 ILE A C 1
ATOM 2490 O O . ILE A 1 349 ? 16.650 -10.341 -22.857 1.00 40.12 349 ILE A O 1
ATOM 2494 N N . CYS A 1 350 ? 18.087 -10.182 -21.138 1.00 39.03 350 CYS A N 1
ATOM 2495 C CA . CYS A 1 350 ? 18.657 -11.512 -21.316 1.00 39.03 350 CYS A CA 1
ATOM 2496 C C . CYS A 1 350 ? 17.641 -12.608 -20.967 1.00 39.03 350 CYS A C 1
ATOM 2498 O O . CYS A 1 350 ? 16.935 -12.526 -19.961 1.00 39.03 350 CYS A O 1
ATOM 2500 N N . ASP A 1 351 ? 17.614 -13.673 -21.768 1.00 40.50 351 ASP A N 1
ATOM 2501 C CA . ASP A 1 351 ? 16.929 -14.910 -21.400 1.00 40.50 351 ASP A CA 1
ATOM 2502 C C . ASP A 1 351 ? 17.841 -15.806 -20.551 1.00 40.50 351 ASP A C 1
ATOM 2504 O O . ASP A 1 351 ? 19.050 -15.895 -20.773 1.00 40.50 351 ASP A O 1
ATOM 2508 N N . HIS A 1 352 ? 17.172 -16.539 -19.663 1.00 39.94 352 HIS A N 1
ATOM 2509 C CA . HIS A 1 352 ? 17.588 -17.729 -18.933 1.00 39.94 352 HIS A CA 1
ATOM 2510 C C . HIS A 1 352 ? 18.180 -17.553 -17.521 1.00 39.94 352 HIS A C 1
ATOM 2512 O O . HIS A 1 352 ? 19.231 -16.956 -17.324 1.00 39.94 352 HIS A O 1
ATOM 2518 N N . ARG A 1 353 ? 17.537 -18.291 -16.588 1.00 39.94 353 ARG A N 1
ATOM 2519 C CA . ARG A 1 353 ? 18.018 -18.858 -15.298 1.00 39.94 353 ARG A CA 1
ATOM 2520 C C . ARG A 1 353 ? 17.462 -18.316 -13.969 1.00 39.94 353 ARG A C 1
ATOM 2522 O O . ARG A 1 353 ? 18.091 -18.498 -12.939 1.00 39.94 353 ARG A O 1
ATOM 2529 N N . GLY A 1 354 ? 16.233 -17.805 -13.926 1.00 40.88 354 GLY A N 1
ATOM 2530 C CA . GLY A 1 354 ? 15.467 -17.840 -12.667 1.00 40.88 354 GLY A CA 1
ATOM 2531 C C . GLY A 1 354 ? 14.902 -19.249 -12.445 1.00 40.88 354 GLY A C 1
ATOM 2532 O O . GLY A 1 354 ? 14.118 -19.707 -13.280 1.00 40.88 354 GLY A O 1
ATOM 2533 N N . GLY A 1 355 ? 15.318 -19.946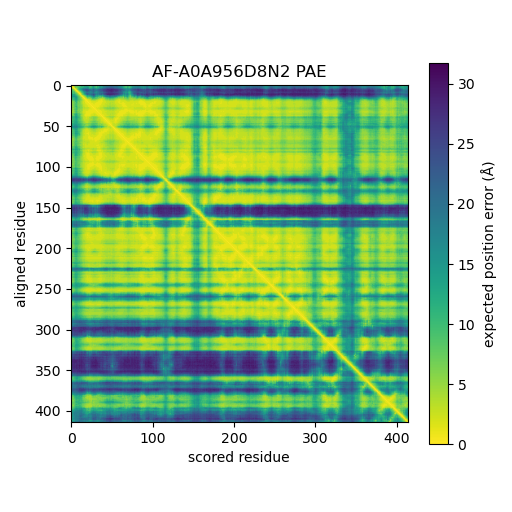 -11.383 1.00 43.75 355 GLY A N 1
ATOM 2534 C CA . GLY A 1 355 ? 14.859 -21.301 -11.040 1.00 43.75 355 GLY A CA 1
ATOM 2535 C C . GLY A 1 355 ? 13.334 -21.446 -10.874 1.00 43.75 355 GLY A C 1
ATOM 2536 O O . GLY A 1 355 ? 12.568 -20.487 -10.991 1.00 43.75 355 GLY A O 1
ATOM 2537 N N . LEU A 1 356 ? 12.882 -22.684 -10.632 1.00 46.53 356 LEU A N 1
ATOM 2538 C CA . LEU A 1 356 ? 11.456 -23.033 -10.487 1.00 46.53 356 LEU A CA 1
ATOM 2539 C C . LEU A 1 356 ? 10.793 -22.419 -9.243 1.00 46.53 356 LEU A C 1
ATOM 2541 O O . LEU A 1 356 ? 9.579 -22.229 -9.245 1.00 46.53 356 LEU A O 1
ATOM 2545 N N . ASP A 1 357 ? 11.582 -22.061 -8.231 1.00 51.75 357 ASP A N 1
ATOM 2546 C CA . ASP A 1 357 ? 11.078 -21.592 -6.945 1.00 51.75 357 ASP A CA 1
ATOM 2547 C C . ASP A 1 357 ? 11.297 -20.077 -6.836 1.00 51.75 357 ASP A C 1
ATOM 2549 O O . ASP A 1 357 ? 12.430 -19.600 -6.836 1.00 51.75 357 ASP A O 1
ATOM 2553 N N . ARG A 1 358 ? 10.189 -19.327 -6.811 1.00 63.19 358 ARG A N 1
ATOM 2554 C CA . ARG A 1 358 ? 10.127 -17.845 -6.843 1.00 63.19 358 ARG A CA 1
ATOM 2555 C C . ARG A 1 358 ? 9.409 -17.265 -5.626 1.00 63.19 358 ARG A C 1
ATOM 2557 O O . ARG A 1 358 ? 9.021 -16.099 -5.599 1.00 63.19 358 ARG A O 1
ATOM 2564 N N . THR A 1 359 ? 9.234 -18.131 -4.641 1.00 69.62 359 THR A N 1
ATOM 2565 C CA . THR A 1 359 ? 8.611 -17.858 -3.365 1.00 69.62 359 THR A CA 1
ATOM 2566 C C . THR A 1 359 ? 9.545 -18.381 -2.293 1.00 69.62 359 THR A C 1
ATOM 2568 O O . THR A 1 359 ? 10.106 -19.474 -2.412 1.00 69.62 359 THR A O 1
ATOM 2571 N N . PHE A 1 360 ? 9.749 -17.577 -1.265 1.00 71.31 360 PHE A N 1
ATOM 2572 C CA . PHE A 1 360 ? 10.583 -17.929 -0.129 1.00 71.31 360 PHE A CA 1
ATOM 2573 C C . PHE A 1 360 ? 9.979 -17.344 1.138 1.00 71.31 360 PHE A C 1
ATOM 2575 O O . PHE A 1 360 ? 9.218 -16.375 1.086 1.00 71.31 360 PHE A O 1
ATOM 2582 N N . THR A 1 361 ? 10.323 -17.943 2.271 1.00 76.50 361 THR A N 1
ATOM 2583 C CA . THR A 1 361 ? 10.036 -17.368 3.580 1.00 76.50 361 THR A CA 1
ATOM 2584 C C . THR A 1 361 ? 11.302 -16.772 4.175 1.00 76.50 361 THR A C 1
ATOM 2586 O O . THR A 1 361 ? 12.396 -17.322 4.027 1.00 76.50 361 THR A O 1
ATOM 2589 N N . VAL A 1 362 ? 11.162 -15.638 4.853 1.00 76.94 362 VAL A N 1
ATOM 2590 C CA . VAL A 1 362 ? 12.235 -15.009 5.625 1.00 76.94 362 VAL A CA 1
ATOM 2591 C C . VAL A 1 362 ? 11.880 -15.070 7.094 1.00 76.94 362 VAL A C 1
ATOM 2593 O O . VAL A 1 362 ? 10.791 -14.650 7.469 1.00 76.94 362 VAL A O 1
ATOM 2596 N N . ARG A 1 363 ? 12.786 -15.593 7.921 1.00 79.81 363 ARG A N 1
ATOM 2597 C CA . ARG A 1 363 ? 12.592 -15.649 9.369 1.00 79.81 363 ARG A CA 1
ATOM 2598 C C . ARG A 1 363 ? 12.928 -14.321 10.016 1.00 79.81 363 ARG A C 1
ATOM 2600 O O . ARG A 1 363 ? 13.985 -13.746 9.759 1.00 79.81 363 ARG A O 1
ATOM 2607 N N . ASN A 1 364 ? 12.076 -13.898 10.936 1.00 78.62 364 ASN A N 1
ATOM 2608 C CA . ASN A 1 364 ? 12.279 -12.663 11.669 1.00 78.62 364 ASN A CA 1
ATOM 2609 C C . ASN A 1 364 ? 13.426 -12.737 12.701 1.00 78.62 364 ASN A C 1
ATOM 2611 O O . ASN A 1 364 ? 13.942 -11.708 13.133 1.00 78.62 364 ASN A O 1
ATOM 2615 N N . ASP A 1 365 ? 13.848 -13.941 13.098 1.00 69.75 365 ASP A N 1
ATOM 2616 C CA . ASP A 1 365 ? 14.940 -14.195 14.052 1.00 69.75 365 ASP A CA 1
ATOM 2617 C C . ASP A 1 365 ? 16.296 -14.487 13.386 1.00 69.75 365 ASP A C 1
ATOM 2619 O O . ASP A 1 365 ? 17.250 -14.862 14.068 1.00 69.75 365 ASP A O 1
ATOM 2623 N N . GLY A 1 366 ? 16.386 -14.350 12.058 1.00 59.88 366 GLY A N 1
ATOM 2624 C CA . GLY A 1 366 ? 17.610 -14.634 11.312 1.00 59.88 366 GLY A CA 1
ATOM 2625 C C . GLY A 1 366 ? 17.947 -16.117 11.151 1.00 59.88 366 GLY A C 1
ATOM 2626 O O . GLY A 1 366 ? 19.043 -16.464 10.707 1.00 59.88 366 GLY A O 1
ATOM 2627 N N . GLY A 1 367 ? 17.008 -17.008 11.480 1.00 57.91 367 GLY A N 1
ATOM 2628 C CA . GLY A 1 367 ? 17.125 -18.434 11.202 1.00 57.91 367 GLY A CA 1
ATOM 2629 C C . GLY A 1 367 ? 17.096 -18.772 9.706 1.00 57.91 367 GLY A C 1
ATOM 2630 O O . GLY A 1 367 ? 16.843 -17.932 8.844 1.00 57.91 367 GLY A O 1
ATOM 2631 N N . ALA A 1 368 ? 17.328 -20.051 9.393 1.00 53.44 368 ALA A N 1
ATOM 2632 C CA . ALA A 1 368 ? 17.345 -20.541 8.017 1.00 53.44 368 ALA A CA 1
ATOM 2633 C C . ALA A 1 368 ? 16.028 -20.233 7.289 1.00 53.44 368 ALA A C 1
ATOM 2635 O O . ALA A 1 368 ? 14.943 -20.587 7.753 1.00 53.44 368 ALA A O 1
ATOM 2636 N N . THR A 1 369 ? 16.148 -19.610 6.125 1.00 60.00 369 THR A N 1
ATOM 2637 C CA . THR A 1 369 ? 15.044 -19.366 5.204 1.00 60.00 369 THR A CA 1
ATOM 2638 C C . THR A 1 369 ? 14.749 -20.633 4.423 1.00 60.00 369 THR A C 1
ATOM 2640 O O . THR A 1 369 ? 15.656 -21.333 3.960 1.00 60.00 369 THR A O 1
ATOM 2643 N N . THR A 1 370 ? 13.471 -20.969 4.293 1.00 59.88 370 THR A N 1
ATOM 2644 C CA . THR A 1 370 ? 13.062 -22.146 3.536 1.00 59.88 370 THR A CA 1
ATOM 2645 C C . THR A 1 370 ? 12.512 -21.707 2.195 1.00 59.88 370 THR A C 1
ATOM 2647 O O . THR A 1 370 ? 11.622 -20.865 2.072 1.00 59.88 370 THR A O 1
ATOM 2650 N N . ARG A 1 371 ? 13.079 -22.290 1.141 1.00 57.03 371 ARG A N 1
ATOM 2651 C CA . ARG A 1 371 ? 12.503 -22.183 -0.189 1.00 57.03 371 ARG A CA 1
ATOM 2652 C C . ARG A 1 371 ? 11.242 -23.037 -0.196 1.00 57.03 371 ARG A C 1
ATOM 2654 O O . ARG A 1 371 ? 11.323 -24.245 0.030 1.00 57.03 371 ARG A O 1
ATOM 2661 N N . THR A 1 372 ? 10.090 -22.419 -0.410 1.00 56.88 372 THR A N 1
ATOM 2662 C CA . THR A 1 372 ? 8.832 -23.151 -0.520 1.00 56.88 372 THR A CA 1
ATOM 2663 C C . THR A 1 372 ? 8.661 -23.555 -1.978 1.00 56.88 372 THR A C 1
ATOM 2665 O O . THR A 1 372 ? 8.735 -22.725 -2.881 1.00 56.88 372 THR A O 1
ATOM 2668 N N . SER A 1 373 ? 8.501 -24.852 -2.243 1.00 51.47 373 SER A N 1
ATOM 2669 C CA . SER A 1 373 ? 8.135 -25.312 -3.585 1.00 51.47 373 SER A CA 1
ATOM 2670 C C . SER A 1 373 ? 6.688 -24.886 -3.840 1.00 51.47 373 SER A C 1
ATOM 2672 O O . SER A 1 373 ? 5.802 -25.365 -3.128 1.00 51.47 373 SER A O 1
ATOM 2674 N N . PRO A 1 374 ? 6.404 -23.981 -4.793 1.00 52.72 374 PRO A N 1
ATOM 2675 C CA . PRO A 1 374 ? 5.041 -23.517 -4.980 1.00 52.72 374 PRO A CA 1
ATOM 2676 C C . PRO A 1 374 ? 4.186 -24.621 -5.635 1.00 52.72 374 PRO A C 1
ATOM 2678 O O . PRO A 1 374 ? 4.700 -25.408 -6.436 1.00 52.72 374 PRO A O 1
ATOM 2681 N N . PRO A 1 375 ? 2.860 -24.647 -5.404 1.00 45.09 375 PRO A N 1
ATOM 2682 C CA . PRO A 1 375 ? 1.924 -25.452 -6.191 1.00 45.09 375 PRO A CA 1
ATOM 2683 C C . PRO A 1 375 ? 1.878 -25.064 -7.682 1.00 45.09 375 PRO A C 1
ATOM 2685 O O . PRO A 1 375 ? 1.350 -25.822 -8.495 1.00 45.09 375 PRO A O 1
ATOM 2688 N N . SER A 1 376 ? 2.404 -23.893 -8.076 1.00 47.03 376 SER A N 1
ATOM 2689 C CA . SER A 1 376 ? 2.487 -23.491 -9.485 1.00 47.03 376 SER A CA 1
ATOM 2690 C C . SER A 1 376 ? 3.560 -22.428 -9.759 1.00 47.03 376 SER A C 1
ATOM 2692 O O . SER A 1 376 ? 3.871 -21.590 -8.921 1.00 47.03 376 SER A O 1
ATOM 2694 N N . SER A 1 377 ? 4.108 -22.444 -10.975 1.00 45.53 377 SER A N 1
ATOM 2695 C CA . SER A 1 377 ? 5.164 -21.558 -11.488 1.00 45.53 377 SER A CA 1
ATOM 2696 C C . SER A 1 377 ? 4.692 -20.130 -11.833 1.00 45.53 377 SER A C 1
ATOM 2698 O O . SER A 1 377 ? 5.186 -19.535 -12.798 1.00 45.53 377 SER A O 1
ATOM 2700 N N . ALA A 1 378 ? 3.681 -19.603 -11.143 1.00 46.34 378 ALA A N 1
ATOM 2701 C CA . ALA A 1 378 ? 2.999 -18.382 -11.559 1.00 46.34 378 ALA A CA 1
ATOM 2702 C C . ALA A 1 378 ? 3.831 -17.123 -11.259 1.00 46.34 378 ALA A C 1
ATOM 2704 O O . ALA A 1 378 ? 4.360 -16.927 -10.166 1.00 46.34 378 ALA A O 1
ATOM 2705 N N . ARG A 1 379 ? 3.973 -16.262 -12.273 1.00 54.62 379 ARG A N 1
ATOM 2706 C CA . ARG A 1 379 ? 4.619 -14.949 -12.155 1.00 54.62 379 ARG A CA 1
ATOM 2707 C C . ARG A 1 379 ? 3.607 -13.984 -11.540 1.00 54.62 379 ARG A C 1
ATOM 2709 O O . ARG A 1 379 ? 2.548 -13.793 -12.126 1.00 54.62 379 ARG A O 1
ATOM 2716 N N . HIS A 1 380 ? 3.938 -13.378 -10.404 1.00 53.56 380 HIS A N 1
ATOM 2717 C CA . HIS A 1 380 ? 3.084 -12.397 -9.734 1.00 53.56 380 HIS A CA 1
ATOM 2718 C C . HIS A 1 380 ? 3.853 -11.082 -9.553 1.00 53.56 380 HIS A C 1
ATOM 2720 O O . HIS A 1 380 ? 4.751 -10.997 -8.728 1.00 53.56 380 HIS A O 1
ATOM 2726 N N . GLY A 1 381 ? 3.533 -10.060 -10.344 1.00 58.72 381 GLY A N 1
ATOM 2727 C CA . GLY A 1 381 ? 3.930 -8.669 -10.085 1.00 58.72 381 GLY A CA 1
ATOM 2728 C C . GLY A 1 381 ? 2.677 -7.834 -9.853 1.00 58.72 381 GLY A C 1
ATOM 2729 O O . GLY A 1 381 ? 1.658 -8.126 -10.482 1.00 58.72 381 GLY A O 1
ATOM 2730 N N . LEU A 1 382 ? 2.725 -6.840 -8.959 1.00 65.94 382 LEU A N 1
ATOM 2731 C CA . LEU A 1 382 ? 1.541 -6.070 -8.528 1.00 65.94 382 LEU A CA 1
ATOM 2732 C C . LEU A 1 382 ? 0.430 -6.953 -7.917 1.00 65.94 382 LEU A C 1
ATOM 2734 O O . LEU A 1 382 ? -0.758 -6.656 -8.051 1.00 65.94 382 LEU A O 1
ATOM 2738 N N . ALA A 1 383 ? 0.810 -8.064 -7.289 1.00 70.62 383 ALA A N 1
ATOM 2739 C CA . ALA A 1 383 ? -0.111 -8.941 -6.575 1.00 70.62 383 ALA A CA 1
ATOM 2740 C C . ALA A 1 383 ? -0.253 -8.511 -5.108 1.00 70.62 383 ALA A C 1
ATOM 2742 O O . ALA A 1 383 ? 0.561 -7.753 -4.583 1.00 70.62 383 ALA A O 1
ATOM 2743 N N . SER A 1 384 ? -1.285 -9.024 -4.444 1.00 76.69 384 SER A N 1
ATOM 2744 C CA . SER A 1 384 ? -1.470 -8.893 -2.999 1.00 76.69 384 SER A CA 1
ATOM 2745 C C . SER A 1 384 ? -1.485 -10.280 -2.359 1.00 76.69 384 SER A C 1
ATOM 2747 O O . SER A 1 384 ? -1.903 -11.251 -2.995 1.00 76.69 384 SER A O 1
ATOM 2749 N N . ALA A 1 385 ? -0.998 -10.374 -1.125 1.00 78.88 385 ALA A N 1
ATOM 2750 C CA . ALA A 1 385 ? -1.010 -11.588 -0.325 1.00 78.88 385 ALA A CA 1
ATOM 2751 C C . ALA A 1 385 ? -1.623 -11.293 1.044 1.00 78.88 385 ALA A C 1
ATOM 2753 O O . ALA A 1 385 ? -1.456 -10.196 1.575 1.00 78.88 385 ALA A O 1
ATOM 2754 N N . VAL A 1 386 ? -2.337 -12.268 1.600 1.00 80.50 386 VAL A N 1
ATOM 2755 C CA . VAL A 1 386 ? -2.941 -12.172 2.931 1.00 80.50 386 VAL A CA 1
ATOM 2756 C C . VAL A 1 386 ? -2.974 -13.546 3.594 1.00 80.50 386 VAL A C 1
ATOM 2758 O O . VAL A 1 386 ? -3.285 -14.543 2.938 1.00 80.50 386 VAL A O 1
ATOM 2761 N N . GLU A 1 387 ? -2.654 -13.599 4.884 1.00 80.94 387 GLU A N 1
ATOM 2762 C CA . GLU A 1 387 ? -2.843 -14.788 5.715 1.00 80.94 387 GLU A CA 1
ATOM 2763 C C . GLU A 1 387 ? -4.332 -14.945 6.073 1.00 80.94 387 GLU A C 1
ATOM 2765 O O . GLU A 1 387 ? -5.020 -13.998 6.461 1.00 80.94 387 GLU A O 1
ATOM 2770 N N . LEU A 1 388 ? -4.857 -16.150 5.890 1.00 78.12 388 LEU A N 1
ATOM 2771 C CA . LEU A 1 388 ? -6.209 -16.543 6.252 1.00 78.12 388 LEU A CA 1
ATOM 2772 C C . LEU A 1 388 ? -6.234 -17.019 7.708 1.00 78.12 388 LEU A C 1
ATOM 2774 O O . LEU A 1 388 ? -5.243 -17.487 8.253 1.00 78.12 388 LEU A O 1
ATOM 2778 N N . ARG A 1 389 ? -7.416 -16.986 8.335 1.00 75.50 389 ARG A N 1
ATOM 2779 C CA . ARG A 1 389 ? -7.598 -17.415 9.738 1.00 75.50 389 ARG A CA 1
ATOM 2780 C C . ARG A 1 389 ? -7.204 -18.868 10.020 1.00 75.50 389 ARG A C 1
ATOM 2782 O O . ARG A 1 389 ? -7.061 -19.234 11.179 1.00 75.50 389 ARG A O 1
ATOM 2789 N N . ASP A 1 390 ? -7.128 -19.701 8.988 1.00 74.88 390 ASP A N 1
ATOM 2790 C CA . ASP A 1 390 ? -6.703 -21.096 9.086 1.00 74.88 390 ASP A CA 1
ATOM 2791 C C . ASP A 1 390 ? -5.193 -21.281 8.839 1.00 74.88 390 ASP A C 1
ATOM 2793 O O . ASP A 1 390 ? -4.754 -22.414 8.670 1.00 74.88 390 ASP A O 1
ATOM 2797 N N . GLY A 1 391 ? -4.416 -20.189 8.829 1.00 72.31 391 GLY A N 1
ATOM 2798 C CA . GLY A 1 391 ? -2.960 -20.164 8.635 1.00 72.31 391 GLY A CA 1
ATOM 2799 C C . GLY A 1 391 ? -2.525 -20.195 7.170 1.00 72.31 391 GLY A C 1
ATOM 2800 O O . GLY A 1 391 ? -1.355 -20.004 6.853 1.00 72.31 391 GLY A O 1
ATOM 2801 N N . ARG A 1 392 ? -3.461 -20.408 6.241 1.00 76.75 392 ARG A N 1
ATOM 2802 C CA . ARG A 1 392 ? -3.142 -20.488 4.815 1.00 76.75 392 ARG A CA 1
ATOM 2803 C C . ARG A 1 392 ? -2.917 -19.109 4.222 1.00 76.75 392 ARG A C 1
ATOM 2805 O O . ARG A 1 392 ? -3.615 -18.167 4.572 1.00 76.75 392 ARG A O 1
ATOM 2812 N N . VAL A 1 393 ? -2.046 -18.981 3.227 1.00 74.00 393 VAL A N 1
ATOM 2813 C CA . VAL A 1 393 ? -1.831 -17.686 2.550 1.00 74.00 393 VAL A CA 1
ATOM 2814 C C . VAL A 1 393 ? -2.527 -17.647 1.214 1.00 74.00 393 VAL A C 1
ATOM 2816 O O . VAL A 1 393 ? -2.263 -18.490 0.363 1.00 74.00 393 VAL A O 1
ATOM 2819 N N . MET A 1 394 ? -3.350 -16.628 0.994 1.00 75.62 394 MET A N 1
ATOM 2820 C CA . MET A 1 394 ? -3.982 -16.370 -0.290 1.00 75.62 394 MET A CA 1
ATOM 2821 C C . MET A 1 394 ? -3.212 -15.289 -1.050 1.00 75.62 394 MET A C 1
ATOM 2823 O O . MET A 1 394 ? -3.108 -14.156 -0.588 1.00 75.62 394 MET A O 1
ATOM 2827 N N . VAL A 1 395 ? -2.726 -15.620 -2.249 1.00 73.75 395 VAL A N 1
ATOM 2828 C CA . VAL A 1 395 ? -2.150 -14.643 -3.190 1.00 73.75 395 VAL A CA 1
ATOM 2829 C C . VAL A 1 395 ? -3.144 -14.375 -4.314 1.00 73.75 395 VAL A C 1
ATOM 2831 O O . VAL A 1 395 ? -3.602 -15.304 -4.989 1.00 73.75 395 VAL A O 1
ATOM 2834 N N . VAL A 1 396 ? -3.489 -13.103 -4.521 1.00 71.69 396 VAL A N 1
ATOM 2835 C CA . VAL A 1 396 ? -4.515 -12.685 -5.483 1.00 71.69 396 VAL A CA 1
ATOM 2836 C C . VAL A 1 396 ? -3.972 -11.655 -6.459 1.00 71.69 396 VAL A C 1
ATOM 2838 O O . VAL A 1 396 ? -3.352 -10.659 -6.083 1.00 71.69 396 VAL A O 1
ATOM 2841 N N . GLY A 1 397 ? -4.296 -11.877 -7.732 1.00 65.94 397 GLY A N 1
ATOM 2842 C CA . GLY A 1 397 ? -4.034 -10.931 -8.805 1.00 65.94 397 GLY A CA 1
ATOM 2843 C C . GLY A 1 397 ? -2.575 -10.904 -9.253 1.00 65.94 397 GLY A C 1
ATOM 2844 O O . GLY A 1 397 ? -1.822 -11.872 -9.108 1.00 65.94 397 GLY A O 1
ATOM 2845 N N . GLY A 1 398 ? -2.211 -9.769 -9.839 1.00 62.25 398 GLY A N 1
ATOM 2846 C CA . GLY A 1 398 ? -0.938 -9.549 -10.506 1.00 62.25 398 GLY A CA 1
ATOM 2847 C C . GLY A 1 398 ? -0.943 -9.903 -11.994 1.00 62.25 398 GLY A C 1
ATOM 2848 O O . GLY A 1 398 ? -1.930 -10.393 -12.544 1.00 62.25 398 GLY A O 1
ATOM 2849 N N . VAL A 1 399 ? 0.175 -9.600 -12.651 1.00 54.66 399 VAL A N 1
ATOM 2850 C CA . VAL A 1 399 ? 0.381 -9.844 -14.084 1.00 54.66 399 VAL A CA 1
ATOM 2851 C C . VAL A 1 399 ? 1.012 -11.217 -14.293 1.00 54.66 399 VAL A C 1
ATOM 2853 O O . VAL A 1 399 ? 2.208 -11.399 -14.062 1.00 54.66 399 VAL A O 1
ATOM 2856 N N . GLU A 1 400 ? 0.228 -12.174 -14.790 1.00 50.94 400 GLU A N 1
ATOM 2857 C CA . GLU A 1 400 ? 0.741 -13.481 -15.203 1.00 50.94 400 GLU A CA 1
ATOM 2858 C C . GLU A 1 400 ? 1.065 -13.446 -16.705 1.00 50.94 400 GLU A C 1
ATOM 2860 O O . GLU A 1 400 ? 0.187 -13.225 -17.538 1.00 50.94 400 GLU A O 1
ATOM 2865 N N . ASN A 1 401 ? 2.335 -13.656 -17.074 1.00 50.12 401 ASN A N 1
ATOM 2866 C CA . ASN A 1 401 ? 2.792 -13.699 -18.476 1.00 50.12 401 ASN A CA 1
ATOM 2867 C C . ASN A 1 401 ? 2.362 -12.480 -19.327 1.00 50.12 401 ASN A C 1
ATOM 2869 O O . ASN A 1 401 ? 2.045 -12.626 -20.507 1.00 50.12 401 ASN A O 1
ATOM 2873 N N . GLY A 1 402 ? 2.331 -11.281 -18.736 1.00 46.50 402 GLY A N 1
ATOM 2874 C CA . GLY A 1 402 ? 1.929 -10.053 -19.433 1.00 46.50 402 GLY A CA 1
ATOM 2875 C C . GLY A 1 402 ? 0.417 -9.908 -19.656 1.00 46.50 402 GLY A C 1
ATOM 2876 O O . GLY A 1 402 ? 0.003 -9.027 -20.404 1.00 46.50 402 GLY A O 1
ATOM 2877 N N . SER A 1 403 ? -0.414 -10.756 -19.035 1.00 44.84 403 SER A N 1
ATOM 2878 C CA . SER A 1 403 ? -1.873 -10.690 -19.138 1.00 44.84 403 SER A CA 1
ATOM 2879 C C . SER A 1 403 ? -2.543 -10.348 -17.805 1.00 44.84 403 SER A C 1
ATOM 2881 O O . SER A 1 403 ? -2.255 -10.957 -16.777 1.00 44.84 403 SER A O 1
ATOM 2883 N N . PHE A 1 404 ? -3.508 -9.422 -17.849 1.00 48.47 404 PHE A N 1
ATOM 2884 C CA . PHE A 1 404 ? -4.449 -9.140 -16.752 1.00 48.47 404 PHE A CA 1
ATOM 2885 C C . PHE A 1 404 ? -5.760 -9.923 -16.871 1.00 48.47 404 PHE A C 1
ATOM 2887 O O . PHE A 1 404 ? -6.643 -9.793 -16.026 1.00 48.47 404 PHE A O 1
ATOM 2894 N N . THR A 1 405 ? -5.947 -10.701 -17.942 1.00 37.88 405 THR A N 1
ATOM 2895 C CA . THR A 1 405 ? -7.269 -11.245 -18.298 1.00 37.88 405 THR A CA 1
ATOM 2896 C C . THR A 1 405 ? -7.716 -12.404 -17.411 1.00 37.88 405 THR A C 1
ATOM 2898 O O . THR A 1 405 ? -8.834 -12.887 -17.565 1.00 37.88 405 THR A O 1
ATOM 2901 N N . THR A 1 406 ? -6.869 -12.860 -16.486 1.00 43.38 406 THR A N 1
ATOM 2902 C CA . THR A 1 406 ? -7.193 -13.962 -15.578 1.00 43.38 406 THR A CA 1
ATOM 2903 C C . THR A 1 406 ? -6.768 -13.587 -14.162 1.00 43.38 406 THR A C 1
ATOM 2905 O O . THR A 1 406 ? -5.630 -13.817 -13.773 1.00 43.38 406 THR A O 1
ATOM 2908 N N . ILE A 1 407 ? -7.680 -13.015 -13.369 1.00 46.06 407 ILE A N 1
ATOM 2909 C CA . ILE A 1 407 ? -7.483 -12.921 -11.915 1.00 46.06 407 ILE A CA 1
ATOM 2910 C C . ILE A 1 407 ? -7.608 -14.343 -11.375 1.00 46.06 407 ILE A C 1
ATOM 2912 O O . ILE A 1 407 ? -8.706 -14.797 -11.064 1.00 46.06 407 ILE A O 1
ATOM 2916 N N . ARG A 1 408 ? -6.500 -15.075 -11.305 1.00 48.69 408 ARG A N 1
ATOM 2917 C CA . ARG A 1 408 ? -6.449 -16.345 -10.587 1.00 48.69 408 ARG A CA 1
ATOM 2918 C C . ARG A 1 408 ? -6.079 -16.046 -9.130 1.00 48.69 408 ARG A C 1
ATOM 2920 O O . ARG A 1 408 ? -5.114 -15.336 -8.858 1.00 48.69 408 ARG A O 1
ATOM 2927 N N . ALA A 1 409 ? -6.876 -16.550 -8.189 1.00 49.62 409 ALA A N 1
ATOM 2928 C CA . ALA A 1 409 ? -6.417 -16.772 -6.821 1.00 49.62 409 ALA A CA 1
ATOM 2929 C C . ALA A 1 409 ? -5.496 -17.993 -6.894 1.00 49.62 409 ALA A C 1
ATOM 2931 O O . ALA A 1 409 ? -5.968 -19.128 -6.860 1.00 49.62 409 ALA A O 1
ATOM 2932 N N . THR A 1 410 ? -4.224 -17.773 -7.221 1.00 54.88 410 THR A N 1
ATOM 2933 C CA . THR A 1 410 ? -3.417 -18.861 -7.791 1.00 54.88 410 THR A CA 1
ATOM 2934 C C . THR A 1 410 ? -2.809 -19.765 -6.736 1.00 54.88 410 THR A C 1
ATOM 2936 O O . THR A 1 410 ? -2.497 -20.909 -7.056 1.00 54.88 410 THR A O 1
ATOM 2939 N N . VAL A 1 411 ? -2.641 -19.321 -5.490 1.00 54.94 411 VAL A N 1
ATOM 2940 C CA . VAL A 1 411 ? -1.919 -20.144 -4.520 1.00 54.94 411 VAL A CA 1
ATOM 2941 C C . VAL A 1 411 ? -2.466 -19.956 -3.117 1.00 54.94 411 VAL A C 1
ATOM 2943 O O . VAL A 1 411 ? -2.509 -18.838 -2.608 1.00 54.94 411 VAL A O 1
ATOM 2946 N N . VAL A 1 412 ? -2.884 -21.081 -2.540 1.00 52.50 412 VAL A N 1
ATOM 2947 C CA . VAL A 1 412 ? -2.998 -21.294 -1.102 1.00 52.50 412 VAL A CA 1
ATOM 2948 C C . VAL A 1 412 ? -1.684 -21.951 -0.687 1.00 52.50 412 VAL A C 1
ATOM 2950 O O . VAL A 1 412 ? -1.382 -23.043 -1.172 1.00 52.50 412 VAL A O 1
ATOM 2953 N N . TYR A 1 413 ? -0.879 -21.265 0.118 1.00 56.16 413 TYR A N 1
ATOM 2954 C CA . TYR A 1 413 ? 0.241 -21.901 0.816 1.00 56.16 413 TYR A CA 1
ATOM 2955 C C . TYR A 1 413 ? -0.322 -22.536 2.089 1.00 56.16 413 TYR A C 1
ATOM 2957 O O . TYR A 1 413 ? -1.031 -21.840 2.816 1.00 56.16 413 TYR A O 1
ATOM 2965 N N . ASP A 1 414 ? -0.074 -23.834 2.278 1.00 51.69 414 ASP A N 1
ATOM 2966 C CA . ASP A 1 414 ? -0.396 -24.594 3.498 1.00 51.69 414 ASP A CA 1
ATOM 2967 C C . ASP A 1 414 ? 0.775 -24.572 4.484 1.00 51.69 414 ASP A C 1
ATOM 2969 O O . ASP A 1 414 ? 1.941 -24.580 4.007 1.00 51.69 414 ASP A O 1
#

Secondary structure (DSSP, 8-state):
---TT-SSPPPPSSPPPP-BS-EEEE-TTS-EEEE--EEEEEEEPPPTTS--SEEEEEEE---EEEEETTTTEEEEPTT--SS--BS-EEEE-TTS-EEEE--BSEEEEEEEEE-TTS-EEEEEEE-B-TTS-B-B--EEEEEETT-----S--SS----TT--EES-TTT----PEEPSS--SS-EEEE-SS-TTEEEEE--SSSTTBEEEEETT-TTSSEEPP-TT-B-SS-BSS-EEEEE--GGG-EEEEE--BSS--SGGGSEEEEE--SS-TT-EEEETT-TTTT--PPPP-TT--S---TT--SS-EEEEEGGGTEEEEE----PPPPBTB----SSS---PPPP----S--EEEEETTSPPPPBP--SS----SS-EEEE-TTSPEEEE---BTTB-S---EEEEE-

Sequence (414 aa):
MYQVSAADTLDRGTPLPGRFLHTATALDDGRVLIAGGFTAVSATPCPDDVMGTHCFEATASDDAYVFDPATALFHPVAGGLAGARGGHTATRLADGRVVVAGGATQALIAVVDVGSPVSAREIVVVPRSDAGEDVSRADAEIFEPNANPEEGEDIDRDGDPARGGFGDPVTGDEVLIPLNDGRFLHAAAIDPTNPARVLLAGGVSSPTTYEVFDGDKPGGPGVYDNGGATLSVGRIAPSAVALGSGSNARIWIFGGVLDVASNDTLADVWTPDDDDPLGSVASATDPTLSLAFPAPVAATTEEHPEYALIRPAVAALDDGDYALVTGWYGPRCPSGMTNAAPVFSGASICDHRGGLDRTFTVRNDGGATTRTSPPSSARHGLASAVELRDGRVMVVGGVENGSFTTIRATVVYD

pLDDT: mean 74.33, std 19.31, range [29.12, 98.12]

Radius of gyration: 21.22 Å; Cα contacts (8 Å, |Δi|>4): 1090; chains: 1; bounding box: 66×46×50 Å

Mean predicted aligned error: 10.7 Å

Foldseek 3Di:
DDDVPDPDDPDADPDDQDFPQWDWDAFPVRKIKTAKGWRDKDWDDADPQFQFPTKIKTFIDQWMWIQDPVVNDTATQPPGAPDGFGQWDWDQFPVRKIKTDKGFRMWMWGWHQFDDPDSFTDIDIARADPVRDRGIDQWIWIKDQQQDPPPDDPPPPPPDPNGIHIDDSVPNDHDIAGHPWRAGLWEKEAQQAHRQKIKTAAAPGRQWFIWIWGCPPVVGTYTDDRVPATAPAGAHNWYKYWADHDQLTWIKTAARHQDCQAPQQGIKIFDADPVDRRGHIDGQPPVVQLADDDDPDPDDPDRWDLHHARNWAWEAFPRRQKIKTAADDGTDDPPPFDSPTPPNDDGHDDDDDNDQFRIKITGSNRDDIDGDRFPDSWHFHPWYWYQDPVRWIFIWAHQGSNDRPDTDSPGTDD